Protein AF-0000000071000016 (afdb_homodimer)

Organism: Aspergillus flavus (strain ATCC 200026 / FGSC A1120 / IAM 13836 / NRRL 3357 / JCM 12722 / SRRC 167) (NCBI:txid332952)

Sequence (614 aa):
MRYLITGATGGLGGHILEYFIAQIPFSDFAASSSSPENRSRFESRGVNFRHLDYENPTTLNRALHDVENLLFISTNANVIDVEKVKRQHRNVVEAARKANVKHVWYTSLPFGGLTNDSEVSVQRAHLATEKMLKESGLTFTCIREGIYVEGFPLFLNWYPETTLLTLPRDGEIAFTSRVELAVCTARLMIQGGFENRIVLLTAGETITAKELVSVINETTGRRVELRYVSPDEFVDAGPRNDRGGKSRAFFETLVSLWESAASGELRTMDGLMAEILGRDPIPPRDAVRQLLVENRDHTWHQMYAKKMRYLITGATGGLGGHILEYFIAQIPFSDFAASSSSPENRSRFESRGVNFRHLDYENPTTLNRALHDVENLLFISTNANVIDVEKVKRQHRNVVEAARKANVKHVWYTSLPFGGLTNDSEVSVQRAHLATEKMLKESGLTFTCIREGIYVEGFPLFLNWYPETTLLTLPRDGEIAFTSRVELAVCTARLMIQGGFENRIVLLTAGETITAKELVSVINETTGRRVELRYVSPDEFVDAGPRNDRGGKSRAFFETLVSLWESAASGELRTMDGLMAEILGRDPIPPRDAVRQLLVENRDHTWHQMYAKK

InterPro domains:
  IPR008030 NmrA-like domain [PF05368] (4-236)
  IPR036291 NAD(P)-binding domain superfamily [SSF51735] (4-236)
  IPR052718 NmrA-type domain-containing oxidoreductase [PTHR47129] (1-294)

pLDDT: mean 93.38, std 7.96, range [48.56, 98.88]

Secondary structure (DSSP, 8-state):
--EEESSTTSHHHHHHHHHHHHHS-GGGEEEEES-GGGHHHHHTTT-EEEE--TT-HHHHHHHTTT-SEEEEEPP---TT-HHHHHHHHHHHHHHHHHTT-SEEEEEE--TTTT-S----HHHHHHHHHHHHHH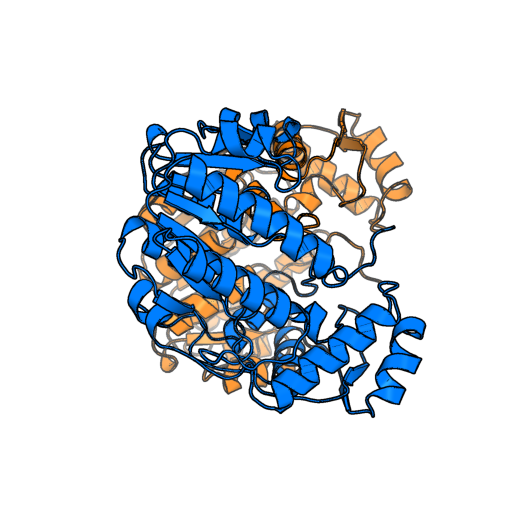HH---EEEEEEPPBGGGHHHHHT--TT--EEEES----B--B-HHHHHHHHHHHHHH---TTEEEEE--S--B-HHHHHHHHHHHH----EEEE--HHHHHHHHHHH-TT---HHHHHHHHHHHHHHHTTTT----THHHHHHTSPPPPHHHHHHHHHHH-TT---TTSS---/--EEESSTTSHHHHHHHHHHHHHS-GGGEEEEES-GGGHHHHHTTT-EEEE--TT-HHHHHHHTTT-SEEEEEPP---TT-HHHHHHHHHHHHHHHHHTT-SEEEEEE--TTTT-S----HHHHHHHHHHHHHHHH---EEEEEEPPBGGGHHHHHT--TT--EEEES----B--B-HHHHHHHHHHHHHH---TTEEEEE--S--B-HHHHHHHHHHHH----EEEE--HHHHHHHHHHH-TT---HHHHHHHHHHHHHHHTTTT----SHHHHHHTSPPPPHHHHHHHHHHH-TT---TTSS---

Radius of gyration: 25.46 Å; Cα contacts (8 Å, |Δi|>4): 1220; chains: 2; bounding box: 48×70×58 Å

Solvent-accessible surface area (backbone atoms only — not comparable to full-atom values): 31840 Å² total; per-residue (Å²): 75,51,32,36,35,36,50,33,72,37,46,53,29,29,47,26,48,53,50,42,67,74,72,47,64,53,81,43,37,32,38,23,33,68,51,66,83,53,41,61,56,35,45,76,73,60,35,39,68,36,51,36,30,58,86,36,67,68,36,34,48,61,50,37,55,60,27,36,30,37,40,45,54,64,76,82,53,65,86,76,46,56,67,59,48,50,52,29,48,49,45,49,54,52,34,39,55,75,40,58,38,59,32,39,39,33,54,43,57,31,56,36,45,90,51,90,74,50,79,50,68,64,46,41,43,42,51,50,49,53,49,49,46,69,71,63,74,52,44,30,28,40,38,20,37,33,51,48,42,72,43,48,38,60,80,55,68,55,52,80,80,54,50,72,39,68,36,53,56,54,34,40,29,16,26,12,51,50,68,58,48,17,51,43,52,46,49,47,63,72,70,51,76,62,72,72,33,78,47,55,37,27,12,83,39,62,46,34,58,71,54,48,48,49,48,51,22,56,64,65,69,50,77,58,40,82,43,78,42,52,58,66,57,43,36,66,48,38,40,78,68,38,89,35,59,45,50,51,70,53,41,51,51,50,46,52,52,28,51,40,19,50,72,45,25,33,46,60,63,39,64,56,40,26,62,70,66,73,43,76,52,66,38,38,71,58,50,51,42,50,48,36,35,70,31,73,66,66,71,44,88,78,54,43,50,84,129,73,52,32,37,34,37,50,33,72,38,46,53,31,29,47,26,49,53,51,42,67,75,72,45,65,53,80,42,35,31,38,24,34,68,51,64,83,53,43,61,56,35,46,77,73,60,35,38,69,36,51,36,30,58,86,35,66,70,35,36,49,61,51,36,52,62,25,36,29,36,42,45,55,62,74,80,50,63,83,76,44,54,67,58,47,50,51,27,48,48,45,48,54,53,34,39,55,76,42,58,37,58,33,38,39,33,50,42,56,31,57,35,45,90,50,90,75,50,80,50,69,66,46,40,45,40,52,50,49,52,49,50,44,69,71,64,74,51,42,30,29,40,38,20,34,33,52,47,42,72,42,49,37,59,80,55,68,56,52,80,80,52,48,71,39,70,38,53,58,54,33,39,29,16,26,12,52,50,64,58,49,17,52,42,52,46,48,47,62,73,69,51,75,62,71,71,35,78,46,54,37,27,13,83,38,64,48,34,58,70,53,49,48,48,48,50,21,54,65,63,72,49,77,57,41,82,43,79,41,51,58,66,57,42,37,65,47,38,41,78,68,40,89,34,60,44,52,51,67,53,40,50,48,50,46,53,52,28,51,39,20,49,74,45,25,32,46,59,64,40,65,55,39,25,64,69,67,72,43,78,52,65,38,38,71,59,48,51,42,50,49,36,34,69,30,73,67,65,72,43,88,77,55,44,50,85,130

Foldseek 3Di:
DAEEFEPCVDDLNVLLVVLCVVPDDLVNYAYEDCDPVCQCVQVVSPHHYAHDDLVDLVSLLVRLAPYAEYEAEQDVPPLPCLPVSLSSLLSNLVSNLVNVHAEYEYEAAQFQNQDLPDPQSRRVSRSSSLVSNLPSPHWYEYEHEFAALLAVCLLQLDFLVAQETEDAAKAWAQHAHSSLVSNLSSLDSVVDDQTSHYDYATAPGTDMPVRLVVLLCVLQVGNHHYYYDHLVVQLVCPCVPRPQNDHSVSSNSSNSVRVSRRVPRRGDHDCSSCVSVVHGGDGSSVVSSVQCNVPVRRDDPVSHDDD/DAEEFEPCVDDLNVLLVVLCVVPDDLVNYAYEDCDPVCQCVQVVSPHHYAHDDLVDLVSLLVRLAPYAEYEAEQDVPPLPCLPVSLSSLLSNLVSNLVNVHAEYEYEAAQFQNQDLPDPQSRRVSRSSSLVSNLVSPHWYEYEHEFAALLAVCLLQLDFLVAQETEDAAKAWAQHAHSSLVSVLSSLDSVVDDQTPHYDYATAPGTDMPVRLVVLLCVQQVGNHHYYYDHLVVQLVCPCVPRPQNDHSVSSNSSNSVRVSRRVPRRGDHDCSSCVSVVHGGDGSSVVSSVQCNVPVRRDDPVSHDDD

Nearest PDB structures (foldseek):
  2jl1-assembly1_A-2  TM=9.088E-01  e=3.450E-22  Citrobacter sp. MY-5
  2vrc-assembly1_C  TM=9.056E-01  e=6.442E-22  Citrobacter sp. MY-5
  3e48-assembly1_A  TM=8.860E-01  e=2.501E-19  Staphylococcus aureus subsp. aureus Mu50
  5f5l-assembly1_A  TM=8.046E-01  e=1.282E-14  Micromonospora okii
  7zmb-assembly1_E  TM=7.631E-01  e=2.583E-11  Thermochaetoides thermophila DSM 1495

Structure (mmCIF, N/CA/C/O backbone):
data_AF-0000000071000016-model_v1
#
loop_
_entity.id
_entity.type
_entity.pdbx_description
1 polymer 'NmrA-like family protein'
#
loop_
_atom_site.group_PDB
_atom_site.id
_atom_site.type_symbol
_atom_site.label_atom_id
_atom_site.label_alt_id
_atom_site.label_comp_id
_atom_site.label_asym_id
_atom_site.label_entity_id
_atom_site.label_seq_id
_atom_site.pdbx_PDB_ins_code
_atom_site.Cartn_x
_atom_site.Cartn_y
_atom_site.Cartn_z
_atom_site.occupancy
_atom_site.B_iso_or_equiv
_atom_site.auth_seq_id
_atom_site.auth_comp_id
_atom_site.auth_asym_id
_atom_site.auth_atom_id
_atom_site.pdbx_PDB_model_num
ATOM 1 N N . MET A 1 1 ? 22.547 -23.453 2.732 1 73.56 1 MET A N 1
ATOM 2 C CA . MET A 1 1 ? 21.562 -22.375 2.771 1 73.56 1 MET A CA 1
ATOM 3 C C . MET A 1 1 ? 20.172 -22.922 3.074 1 73.56 1 MET A C 1
ATOM 5 O O . MET A 1 1 ? 19.719 -23.875 2.443 1 73.56 1 MET A O 1
ATOM 9 N N . ARG A 1 2 ? 19.578 -22.328 3.973 1 88.12 2 ARG A N 1
ATOM 10 C CA . ARG A 1 2 ? 18.344 -22.906 4.477 1 88.12 2 ARG A CA 1
ATOM 11 C C . ARG A 1 2 ? 17.172 -22.594 3.561 1 88.12 2 ARG A C 1
ATOM 13 O O . ARG A 1 2 ? 16.359 -23.469 3.256 1 88.12 2 ARG A O 1
ATOM 20 N N . TYR A 1 3 ? 17.266 -21.359 2.959 1 98.56 3 TYR A N 1
ATOM 21 C CA . TYR A 1 3 ? 16.141 -20.953 2.115 1 98.56 3 TYR A CA 1
ATOM 22 C C . TYR A 1 3 ? 16.641 -20.203 0.881 1 98.56 3 TYR A C 1
ATOM 24 O O . TYR A 1 3 ? 17.516 -19.344 0.975 1 98.56 3 TYR A O 1
ATOM 32 N N . LEU A 1 4 ? 16.141 -20.547 -0.261 1 98.69 4 LEU A N 1
ATOM 33 C CA . LEU A 1 4 ? 16.312 -19.75 -1.469 1 98.69 4 LEU A CA 1
ATOM 34 C C . LEU A 1 4 ? 14.977 -19.25 -1.987 1 98.69 4 LEU A C 1
ATOM 36 O O . LEU A 1 4 ? 14.047 -20.031 -2.18 1 98.69 4 LEU A O 1
ATOM 40 N N . ILE A 1 5 ? 14.898 -17.938 -2.203 1 98.19 5 ILE A N 1
ATOM 41 C CA . ILE A 1 5 ? 13.672 -17.297 -2.652 1 98.19 5 ILE A CA 1
ATOM 42 C C . ILE A 1 5 ? 13.789 -16.922 -4.129 1 98.19 5 ILE A C 1
ATOM 44 O O . ILE A 1 5 ? 14.664 -16.141 -4.504 1 98.19 5 ILE A O 1
ATOM 48 N N . THR A 1 6 ? 12.922 -17.484 -4.961 1 97.25 6 THR A N 1
ATOM 49 C CA . THR A 1 6 ? 12.828 -17.031 -6.34 1 97.25 6 THR A CA 1
ATOM 50 C C . THR A 1 6 ? 11.82 -15.883 -6.457 1 97.25 6 THR A C 1
ATOM 52 O O . THR A 1 6 ? 11.008 -15.672 -5.555 1 97.25 6 THR A O 1
ATOM 55 N N . GLY A 1 7 ? 11.93 -15.133 -7.559 1 92.88 7 GLY A N 1
ATOM 56 C CA . GLY A 1 7 ? 10.992 -14.039 -7.758 1 92.88 7 GLY A CA 1
ATOM 57 C C . GLY A 1 7 ? 11.117 -12.945 -6.715 1 92.88 7 GLY A C 1
ATOM 58 O O . GLY A 1 7 ? 10.148 -12.258 -6.406 1 92.88 7 GLY A O 1
ATOM 59 N N . ALA A 1 8 ? 12.305 -12.75 -6.207 1 92.25 8 ALA A N 1
ATOM 60 C CA . ALA A 1 8 ? 12.539 -11.859 -5.07 1 92.25 8 ALA A CA 1
ATOM 61 C C . ALA A 1 8 ? 12.375 -10.398 -5.477 1 92.25 8 ALA A C 1
ATOM 63 O O . ALA A 1 8 ? 12.242 -9.516 -4.621 1 92.25 8 ALA A O 1
ATOM 64 N N . THR A 1 9 ? 12.375 -10.117 -6.75 1 88.38 9 THR A N 1
ATOM 65 C CA . THR A 1 9 ? 12.227 -8.75 -7.227 1 88.38 9 THR A CA 1
ATOM 66 C C . THR A 1 9 ? 10.75 -8.398 -7.434 1 88.38 9 THR A C 1
ATOM 68 O O . THR A 1 9 ? 10.398 -7.234 -7.609 1 88.38 9 THR A O 1
ATOM 71 N N . GLY A 1 10 ? 9.922 -9.398 -7.465 1 89.25 10 GLY A N 1
ATOM 72 C CA . GLY A 1 10 ? 8.5 -9.188 -7.688 1 89.25 10 GLY A CA 1
ATOM 73 C C . GLY A 1 10 ? 7.738 -8.859 -6.418 1 89.25 10 GLY A C 1
ATOM 74 O O . GLY A 1 10 ? 8.336 -8.742 -5.344 1 89.25 10 GLY A O 1
ATOM 75 N N . GLY A 1 11 ? 6.438 -8.68 -6.562 1 89.69 11 GLY A N 1
ATOM 76 C CA . GLY A 1 11 ? 5.598 -8.281 -5.445 1 89.69 11 GLY A CA 1
ATOM 77 C C . GLY A 1 11 ? 5.57 -9.312 -4.328 1 89.69 11 GLY A C 1
ATOM 78 O O . GLY A 1 11 ? 6.023 -9.039 -3.215 1 89.69 11 GLY A O 1
ATOM 79 N N . LEU A 1 12 ? 5.082 -10.508 -4.629 1 94.25 12 LEU A N 1
ATOM 80 C CA . LEU A 1 12 ? 4.977 -11.555 -3.619 1 94.25 12 LEU A CA 1
ATOM 81 C C . LEU A 1 12 ? 6.352 -11.914 -3.061 1 94.25 12 LEU A C 1
ATOM 83 O O . LEU A 1 12 ? 6.562 -11.867 -1.848 1 94.25 12 LEU A O 1
ATOM 87 N N . GLY A 1 13 ? 7.309 -12.219 -3.953 1 95.31 13 GLY A N 1
ATOM 88 C CA . GLY A 1 13 ? 8.648 -12.586 -3.531 1 95.31 13 GLY A CA 1
ATOM 89 C C . GLY A 1 13 ? 9.344 -11.492 -2.744 1 95.31 13 GLY A C 1
ATOM 90 O O . GLY A 1 13 ? 10.086 -11.773 -1.8 1 95.31 13 GLY A O 1
ATOM 91 N N . GLY A 1 14 ? 9.109 -10.297 -3.158 1 92.81 14 GLY A N 1
ATOM 92 C CA . GLY A 1 14 ? 9.68 -9.172 -2.432 1 92.81 14 GLY A CA 1
ATOM 93 C C . GLY A 1 14 ? 9.172 -9.062 -1.008 1 92.81 14 GLY A C 1
ATOM 94 O O . GLY A 1 14 ? 9.945 -8.82 -0.081 1 92.81 14 GLY A O 1
ATOM 95 N N . HIS A 1 15 ? 7.871 -9.188 -0.805 1 93.31 15 HIS A N 1
ATOM 96 C CA . HIS A 1 15 ? 7.293 -9.125 0.533 1 93.31 15 HIS A CA 1
ATOM 97 C C . HIS A 1 15 ? 7.754 -10.297 1.392 1 93.31 15 HIS A C 1
ATOM 99 O O . HIS A 1 15 ? 7.977 -10.141 2.594 1 93.31 15 HIS A O 1
ATOM 105 N N . ILE A 1 16 ? 7.891 -11.461 0.812 1 96.56 16 ILE A N 1
ATOM 106 C CA . ILE A 1 16 ? 8.398 -12.625 1.536 1 96.56 16 ILE A CA 1
ATOM 107 C C . ILE A 1 16 ? 9.836 -12.367 1.979 1 96.56 16 ILE A C 1
ATOM 109 O O . ILE A 1 16 ? 10.195 -12.641 3.127 1 96.56 16 ILE A O 1
ATOM 113 N N . LEU A 1 17 ? 10.633 -11.82 1.089 1 94.94 17 LEU A N 1
ATOM 114 C CA . LEU A 1 17 ? 12.016 -11.492 1.409 1 94.94 17 LEU A CA 1
ATOM 115 C C . LEU A 1 17 ? 12.086 -10.523 2.588 1 94.94 17 LEU A C 1
ATOM 117 O O . LEU A 1 17 ? 12.898 -10.703 3.494 1 94.94 17 LEU A O 1
ATOM 121 N N . GLU A 1 18 ? 11.25 -9.508 2.566 1 88.75 18 GLU A N 1
ATOM 122 C CA . GLU A 1 18 ? 11.25 -8.547 3.662 1 88.75 18 GLU A CA 1
ATOM 123 C C . GLU A 1 18 ? 10.922 -9.219 4.992 1 88.75 18 GLU A C 1
ATOM 125 O O . GLU A 1 18 ? 11.477 -8.859 6.031 1 88.75 18 GLU A O 1
ATOM 130 N N . TYR A 1 19 ? 9.961 -10.094 4.953 1 91.12 19 TYR A N 1
ATOM 131 C CA . TYR A 1 19 ? 9.648 -10.852 6.16 1 91.12 19 TYR A CA 1
ATOM 132 C C . TYR A 1 19 ? 10.859 -11.641 6.641 1 91.12 19 TYR A C 1
ATOM 134 O O . TYR A 1 19 ? 11.164 -11.664 7.836 1 91.12 19 TYR A O 1
ATOM 142 N N . PHE A 1 20 ? 11.594 -12.281 5.773 1 94.62 20 PHE A N 1
ATOM 143 C CA . PHE A 1 20 ? 12.789 -13.047 6.117 1 94.62 20 PHE A CA 1
ATOM 144 C C . PHE A 1 20 ? 13.852 -12.148 6.73 1 94.62 20 PHE A C 1
ATOM 146 O O . PHE A 1 20 ? 14.461 -12.492 7.742 1 94.62 20 PHE A O 1
ATOM 153 N N . ILE A 1 21 ? 14.07 -11.047 6.145 1 89.94 21 ILE A N 1
ATOM 154 C CA . ILE A 1 21 ? 15.062 -10.102 6.633 1 89.94 21 ILE A CA 1
ATOM 155 C C . ILE A 1 21 ? 14.781 -9.758 8.094 1 89.94 21 ILE A C 1
ATOM 157 O O . ILE A 1 21 ? 15.711 -9.617 8.898 1 89.94 21 ILE A O 1
ATOM 161 N N . ALA A 1 22 ? 13.523 -9.672 8.406 1 82.94 22 ALA A N 1
ATOM 162 C CA . ALA A 1 22 ? 13.109 -9.258 9.75 1 82.94 22 ALA A CA 1
ATOM 163 C C . ALA A 1 22 ? 13.172 -10.422 10.727 1 82.94 22 ALA A C 1
ATOM 165 O O . ALA A 1 22 ? 13.258 -10.219 11.945 1 82.94 22 ALA A O 1
ATOM 166 N N . GLN A 1 23 ? 13.156 -11.664 10.281 1 88.69 23 GLN A N 1
ATOM 167 C CA . GLN A 1 23 ? 12.836 -12.758 11.188 1 88.69 23 GLN A CA 1
ATOM 168 C C . GLN A 1 23 ? 14.008 -13.727 11.312 1 88.69 23 GLN A C 1
ATOM 170 O O . GLN A 1 23 ? 14.133 -14.43 12.32 1 88.69 23 GLN A O 1
ATOM 175 N N . ILE A 1 24 ? 14.836 -13.844 10.273 1 92.19 24 ILE A N 1
ATOM 176 C CA . ILE A 1 24 ? 15.836 -14.906 10.336 1 92.19 24 ILE A CA 1
ATOM 177 C C . ILE A 1 24 ? 17.203 -14.344 9.953 1 92.19 24 ILE A C 1
ATOM 179 O O . ILE A 1 24 ? 17.297 -13.359 9.211 1 92.19 24 ILE A O 1
ATOM 183 N N . PRO A 1 25 ? 18.328 -14.961 10.453 1 94.5 25 PRO A N 1
ATOM 184 C CA . PRO A 1 25 ? 19.672 -14.484 10.148 1 94.5 25 PRO A CA 1
ATOM 185 C C . PRO A 1 25 ? 19.969 -14.469 8.648 1 94.5 25 PRO A C 1
ATOM 187 O O . PRO A 1 25 ? 19.547 -15.367 7.922 1 94.5 25 PRO A O 1
ATOM 190 N N . PHE A 1 26 ? 20.672 -13.5 8.211 1 94.62 26 PHE A N 1
ATOM 191 C CA . PHE A 1 26 ? 21.016 -13.289 6.805 1 94.62 26 PHE A CA 1
ATOM 192 C C . PHE A 1 26 ? 21.734 -14.508 6.234 1 94.62 26 PHE A C 1
ATOM 194 O O . PHE A 1 26 ? 21.609 -14.805 5.043 1 94.62 26 PHE A O 1
ATOM 201 N N . SER A 1 27 ? 22.422 -15.273 7.062 1 96.25 27 SER A N 1
ATOM 202 C CA . SER A 1 27 ? 23.188 -16.438 6.617 1 96.25 27 SER A CA 1
ATOM 203 C C . SER A 1 27 ? 22.266 -17.578 6.188 1 96.25 27 SER A C 1
ATOM 205 O O . SER A 1 27 ? 22.703 -18.516 5.523 1 96.25 27 SER A O 1
ATOM 207 N N . ASP A 1 28 ? 21.031 -17.469 6.551 1 97.5 28 ASP A N 1
ATOM 208 C CA . ASP A 1 28 ? 20.172 -18.641 6.426 1 97.5 28 ASP A CA 1
ATOM 209 C C . ASP A 1 28 ? 19.328 -18.562 5.156 1 97.5 28 ASP A C 1
ATOM 211 O O . ASP A 1 28 ? 18.578 -19.484 4.848 1 97.5 28 ASP A O 1
ATOM 215 N N . PHE A 1 29 ? 19.438 -17.453 4.422 1 97.94 29 PHE A N 1
ATOM 216 C CA . PHE A 1 29 ? 18.625 -17.359 3.215 1 97.94 29 PHE A CA 1
ATOM 217 C C . PHE A 1 29 ? 19.328 -16.547 2.143 1 97.94 29 PHE A C 1
ATOM 219 O O . PHE A 1 29 ? 20.297 -15.836 2.432 1 97.94 29 PHE A O 1
ATOM 226 N N . ALA A 1 30 ? 18.828 -16.703 0.899 1 98.12 30 ALA A N 1
ATOM 227 C CA . ALA A 1 30 ? 19.281 -15.922 -0.249 1 98.12 30 ALA A CA 1
ATOM 228 C C . ALA A 1 30 ? 18.125 -15.555 -1.166 1 98.12 30 ALA A C 1
ATOM 230 O O . ALA A 1 30 ? 17.125 -16.281 -1.228 1 98.12 30 ALA A O 1
ATOM 231 N N . ALA A 1 31 ? 18.297 -14.445 -1.82 1 97.25 31 ALA A N 1
ATOM 232 C CA . ALA A 1 31 ? 17.406 -14.039 -2.908 1 97.25 31 ALA A CA 1
ATOM 233 C C . ALA A 1 31 ? 17.969 -14.461 -4.262 1 97.25 31 ALA A C 1
ATOM 235 O O . ALA A 1 31 ? 19.172 -14.633 -4.406 1 97.25 31 ALA A O 1
ATOM 236 N N . SER A 1 32 ? 17.078 -14.641 -5.215 1 97.31 32 SER A N 1
ATOM 237 C CA . SER A 1 32 ? 17.547 -14.945 -6.562 1 97.31 32 SER A CA 1
ATOM 238 C C . SER A 1 32 ? 16.781 -14.133 -7.609 1 97.31 32 SER A C 1
ATOM 240 O O . SER A 1 32 ? 15.711 -13.602 -7.332 1 97.31 32 SER A O 1
ATOM 242 N N . SER A 1 33 ? 17.438 -14.031 -8.75 1 94.69 33 SER A N 1
ATOM 243 C CA . SER A 1 33 ? 16.875 -13.336 -9.906 1 94.69 33 SER A CA 1
ATOM 244 C C . SER A 1 33 ? 17.469 -13.867 -11.211 1 94.69 33 SER A C 1
ATOM 246 O O . SER A 1 33 ? 18.594 -14.367 -11.227 1 94.69 33 SER A O 1
ATOM 248 N N . SER A 1 34 ? 16.609 -13.766 -12.211 1 94.81 34 SER A N 1
ATOM 249 C CA . SER A 1 34 ? 17.094 -14.18 -13.523 1 94.81 34 SER A CA 1
ATOM 250 C C . SER A 1 34 ? 18.078 -13.164 -14.094 1 94.81 34 SER A C 1
ATOM 252 O O . SER A 1 34 ? 18.797 -13.453 -15.055 1 94.81 34 SER A O 1
ATOM 254 N N . SER A 1 35 ? 18.109 -11.945 -13.555 1 92.31 35 SER A N 1
ATOM 255 C CA . SER A 1 35 ? 19.031 -10.898 -13.977 1 92.31 35 SER A CA 1
ATOM 256 C C . SER A 1 35 ? 20.172 -10.727 -12.969 1 92.31 35 SER A C 1
ATOM 258 O O . SER A 1 35 ? 19.953 -10.211 -11.867 1 92.31 35 SER A O 1
ATOM 260 N N . PRO A 1 36 ? 21.344 -11.047 -13.391 1 92.94 36 PRO A N 1
ATOM 261 C CA . PRO A 1 36 ? 22.453 -10.906 -12.453 1 92.94 36 PRO A CA 1
ATOM 262 C C . PRO A 1 36 ? 22.688 -9.453 -12.031 1 92.94 36 PRO A C 1
ATOM 264 O O . PRO A 1 36 ? 23.281 -9.203 -10.969 1 92.94 36 PRO A O 1
ATOM 267 N N . GLU A 1 37 ? 22.219 -8.539 -12.805 1 89.06 37 GLU A N 1
ATOM 268 C CA . GLU A 1 37 ? 22.375 -7.113 -12.508 1 89.06 37 GLU A CA 1
ATOM 269 C C . GLU A 1 37 ? 21.672 -6.734 -11.219 1 89.06 37 GLU A C 1
ATOM 271 O O . GLU A 1 37 ? 21.938 -5.688 -10.633 1 89.06 37 GLU A O 1
ATOM 276 N N . ASN A 1 38 ? 20.766 -7.598 -10.742 1 90 38 ASN A N 1
ATOM 277 C CA . ASN A 1 38 ? 20.031 -7.328 -9.523 1 90 38 ASN A CA 1
ATOM 278 C C . ASN A 1 38 ? 20.844 -7.645 -8.281 1 90 38 ASN A C 1
ATOM 280 O O . ASN A 1 38 ? 20.422 -7.367 -7.156 1 90 38 ASN A O 1
ATOM 284 N N . ARG A 1 39 ? 22.031 -8.086 -8.375 1 92.88 39 ARG A N 1
ATOM 285 C CA . ARG A 1 39 ? 22.875 -8.523 -7.266 1 92.88 39 ARG A CA 1
ATOM 286 C C . ARG A 1 39 ? 23.062 -7.402 -6.246 1 92.88 39 ARG A C 1
ATOM 288 O O . ARG A 1 39 ? 22.859 -7.605 -5.047 1 92.88 39 ARG A O 1
ATOM 295 N N . SER A 1 40 ? 23.422 -6.277 -6.719 1 85.69 40 SER A N 1
ATOM 296 C CA . SER A 1 40 ? 23.75 -5.168 -5.832 1 85.69 40 SER A CA 1
ATOM 297 C C . SER A 1 40 ? 22.547 -4.762 -4.98 1 85.69 40 SER A C 1
ATOM 299 O O . SER A 1 40 ? 22.703 -4.359 -3.828 1 85.69 40 SER A O 1
ATOM 301 N N . ARG A 1 41 ? 21.422 -4.938 -5.582 1 83.25 41 ARG A N 1
ATOM 302 C CA . ARG A 1 41 ? 20.172 -4.617 -4.898 1 83.25 41 ARG A CA 1
ATOM 303 C C . ARG A 1 41 ? 20.031 -5.418 -3.607 1 83.25 41 ARG A C 1
ATOM 305 O O . ARG A 1 41 ? 19.5 -4.914 -2.611 1 83.25 41 ARG A O 1
ATOM 312 N N . PHE A 1 42 ? 20.422 -6.562 -3.574 1 91.5 42 PHE A N 1
ATOM 313 C CA . PHE A 1 42 ? 20.266 -7.473 -2.443 1 91.5 42 PHE A CA 1
ATOM 314 C C . PHE A 1 42 ? 21.5 -7.434 -1.546 1 91.5 42 PHE A C 1
ATOM 316 O O . PHE A 1 42 ? 21.391 -7.262 -0.331 1 91.5 42 PHE A O 1
ATOM 323 N N . GLU A 1 43 ? 22.625 -7.406 -2.09 1 92.44 43 GLU A N 1
ATOM 324 C CA . GLU A 1 43 ? 23.859 -7.504 -1.311 1 92.44 43 GLU A CA 1
ATOM 325 C C . GLU A 1 43 ? 24.141 -6.203 -0.561 1 92.44 43 GLU A C 1
ATOM 327 O O . GLU A 1 43 ? 24.75 -6.215 0.505 1 92.44 43 GLU A O 1
ATOM 332 N N . SER A 1 44 ? 23.672 -5.121 -1.066 1 82.25 44 SER A N 1
ATOM 333 C CA . SER A 1 44 ? 23.844 -3.844 -0.378 1 82.25 44 SER A CA 1
ATOM 334 C C . SER A 1 44 ? 23.078 -3.824 0.943 1 82.25 44 SER A C 1
ATOM 336 O O . SER A 1 44 ? 23.359 -3 1.814 1 82.25 44 SER A O 1
ATOM 338 N N . ARG A 1 45 ? 22.188 -4.742 1.095 1 83.62 45 ARG A N 1
ATOM 339 C CA . ARG A 1 45 ? 21.391 -4.832 2.318 1 83.62 45 ARG A CA 1
ATOM 340 C C . ARG A 1 45 ? 21.844 -6 3.186 1 83.62 45 ARG A C 1
ATOM 342 O O . ARG A 1 45 ? 21.188 -6.348 4.164 1 83.62 45 ARG A O 1
ATOM 349 N N . GLY A 1 46 ? 22.812 -6.688 2.695 1 90.38 46 GLY A N 1
ATOM 350 C CA . GLY A 1 46 ? 23.344 -7.816 3.443 1 90.38 46 GLY A CA 1
ATOM 351 C C . GLY A 1 46 ? 22.703 -9.133 3.057 1 90.38 46 GLY A C 1
ATOM 352 O O . GLY A 1 46 ? 22.984 -10.172 3.666 1 90.38 46 GLY A O 1
ATOM 353 N N . VAL A 1 47 ? 21.844 -9.102 2.07 1 94.56 47 VAL A N 1
ATOM 354 C CA . VAL A 1 47 ? 21.141 -10.305 1.638 1 94.56 47 VAL A CA 1
ATOM 355 C C . VAL A 1 47 ? 22 -11.062 0.621 1 94.56 47 VAL A C 1
ATOM 357 O O . VAL A 1 47 ? 22.5 -10.477 -0.343 1 94.56 47 VAL A O 1
ATOM 360 N N . ASN A 1 48 ? 22.219 -12.359 0.873 1 96.94 48 ASN A N 1
ATOM 361 C CA . ASN A 1 48 ? 22.891 -13.188 -0.123 1 96.94 48 ASN A CA 1
ATOM 362 C C . ASN A 1 48 ? 22.094 -13.25 -1.426 1 96.94 48 ASN A C 1
ATOM 364 O O . ASN A 1 48 ? 20.859 -13.172 -1.413 1 96.94 48 ASN A O 1
ATOM 368 N N . PHE A 1 49 ? 22.891 -13.406 -2.561 1 97.5 49 PHE A N 1
ATOM 369 C CA . PHE A 1 49 ? 22.25 -13.391 -3.867 1 97.5 49 PHE A CA 1
ATOM 370 C C . PHE A 1 49 ? 22.719 -14.562 -4.719 1 97.5 49 PHE A C 1
ATOM 372 O O . PHE A 1 49 ? 23.906 -14.914 -4.699 1 97.5 49 PHE A O 1
ATOM 379 N N . ARG A 1 50 ? 21.797 -15.164 -5.441 1 97.94 50 ARG A N 1
ATOM 380 C CA . ARG A 1 50 ? 22.125 -16.188 -6.426 1 97.94 50 ARG A CA 1
ATOM 381 C C . ARG A 1 50 ? 21.453 -15.898 -7.766 1 97.94 50 ARG A C 1
ATOM 383 O O . ARG A 1 50 ? 20.266 -15.594 -7.812 1 97.94 50 ARG A O 1
ATOM 390 N N . HIS A 1 51 ? 22.234 -15.984 -8.867 1 97.88 51 HIS A N 1
ATOM 391 C CA . HIS A 1 51 ? 21.672 -15.883 -10.211 1 97.88 51 HIS A CA 1
ATOM 392 C C . HIS A 1 51 ? 20.922 -17.156 -10.594 1 97.88 51 HIS A C 1
ATOM 394 O O . HIS A 1 51 ? 21.5 -18.25 -10.602 1 97.88 51 HIS A O 1
ATOM 400 N N . LEU A 1 52 ? 19.641 -17.031 -10.867 1 97.69 52 LEU A N 1
ATOM 401 C CA . LEU A 1 52 ? 18.766 -18.156 -11.172 1 97.69 52 LEU A CA 1
ATOM 402 C C . LEU A 1 52 ? 17.766 -17.812 -12.266 1 97.69 52 LEU A C 1
ATOM 404 O O . LEU A 1 52 ? 16.859 -17 -12.039 1 97.69 52 LEU A O 1
ATOM 408 N N . ASP A 1 53 ? 17.969 -18.406 -13.438 1 96.94 53 ASP A N 1
ATOM 409 C CA . ASP A 1 53 ? 17.109 -18.234 -14.602 1 96.94 53 ASP A CA 1
ATOM 410 C C . ASP A 1 53 ? 16.406 -19.547 -14.953 1 96.94 53 ASP A C 1
ATOM 412 O O . ASP A 1 53 ? 17.047 -20.531 -15.289 1 96.94 53 ASP A O 1
ATOM 416 N N . TYR A 1 54 ? 15.109 -19.547 -14.938 1 96.5 54 TYR A N 1
ATOM 417 C CA . TYR A 1 54 ? 14.32 -20.766 -15.164 1 96.5 54 TYR A CA 1
ATOM 418 C C . TYR A 1 54 ? 14.609 -21.344 -16.547 1 96.5 54 TYR A C 1
ATOM 420 O O . TYR A 1 54 ? 14.336 -22.516 -16.797 1 96.5 54 TYR A O 1
ATOM 428 N N . GLU A 1 55 ? 15.117 -20.516 -17.438 1 95.25 55 GLU A N 1
ATOM 429 C CA . GLU A 1 55 ? 15.352 -20.969 -18.812 1 95.25 55 GLU A CA 1
ATOM 430 C C . GLU A 1 55 ? 16.766 -21.484 -18.984 1 95.25 55 GLU A C 1
ATOM 432 O O . GLU A 1 55 ? 17.125 -22 -20.047 1 95.25 55 GLU A O 1
ATOM 437 N N . ASN A 1 56 ? 17.609 -21.359 -17.969 1 96.88 56 ASN A N 1
ATOM 438 C CA . ASN A 1 56 ? 19.016 -21.734 -18.078 1 96.88 56 ASN A CA 1
ATOM 439 C C . ASN A 1 56 ? 19.391 -22.781 -17.016 1 96.88 56 ASN A C 1
ATOM 441 O O . ASN A 1 56 ? 19.734 -22.422 -15.891 1 96.88 56 ASN A O 1
ATOM 445 N N . PRO A 1 57 ? 19.453 -24.016 -17.438 1 96.38 57 PRO A N 1
ATOM 446 C CA . PRO A 1 57 ? 19.719 -25.094 -16.484 1 96.38 57 PRO A CA 1
ATOM 447 C C . PRO A 1 57 ? 21.047 -24.922 -15.758 1 96.38 57 PRO A C 1
ATOM 449 O O . PRO A 1 57 ? 21.188 -25.328 -14.602 1 96.38 57 PRO A O 1
ATOM 452 N N . THR A 1 58 ? 22.016 -24.297 -16.391 1 97.31 58 THR A N 1
ATOM 453 C CA . THR A 1 58 ? 23.312 -24.094 -15.758 1 97.31 58 THR A CA 1
ATOM 454 C C . THR A 1 58 ? 23.172 -23.203 -14.531 1 97.31 58 THR A C 1
ATOM 456 O O . THR A 1 58 ? 23.734 -23.5 -13.477 1 97.31 58 THR A O 1
ATOM 459 N N . THR A 1 59 ? 22.422 -22.094 -14.656 1 98.19 59 THR A N 1
ATOM 460 C CA . THR A 1 59 ? 22.219 -21.203 -13.523 1 98.19 59 THR A CA 1
ATOM 461 C C . THR A 1 59 ? 21.391 -21.891 -12.43 1 98.19 59 THR A C 1
ATOM 463 O O . THR A 1 59 ? 21.625 -21.672 -11.242 1 98.19 59 THR A O 1
ATOM 466 N N . LEU A 1 60 ? 20.469 -22.703 -12.797 1 98.38 60 LEU A N 1
ATOM 467 C CA . LEU A 1 60 ? 19.641 -23.438 -11.844 1 98.38 60 LEU A CA 1
ATOM 468 C C . LEU A 1 60 ? 20.484 -24.406 -11.016 1 98.38 60 LEU A C 1
ATOM 470 O O . LEU A 1 60 ? 20.391 -24.406 -9.789 1 98.38 60 LEU A O 1
ATOM 474 N N . ASN A 1 61 ? 21.328 -25.172 -11.711 1 97.38 61 ASN A N 1
ATOM 475 C CA . ASN A 1 61 ? 22.172 -26.141 -11.023 1 97.38 61 ASN A CA 1
ATOM 476 C C . ASN A 1 61 ? 23.109 -25.469 -10.023 1 97.38 61 ASN A C 1
ATOM 478 O O . ASN A 1 61 ? 23.281 -25.953 -8.906 1 97.38 61 ASN A O 1
ATOM 482 N N . ARG A 1 62 ? 23.656 -24.375 -10.414 1 97.62 62 ARG A N 1
ATOM 483 C CA . ARG A 1 62 ? 24.562 -23.656 -9.539 1 97.62 62 ARG A CA 1
ATOM 484 C C . ARG A 1 62 ? 23.828 -23.031 -8.359 1 97.62 62 ARG A C 1
ATOM 486 O O . ARG A 1 62 ? 24.281 -23.109 -7.219 1 97.62 62 ARG A O 1
ATOM 493 N N . ALA A 1 63 ? 22.703 -22.422 -8.609 1 98.19 63 ALA A N 1
ATOM 494 C CA . ALA A 1 63 ? 21.969 -21.672 -7.605 1 98.19 63 ALA A CA 1
ATOM 495 C C . ALA A 1 63 ? 21.359 -22.5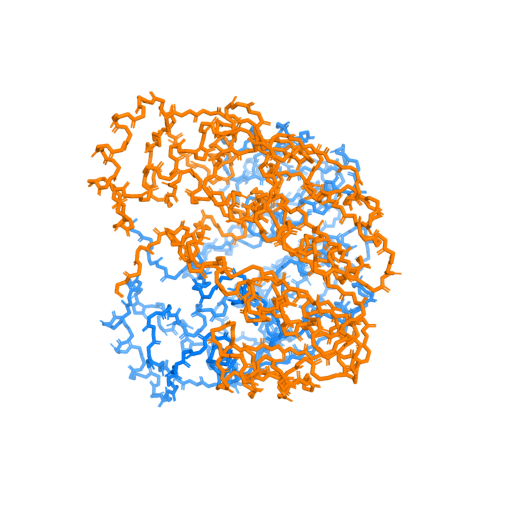94 -6.555 1 98.19 63 ALA A C 1
ATOM 497 O O . ALA A 1 63 ? 21.203 -22.203 -5.395 1 98.19 63 ALA A O 1
ATOM 498 N N . LEU A 1 64 ? 21.016 -23.797 -6.906 1 98.44 64 LEU A N 1
ATOM 499 C CA . LEU A 1 64 ? 20.281 -24.688 -6.016 1 98.44 64 LEU A CA 1
ATOM 500 C C . LEU A 1 64 ? 21.219 -25.562 -5.211 1 98.44 64 LEU A C 1
ATOM 502 O O . LEU A 1 64 ? 20.781 -26.359 -4.371 1 98.44 64 LEU A O 1
ATOM 506 N N . HIS A 1 65 ? 22.531 -25.359 -5.465 1 96.19 65 HIS A N 1
ATOM 507 C CA . HIS A 1 65 ? 23.5 -26.125 -4.691 1 96.19 65 HIS A CA 1
ATOM 508 C C . HIS A 1 65 ? 23.359 -25.859 -3.197 1 96.19 65 HIS A C 1
ATOM 510 O O . HIS A 1 65 ? 23.312 -24.703 -2.768 1 96.19 65 HIS A O 1
ATOM 516 N N . ASP A 1 66 ? 23.141 -26.875 -2.375 1 96.12 66 ASP A N 1
ATOM 517 C CA . ASP A 1 66 ? 23.094 -26.859 -0.916 1 96.12 66 ASP A CA 1
ATOM 518 C C . ASP A 1 66 ? 21.875 -26.125 -0.408 1 96.12 66 ASP A C 1
ATOM 520 O O . ASP A 1 66 ? 21.891 -25.562 0.689 1 96.12 66 ASP A O 1
ATOM 524 N N . VAL A 1 67 ? 20.844 -25.984 -1.2 1 98 67 VAL A N 1
ATOM 525 C CA . VAL A 1 67 ? 19.594 -25.359 -0.774 1 98 67 VAL A CA 1
ATOM 526 C C . VAL A 1 67 ? 18.703 -26.391 -0.099 1 98 67 VAL A C 1
ATOM 528 O O . VAL A 1 67 ? 18.5 -27.484 -0.634 1 98 67 VAL A O 1
ATOM 531 N N . GLU A 1 68 ? 18.234 -26.094 1.054 1 98.38 68 GLU A N 1
ATOM 532 C CA . GLU A 1 68 ? 17.344 -27 1.761 1 98.38 68 GLU A CA 1
ATOM 533 C C . GLU A 1 68 ? 15.883 -26.719 1.41 1 98.38 68 GLU A C 1
ATOM 535 O O . GLU A 1 68 ? 15.133 -27.641 1.084 1 98.38 68 GLU A O 1
ATOM 540 N N . ASN A 1 69 ? 15.422 -25.484 1.507 1 98.75 69 ASN A N 1
ATOM 541 C CA . ASN A 1 69 ? 14.07 -25.047 1.188 1 98.75 69 ASN A CA 1
ATOM 542 C C . ASN A 1 69 ? 14.062 -24.078 0.002 1 98.75 69 ASN A C 1
ATOM 544 O O . ASN A 1 69 ? 14.695 -23.031 0.051 1 98.75 69 ASN A O 1
ATOM 548 N N . LEU A 1 70 ? 13.344 -24.438 -1.043 1 98.81 70 LEU A N 1
ATOM 549 C CA . LEU A 1 70 ? 13.211 -23.594 -2.229 1 98.81 70 LEU A CA 1
ATOM 550 C C . LEU A 1 70 ? 11.812 -23 -2.328 1 98.81 70 LEU A C 1
ATOM 552 O O . LEU A 1 70 ? 10.828 -23.75 -2.436 1 98.81 70 LEU A O 1
ATOM 556 N N . LEU A 1 71 ? 11.711 -21.688 -2.201 1 98.81 71 LEU A N 1
ATOM 557 C CA . LEU A 1 71 ? 10.477 -21.031 -2.631 1 98.81 71 LEU A CA 1
ATOM 558 C C . LEU A 1 71 ? 10.438 -20.891 -4.148 1 98.81 71 LEU A C 1
ATOM 560 O O . LEU A 1 71 ? 11.219 -20.141 -4.727 1 98.81 71 LEU A O 1
ATOM 564 N N . PHE A 1 72 ? 9.547 -21.641 -4.734 1 98.44 72 PHE A N 1
ATOM 565 C CA . PHE A 1 72 ? 9.344 -21.719 -6.176 1 98.44 72 PHE A CA 1
ATOM 566 C C . PHE A 1 72 ? 8.117 -20.922 -6.598 1 98.44 72 PHE A C 1
ATOM 568 O O . PHE A 1 72 ? 6.996 -21.422 -6.551 1 98.44 72 PHE A O 1
ATOM 575 N N . ILE A 1 73 ? 8.398 -19.625 -6.984 1 96.75 73 ILE A N 1
ATOM 576 C CA . ILE A 1 73 ? 7.32 -18.766 -7.438 1 96.75 73 ILE A CA 1
ATOM 577 C C . ILE A 1 73 ? 7.125 -18.938 -8.945 1 96.75 73 ILE A C 1
ATOM 579 O O . ILE A 1 73 ? 8.086 -18.859 -9.711 1 96.75 73 ILE A O 1
ATOM 583 N N . SER A 1 74 ? 5.926 -19.125 -9.281 1 91.88 74 SER A N 1
ATOM 584 C CA . SER A 1 74 ? 5.602 -19.359 -10.68 1 91.88 74 SER A CA 1
ATOM 585 C C . SER A 1 74 ? 6.02 -18.172 -11.555 1 91.88 74 SER A C 1
ATOM 587 O O . SER A 1 74 ? 6 -17.031 -11.102 1 91.88 74 SER A O 1
ATOM 589 N N . THR A 1 75 ? 6.488 -18.422 -12.617 1 81 75 THR A N 1
ATOM 590 C CA . THR A 1 75 ? 6.852 -17.375 -13.562 1 81 75 THR A CA 1
ATOM 591 C C . THR A 1 75 ? 5.605 -16.703 -14.125 1 81 75 THR A C 1
ATOM 593 O O . THR A 1 75 ? 4.559 -17.344 -14.266 1 81 75 THR A O 1
ATOM 596 N N . ASN A 1 76 ? 5.727 -15.352 -14.047 1 63.22 76 ASN A N 1
ATOM 597 C CA . ASN A 1 76 ? 4.617 -14.57 -14.57 1 63.22 76 ASN A CA 1
ATOM 598 C C . ASN A 1 76 ? 4.566 -14.625 -16.094 1 63.22 76 ASN A C 1
ATOM 600 O O . ASN A 1 76 ? 4.848 -13.625 -16.766 1 63.22 76 ASN A O 1
ATOM 604 N N . ALA A 1 77 ? 4.938 -15.773 -16.688 1 51.25 77 ALA A N 1
ATOM 605 C CA . ALA A 1 77 ? 4.91 -15.688 -18.141 1 51.25 77 ALA A CA 1
ATOM 606 C C . ALA A 1 77 ? 3.566 -15.156 -18.641 1 51.25 77 ALA A C 1
ATOM 608 O O . ALA A 1 77 ? 2.537 -15.367 -17.984 1 51.25 77 ALA A O 1
ATOM 609 N N . ASN A 1 78 ? 3.607 -14 -19.344 1 50.66 78 ASN A N 1
ATOM 610 C CA . ASN A 1 78 ? 2.377 -13.531 -19.969 1 50.66 78 ASN A CA 1
ATOM 611 C C . ASN A 1 78 ? 1.391 -14.672 -20.188 1 50.66 78 ASN A C 1
ATOM 613 O O . ASN A 1 78 ? 1.785 -15.766 -20.609 1 50.66 78 ASN A O 1
ATOM 617 N N . VAL A 1 79 ? 0.302 -14.727 -19.219 1 54.25 79 VAL A N 1
ATOM 618 C CA . VAL A 1 79 ? -0.79 -15.688 -19.172 1 54.25 79 VAL A CA 1
ATOM 619 C C . VAL A 1 79 ? -0.934 -16.391 -20.516 1 54.25 79 VAL A C 1
ATOM 621 O O . VAL A 1 79 ? -1.571 -17.438 -20.625 1 54.25 79 VAL A O 1
ATOM 624 N N . ILE A 1 80 ? -0.023 -15.938 -21.516 1 60.12 80 ILE A N 1
ATOM 625 C CA . ILE A 1 80 ? -0.471 -16.375 -22.844 1 60.12 80 ILE A CA 1
ATOM 626 C C . ILE A 1 80 ? 0.352 -17.578 -23.297 1 60.12 80 ILE A C 1
ATOM 628 O O . ILE A 1 80 ? -0.158 -18.453 -24 1 60.12 80 ILE A O 1
ATOM 632 N N . ASP A 1 81 ? 1.455 -17.797 -22.625 1 75.12 81 ASP A N 1
ATOM 633 C CA . ASP A 1 81 ? 2.252 -18.875 -23.172 1 75.12 81 ASP A CA 1
ATOM 634 C C . ASP A 1 81 ? 2.393 -20.016 -22.172 1 75.12 81 ASP A C 1
ATOM 636 O O . ASP A 1 81 ? 3.422 -20.141 -21.5 1 75.12 81 ASP A O 1
ATOM 640 N N . VAL A 1 82 ? 1.511 -20.922 -22.141 1 80.56 82 VAL A N 1
ATOM 641 C CA . VAL A 1 82 ? 1.394 -22.016 -21.188 1 80.56 82 VAL A CA 1
ATOM 642 C C . VAL A 1 82 ? 2.557 -23 -21.375 1 80.56 82 VAL A C 1
ATOM 644 O O . VAL A 1 82 ? 3.105 -23.516 -20.406 1 80.56 82 VAL A O 1
ATOM 647 N N . GLU A 1 83 ? 2.953 -23.188 -22.594 1 84.81 83 GLU A N 1
ATOM 648 C CA . GLU A 1 83 ? 4.027 -24.125 -22.875 1 84.81 83 GLU A CA 1
ATOM 649 C C . GLU A 1 83 ? 5.363 -23.625 -22.344 1 84.81 83 GLU A C 1
ATOM 651 O O . GLU A 1 83 ? 6.18 -24.422 -21.859 1 84.81 83 GLU A O 1
ATOM 656 N N . LYS A 1 84 ? 5.523 -22.406 -22.438 1 87.31 84 LYS A N 1
ATOM 657 C CA . LYS A 1 84 ? 6.742 -21.828 -21.891 1 87.31 84 LYS A CA 1
ATOM 658 C C . LYS A 1 84 ? 6.801 -21.984 -20.375 1 87.31 84 LYS A C 1
ATOM 660 O O . LYS A 1 84 ? 7.848 -22.328 -19.828 1 87.31 84 LYS A O 1
ATOM 665 N N . VAL A 1 85 ? 5.703 -21.812 -19.75 1 89 85 VAL A N 1
ATOM 666 C CA . VAL A 1 85 ? 5.625 -21.953 -18.297 1 89 85 VAL A CA 1
ATOM 667 C C . VAL A 1 85 ? 5.941 -23.391 -17.906 1 89 85 VAL A C 1
ATOM 669 O O . VAL A 1 85 ? 6.742 -23.641 -17 1 89 85 VAL A O 1
ATOM 672 N N . LYS A 1 86 ? 5.406 -24.297 -18.625 1 90.56 86 LYS A N 1
ATOM 673 C CA . LYS A 1 86 ? 5.617 -25.703 -18.328 1 90.56 86 LYS A CA 1
ATOM 674 C C . LYS A 1 86 ? 7.09 -26.078 -18.469 1 90.56 86 LYS A C 1
ATOM 676 O O . LYS A 1 86 ? 7.633 -26.797 -17.625 1 90.56 86 LYS A O 1
ATOM 681 N N . ARG A 1 87 ? 7.691 -25.578 -19.531 1 93.25 87 ARG A N 1
ATOM 682 C CA . ARG A 1 87 ? 9.102 -25.875 -19.75 1 93.25 87 ARG A CA 1
ATOM 683 C C . ARG A 1 87 ? 9.969 -25.281 -18.641 1 93.25 87 ARG A C 1
ATOM 685 O O . ARG A 1 87 ? 10.859 -25.953 -18.125 1 93.25 87 ARG A O 1
ATOM 692 N N . GLN A 1 88 ? 9.742 -24.094 -18.344 1 94.81 88 GLN A N 1
ATOM 693 C CA . GLN A 1 88 ? 10.492 -23.406 -17.297 1 94.81 88 GLN A CA 1
ATOM 694 C C . GLN A 1 88 ? 10.344 -24.141 -15.961 1 94.81 88 GLN A C 1
ATOM 696 O O . GLN A 1 88 ? 11.336 -24.391 -15.266 1 94.81 88 GLN A O 1
ATOM 701 N N . HIS A 1 89 ? 9.141 -24.5 -15.648 1 96.44 89 HIS A N 1
ATOM 702 C CA . HIS A 1 89 ? 8.867 -25.156 -14.367 1 96.44 89 HIS A CA 1
ATOM 703 C C . HIS A 1 89 ? 9.477 -26.547 -14.32 1 96.44 89 HIS A C 1
ATOM 705 O O . HIS A 1 89 ? 9.969 -26.984 -13.281 1 96.44 89 HIS A O 1
ATOM 711 N N . ARG A 1 90 ? 9.438 -27.203 -15.453 1 96.81 90 ARG A N 1
ATOM 712 C CA . ARG A 1 90 ? 10.102 -28.5 -15.523 1 96.81 90 ARG A CA 1
ATOM 713 C C . ARG A 1 90 ? 11.594 -28.359 -15.242 1 96.81 90 ARG A C 1
ATOM 715 O O . ARG A 1 90 ? 12.172 -29.188 -14.523 1 96.81 90 ARG A O 1
ATOM 722 N N . ASN A 1 91 ? 12.211 -27.344 -15.797 1 97.81 91 ASN A N 1
ATOM 723 C CA . ASN A 1 91 ? 13.625 -27.094 -15.555 1 97.81 91 ASN A CA 1
ATOM 724 C C . ASN A 1 91 ? 13.914 -26.922 -14.062 1 97.81 91 ASN A C 1
ATOM 726 O O . ASN A 1 91 ? 14.891 -27.469 -13.547 1 97.81 91 ASN A O 1
ATOM 730 N N . VAL A 1 92 ? 13.086 -26.203 -13.391 1 98.25 92 VAL A N 1
ATOM 731 C CA . VAL A 1 92 ? 13.281 -25.938 -11.969 1 98.25 92 VAL A CA 1
ATOM 732 C C . VAL A 1 92 ? 13.125 -27.234 -11.172 1 98.25 92 VAL A C 1
ATOM 734 O O . VAL A 1 92 ? 13.945 -27.531 -10.305 1 98.25 92 VAL A O 1
ATOM 737 N N . VAL A 1 93 ? 12.078 -28.016 -11.469 1 98.5 93 VAL A N 1
ATOM 738 C CA . VAL A 1 93 ? 11.805 -29.25 -10.75 1 98.5 93 VAL A CA 1
ATOM 739 C C . VAL A 1 93 ? 12.961 -30.234 -10.945 1 98.5 93 VAL A C 1
ATOM 741 O O . VAL A 1 93 ? 13.438 -30.828 -9.977 1 98.5 93 VAL A O 1
ATOM 744 N N . GLU A 1 94 ? 13.43 -30.344 -12.133 1 98.19 94 GLU A N 1
ATOM 745 C CA . GLU A 1 94 ? 14.539 -31.25 -12.422 1 98.19 94 GLU A CA 1
ATOM 746 C C . GLU A 1 94 ? 15.812 -30.812 -11.695 1 98.19 94 GLU A C 1
ATOM 748 O O . GLU A 1 94 ? 16.516 -31.641 -11.117 1 98.19 94 GLU A O 1
ATOM 753 N N . ALA A 1 95 ? 16.078 -29.547 -11.758 1 98.56 95 ALA A N 1
ATOM 754 C CA . ALA A 1 95 ? 17.266 -29.031 -11.086 1 98.56 95 ALA A CA 1
ATOM 755 C C . ALA A 1 95 ? 17.188 -29.234 -9.578 1 98.56 95 ALA A C 1
ATOM 757 O O . ALA A 1 95 ? 18.188 -29.547 -8.93 1 98.56 95 ALA A O 1
ATOM 758 N N . ALA A 1 96 ? 16.016 -28.984 -9 1 98.69 96 ALA A N 1
ATOM 759 C CA . ALA A 1 96 ? 15.812 -29.188 -7.566 1 98.69 96 ALA A CA 1
ATOM 760 C C . ALA A 1 96 ? 16.062 -30.641 -7.168 1 98.69 96 ALA A C 1
ATOM 762 O O . ALA A 1 96 ? 16.672 -30.906 -6.133 1 98.69 96 ALA A O 1
ATOM 763 N N . ARG A 1 97 ? 15.594 -31.547 -7.988 1 98.06 97 ARG A N 1
ATOM 764 C CA . ARG A 1 97 ? 15.82 -32.969 -7.754 1 98.06 97 ARG A CA 1
ATOM 765 C C . ARG A 1 97 ? 17.312 -33.281 -7.77 1 98.06 97 ARG A C 1
ATOM 767 O O . ARG A 1 97 ? 17.812 -33.938 -6.859 1 98.06 97 ARG A O 1
ATOM 774 N N . LYS A 1 98 ? 17.969 -32.844 -8.766 1 97.56 98 LYS A N 1
ATOM 775 C CA . LYS A 1 98 ? 19.391 -33.094 -8.922 1 97.56 98 LYS A CA 1
ATOM 776 C C . LYS A 1 98 ? 20.188 -32.531 -7.754 1 97.56 98 LYS A C 1
ATOM 778 O O . LYS A 1 98 ? 21.188 -33.125 -7.324 1 97.56 98 LYS A O 1
ATOM 783 N N . ALA A 1 99 ? 19.781 -31.422 -7.27 1 97.88 99 ALA A N 1
ATOM 784 C CA . ALA A 1 99 ? 20.5 -30.734 -6.191 1 97.88 99 ALA A CA 1
ATOM 785 C C . ALA A 1 99 ? 20.094 -31.297 -4.828 1 97.88 99 ALA A C 1
ATOM 787 O O . ALA A 1 99 ? 20.641 -30.875 -3.801 1 97.88 99 ALA A O 1
ATOM 788 N N . ASN A 1 100 ? 19.109 -32.188 -4.801 1 97.25 100 ASN A N 1
ATOM 789 C CA . ASN A 1 100 ? 18.609 -32.812 -3.572 1 97.25 100 ASN A CA 1
ATOM 790 C C . ASN A 1 100 ? 18.016 -31.766 -2.635 1 97.25 100 ASN A C 1
ATOM 792 O O . ASN A 1 100 ? 18.312 -31.75 -1.438 1 97.25 100 ASN A O 1
ATOM 796 N N . VAL A 1 101 ? 17.297 -30.797 -3.186 1 98.56 101 VAL A N 1
ATOM 797 C CA . VAL A 1 101 ? 16.531 -29.859 -2.357 1 98.56 101 VAL A CA 1
ATOM 798 C C . VAL A 1 101 ? 15.625 -30.641 -1.411 1 98.56 101 VAL A C 1
ATOM 800 O O . VAL A 1 101 ? 14.953 -31.578 -1.823 1 98.56 101 VAL A O 1
ATOM 803 N N . LYS A 1 102 ? 15.547 -30.234 -0.179 1 98.38 102 LYS A N 1
ATOM 804 C CA . LYS A 1 102 ? 14.844 -31.031 0.824 1 98.38 102 LYS A CA 1
ATOM 805 C C . LYS A 1 102 ? 13.344 -30.75 0.781 1 98.38 102 LYS A C 1
ATOM 807 O O . LYS A 1 102 ? 12.539 -31.625 1.098 1 98.38 102 LYS A O 1
ATOM 812 N N . HIS A 1 103 ? 12.93 -29.547 0.489 1 98.81 103 HIS A N 1
ATOM 813 C CA . HIS A 1 103 ? 11.523 -29.156 0.459 1 98.81 103 HIS A CA 1
ATOM 814 C C . HIS A 1 103 ? 11.289 -28.031 -0.539 1 98.81 103 HIS A C 1
ATOM 816 O O . HIS A 1 103 ? 11.914 -26.969 -0.445 1 98.81 103 HIS A O 1
ATOM 822 N N . VAL A 1 104 ? 10.406 -28.25 -1.55 1 98.88 104 VAL A N 1
ATOM 823 C CA . VAL A 1 104 ? 10.008 -27.234 -2.512 1 98.88 104 VAL A CA 1
ATOM 824 C C . VAL A 1 104 ? 8.656 -26.641 -2.105 1 98.88 104 VAL A C 1
ATOM 826 O O . VAL A 1 104 ? 7.684 -27.375 -1.917 1 98.88 104 VAL A O 1
ATOM 829 N N . TRP A 1 105 ? 8.617 -25.328 -1.912 1 98.81 105 TRP A N 1
ATOM 830 C CA . TRP A 1 105 ? 7.406 -24.562 -1.653 1 98.81 105 TRP A CA 1
ATOM 831 C C . TRP A 1 105 ? 6.953 -23.828 -2.906 1 98.81 105 TRP A C 1
ATOM 833 O O . TRP A 1 105 ? 7.562 -22.828 -3.297 1 98.81 105 TRP A O 1
ATOM 843 N N . TYR A 1 106 ? 5.883 -24.312 -3.539 1 98.44 106 TYR A N 1
ATOM 844 C CA . TYR A 1 106 ? 5.434 -23.797 -4.828 1 98.44 106 TYR A CA 1
ATOM 845 C C . TYR A 1 106 ? 4.184 -22.938 -4.672 1 98.44 106 TYR A C 1
ATOM 847 O O . TYR A 1 106 ? 3.209 -23.359 -4.047 1 98.44 106 TYR A O 1
ATOM 855 N N . THR A 1 107 ? 4.234 -21.688 -5.211 1 97.5 107 THR A N 1
ATOM 856 C CA . THR A 1 107 ? 3.043 -20.844 -5.188 1 97.5 107 THR A CA 1
ATOM 857 C C . THR A 1 107 ? 2.168 -21.109 -6.41 1 97.5 107 THR A C 1
ATOM 859 O O . THR A 1 107 ? 2.623 -20.969 -7.547 1 97.5 107 THR A O 1
ATOM 862 N N . SER A 1 108 ? 0.958 -21.484 -6.195 1 96.38 108 SER A N 1
ATOM 863 C CA . SER A 1 108 ? -0.003 -21.844 -7.23 1 96.38 108 SER A CA 1
ATOM 864 C C . SER A 1 108 ? -1.241 -20.953 -7.176 1 96.38 108 SER A C 1
ATOM 866 O O . SER A 1 108 ? -1.206 -19.875 -6.594 1 96.38 108 SER A O 1
ATOM 868 N N . LEU A 1 109 ? -2.299 -21.312 -7.98 1 95.81 109 LEU A N 1
ATOM 869 C CA . LEU A 1 109 ? -3.498 -20.484 -8.109 1 95.81 109 LEU A CA 1
ATOM 870 C C . LEU A 1 109 ? -4.707 -21.188 -7.5 1 95.81 109 LEU A C 1
ATOM 872 O O . LEU A 1 109 ? -4.719 -22.406 -7.375 1 95.81 109 LEU A O 1
ATOM 876 N N . PRO A 1 110 ? -5.676 -20.422 -7.191 1 97.19 110 PRO A N 1
ATOM 877 C CA . PRO A 1 110 ? -6.75 -20.953 -6.348 1 97.19 110 PRO A CA 1
ATOM 878 C C . PRO A 1 110 ? -7.941 -21.469 -7.16 1 97.19 110 PRO A C 1
ATOM 880 O O . PRO A 1 110 ? -8.953 -21.875 -6.586 1 97.19 110 PRO A O 1
ATOM 883 N N . PHE A 1 111 ? -7.898 -21.406 -8.5 1 96.44 111 PHE A N 1
ATOM 884 C CA . PHE A 1 111 ? -9.07 -21.781 -9.289 1 96.44 111 PHE A CA 1
ATOM 885 C C . PHE A 1 111 ? -9.461 -23.234 -9.016 1 96.44 111 PHE A C 1
ATOM 887 O O . PHE A 1 111 ? -8.648 -24.141 -9.164 1 96.44 111 PHE A O 1
ATOM 894 N N . GLY A 1 112 ? -10.719 -23.438 -8.555 1 96.75 112 GLY A N 1
ATOM 895 C CA . GLY A 1 112 ? -11.203 -24.766 -8.234 1 96.75 112 GLY A CA 1
ATOM 896 C C . GLY A 1 112 ? -10.938 -25.172 -6.793 1 96.75 112 GLY A C 1
ATOM 897 O O . GLY A 1 112 ? -11.289 -26.281 -6.375 1 96.75 112 GLY A O 1
ATOM 898 N N . GLY A 1 113 ? -10.406 -24.203 -6.02 1 96.75 113 GLY A N 1
ATOM 899 C CA . GLY A 1 113 ? -10.086 -24.531 -4.637 1 96.75 113 GLY A CA 1
ATOM 900 C C . GLY A 1 113 ? -9.031 -25.625 -4.508 1 96.75 113 GLY A C 1
ATOM 901 O O . GLY A 1 113 ? -7.91 -25.453 -4.98 1 96.75 113 GLY A O 1
ATOM 902 N N . LEU A 1 114 ? -9.523 -26.797 -3.967 1 96.62 114 LEU A N 1
ATOM 903 C CA . LEU A 1 114 ? -8.57 -27.891 -3.771 1 96.62 114 LEU A CA 1
ATOM 904 C C . LEU A 1 114 ? -8.82 -29.016 -4.77 1 96.62 114 LEU A C 1
ATOM 906 O O . LEU A 1 114 ? -8.18 -30.062 -4.695 1 96.62 114 LEU A O 1
ATOM 910 N N . THR A 1 115 ? -9.664 -28.703 -5.738 1 95.75 115 THR A N 1
ATOM 911 C CA . THR A 1 115 ? -9.891 -29.688 -6.793 1 95.75 115 THR A CA 1
ATOM 912 C C . THR A 1 115 ? -8.875 -29.516 -7.918 1 95.75 115 THR A C 1
ATOM 914 O O . THR A 1 115 ? -8.164 -28.516 -7.973 1 95.75 115 THR A O 1
ATOM 917 N N . ASN A 1 116 ? -8.836 -30.5 -8.805 1 95.69 116 ASN A N 1
ATOM 918 C CA . ASN A 1 116 ? -7.84 -30.484 -9.875 1 95.69 116 ASN A CA 1
ATOM 919 C C . ASN A 1 116 ? -8.492 -30.453 -11.25 1 95.69 116 ASN A C 1
ATOM 921 O O . ASN A 1 116 ? -7.902 -30.891 -12.234 1 95.69 116 ASN A O 1
ATOM 925 N N . ASP A 1 117 ? -9.664 -29.891 -11.359 1 93.31 117 ASP A N 1
ATOM 926 C CA . ASP A 1 117 ? -10.43 -30.047 -12.594 1 93.31 117 ASP A CA 1
ATOM 927 C C . ASP A 1 117 ? -10.695 -28.703 -13.25 1 93.31 117 ASP A C 1
ATOM 929 O O . ASP A 1 117 ? -11.5 -28.609 -14.18 1 93.31 117 ASP A O 1
ATOM 933 N N . SER A 1 118 ? -10.055 -27.672 -12.734 1 93.81 118 SER A N 1
ATOM 934 C CA . SER A 1 118 ? -10.25 -26.375 -13.375 1 93.81 118 SER A CA 1
ATOM 935 C C . SER A 1 118 ? -9.781 -26.406 -14.828 1 93.81 118 SER A C 1
ATOM 937 O O . SER A 1 118 ? -8.742 -26.984 -15.141 1 93.81 118 SER A O 1
ATOM 939 N N . GLU A 1 119 ? -10.539 -25.734 -15.695 1 90.19 119 GLU A N 1
ATOM 940 C CA . GLU A 1 119 ? -10.195 -25.688 -17.125 1 90.19 119 GLU A CA 1
ATOM 941 C C . GLU A 1 119 ? -9.633 -24.328 -17.516 1 90.19 119 GLU A C 1
ATOM 943 O O . GLU A 1 119 ? -9.344 -24.094 -18.688 1 90.19 119 GLU A O 1
ATOM 948 N N . VAL A 1 120 ? -9.539 -23.484 -16.531 1 89.38 120 VAL A N 1
ATOM 949 C CA . VAL A 1 120 ? -8.93 -22.188 -16.797 1 89.38 120 VAL A CA 1
ATOM 950 C C . VAL A 1 120 ? -7.469 -22.375 -17.203 1 89.38 120 VAL A C 1
ATOM 952 O O . VAL A 1 120 ? -6.715 -23.062 -16.516 1 89.38 120 VAL A O 1
ATOM 955 N N . SER A 1 121 ? -7.047 -21.688 -18.266 1 85.5 121 SER A N 1
ATOM 956 C CA . SER A 1 121 ? -5.742 -21.938 -18.875 1 85.5 121 SER A CA 1
ATOM 957 C C . SER A 1 121 ? -4.613 -21.703 -17.875 1 85.5 121 SER A C 1
ATOM 959 O O . SER A 1 121 ? -3.713 -22.531 -17.75 1 85.5 121 SER A O 1
ATOM 961 N N . VAL A 1 122 ? -4.668 -20.625 -17.156 1 86.56 122 VAL A N 1
ATOM 962 C CA . VAL A 1 122 ? -3.596 -20.328 -16.203 1 86.56 122 VAL A CA 1
ATOM 963 C C . VAL A 1 122 ? -3.557 -21.375 -15.109 1 86.56 122 VAL A C 1
ATOM 965 O O . VAL A 1 122 ? -2.479 -21.766 -14.648 1 86.56 122 VAL A O 1
ATOM 968 N N . GLN A 1 123 ? -4.668 -21.812 -14.664 1 91.62 123 GLN A N 1
ATOM 969 C CA . GLN A 1 123 ? -4.711 -22.844 -13.633 1 91.62 123 GLN A CA 1
ATOM 970 C C . GLN A 1 123 ? -4.191 -24.172 -14.156 1 91.62 123 GLN A C 1
ATOM 972 O O . GLN A 1 123 ? -3.547 -24.922 -13.43 1 91.62 123 GLN A O 1
ATOM 977 N N . ARG A 1 124 ? -4.48 -24.469 -15.375 1 90.44 124 ARG A N 1
ATOM 978 C CA . ARG A 1 124 ? -4 -25.719 -15.961 1 90.44 124 ARG A CA 1
ATOM 979 C C . ARG A 1 124 ? -2.477 -25.781 -15.953 1 90.44 124 ARG A C 1
ATOM 981 O O . ARG A 1 124 ? -1.893 -26.844 -15.727 1 90.44 124 ARG A O 1
ATOM 988 N N . ALA A 1 125 ? -1.912 -24.672 -16.219 1 89.88 125 ALA A N 1
ATOM 989 C CA . ALA A 1 125 ? -0.454 -24.609 -16.172 1 89.88 125 ALA A CA 1
ATOM 990 C C . ALA A 1 125 ? 0.054 -24.906 -14.758 1 89.88 125 ALA A C 1
ATOM 992 O O . ALA A 1 125 ? 1.038 -25.625 -14.578 1 89.88 125 ALA A O 1
ATOM 993 N N . HIS A 1 126 ? -0.595 -24.359 -13.781 1 94.56 126 HIS A N 1
ATOM 994 C CA . HIS A 1 126 ? -0.192 -24.578 -12.398 1 94.56 126 HIS A CA 1
ATOM 995 C C . HIS A 1 126 ? -0.449 -26.031 -11.977 1 94.56 126 HIS A C 1
ATOM 997 O O . HIS A 1 126 ? 0.354 -26.625 -11.25 1 94.56 126 HIS A O 1
ATOM 1003 N N . LEU A 1 127 ? -1.561 -26.562 -12.445 1 95.25 127 LEU A N 1
ATOM 1004 C CA . LEU A 1 127 ? -1.843 -27.969 -12.164 1 95.25 127 LEU A CA 1
ATOM 1005 C C . LEU A 1 127 ? -0.764 -28.875 -12.75 1 95.25 127 LEU A C 1
ATOM 1007 O O . LEU A 1 127 ? -0.384 -29.875 -12.141 1 95.25 127 LEU A O 1
ATOM 1011 N N . ALA A 1 128 ? -0.333 -28.531 -13.906 1 94.75 128 ALA A N 1
ATOM 1012 C CA . ALA A 1 128 ? 0.747 -29.297 -14.516 1 94.75 128 ALA A CA 1
ATOM 1013 C C . ALA A 1 128 ? 2.006 -29.266 -13.656 1 94.75 128 ALA A C 1
ATOM 1015 O O . ALA A 1 128 ? 2.678 -30.281 -13.484 1 94.75 128 ALA A O 1
ATOM 1016 N N . THR A 1 129 ? 2.328 -28.094 -13.125 1 96.44 129 THR A N 1
ATOM 1017 C CA . THR A 1 129 ? 3.496 -27.953 -12.258 1 96.44 129 THR A CA 1
ATOM 1018 C C . THR A 1 129 ? 3.316 -28.766 -10.977 1 96.44 129 THR A C 1
ATOM 1020 O O . THR A 1 129 ? 4.246 -29.438 -10.523 1 96.44 129 THR A O 1
ATOM 1023 N N . GLU A 1 130 ? 2.148 -28.703 -10.383 1 97.81 130 GLU A N 1
ATOM 1024 C CA . GLU A 1 130 ? 1.861 -29.484 -9.188 1 97.81 130 GLU A CA 1
ATOM 1025 C C . GLU A 1 130 ? 2.053 -30.984 -9.461 1 97.81 130 GLU A C 1
ATOM 1027 O O . GLU A 1 130 ? 2.611 -31.703 -8.625 1 97.81 130 GLU A O 1
ATOM 1032 N N . LYS A 1 131 ? 1.595 -31.406 -10.594 1 97.56 131 LYS A N 1
ATOM 1033 C CA . LYS A 1 131 ? 1.764 -32.812 -10.984 1 97.56 131 LYS A CA 1
ATOM 1034 C C . LYS A 1 131 ? 3.24 -33.156 -11.141 1 97.56 131 LYS A C 1
ATOM 1036 O O . LYS A 1 131 ? 3.68 -34.219 -10.703 1 97.56 131 LYS A O 1
ATOM 1041 N N . MET A 1 132 ? 4.031 -32.281 -11.781 1 97.75 132 MET A N 1
ATOM 1042 C CA . MET A 1 132 ? 5.469 -32.5 -11.914 1 97.75 132 MET A CA 1
ATOM 1043 C C . MET A 1 132 ? 6.117 -32.719 -10.555 1 97.75 132 MET A C 1
ATOM 1045 O O . MET A 1 132 ? 6.961 -33.594 -10.391 1 97.75 132 MET A O 1
ATOM 1049 N N . LEU A 1 133 ? 5.73 -31.906 -9.609 1 98.56 133 LEU A N 1
ATOM 1050 C CA . LEU A 1 133 ? 6.301 -31.984 -8.273 1 98.56 133 LEU A CA 1
ATOM 1051 C C . LEU A 1 133 ? 5.934 -33.312 -7.609 1 98.56 133 LEU A C 1
ATOM 1053 O O . LEU A 1 133 ? 6.793 -34 -7.031 1 98.56 133 LEU A O 1
ATOM 1057 N N . LYS A 1 134 ? 4.711 -33.719 -7.738 1 97.94 134 LYS A N 1
ATOM 1058 C CA . LYS A 1 134 ? 4.227 -34.969 -7.168 1 97.94 134 LYS A CA 1
ATOM 1059 C C . LYS A 1 134 ? 4.984 -36.156 -7.742 1 97.94 134 LYS A C 1
ATOM 1061 O O . LYS A 1 134 ? 5.316 -37.094 -7.02 1 97.94 134 LYS A O 1
ATOM 1066 N N . GLU A 1 135 ? 5.297 -36.062 -8.984 1 97.81 135 GLU A N 1
ATOM 1067 C CA . GLU A 1 135 ? 5.906 -37.188 -9.68 1 97.81 135 GLU A CA 1
ATOM 1068 C C . GLU A 1 135 ? 7.426 -37.156 -9.547 1 97.81 135 GLU A C 1
ATOM 1070 O O . GLU A 1 135 ? 8.094 -38.156 -9.836 1 97.81 135 GLU A O 1
ATOM 1075 N N . SER A 1 136 ? 8 -36.125 -9.109 1 97.81 136 SER A N 1
ATOM 1076 C CA . SER A 1 136 ? 9.445 -35.938 -9.109 1 97.81 136 SER A CA 1
ATOM 1077 C C . SER A 1 136 ? 10.125 -36.688 -7.977 1 97.81 136 SER A C 1
ATOM 1079 O O . SER A 1 136 ? 11.336 -36.906 -8.008 1 97.81 136 SER A O 1
ATOM 1081 N N . GLY A 1 137 ? 9.391 -37.031 -6.887 1 97.31 137 GLY A N 1
ATOM 1082 C CA . GLY A 1 137 ? 9.977 -37.625 -5.691 1 97.31 137 GLY A CA 1
ATOM 1083 C C . GLY A 1 137 ? 10.453 -36.594 -4.688 1 97.31 137 GLY A C 1
ATOM 1084 O O . GLY A 1 137 ? 10.828 -36.938 -3.566 1 97.31 137 GLY A O 1
ATOM 1085 N N . LEU A 1 138 ? 10.438 -35.375 -5.047 1 98.44 138 LEU A N 1
ATOM 1086 C CA . LEU A 1 138 ? 10.766 -34.281 -4.117 1 98.44 138 LEU A CA 1
ATOM 1087 C C . LEU A 1 138 ? 9.68 -34.125 -3.053 1 98.44 138 LEU A C 1
ATOM 1089 O O . LEU A 1 138 ? 8.5 -34.375 -3.326 1 98.44 138 LEU A O 1
ATOM 1093 N N . THR A 1 139 ? 10.102 -33.812 -1.814 1 98.62 139 THR A N 1
ATOM 1094 C CA . THR A 1 139 ? 9.125 -33.281 -0.869 1 98.62 139 THR A CA 1
ATOM 1095 C C . THR A 1 139 ? 8.648 -31.906 -1.302 1 98.62 139 THR A C 1
ATOM 1097 O O . THR A 1 139 ? 9.453 -31.047 -1.673 1 98.62 139 THR A O 1
ATOM 1100 N N . PHE A 1 140 ? 7.293 -31.672 -1.272 1 98.81 140 PHE A N 1
ATOM 1101 C CA . PHE A 1 140 ? 6.77 -30.391 -1.756 1 98.81 140 PHE A CA 1
ATOM 1102 C C . PHE A 1 140 ? 5.598 -29.938 -0.901 1 98.81 140 PHE A C 1
ATOM 1104 O O . PHE A 1 140 ? 5.012 -30.719 -0.158 1 98.81 140 PHE A O 1
ATOM 1111 N N . THR A 1 141 ? 5.32 -28.688 -0.876 1 98.81 141 THR A N 1
ATOM 1112 C CA . THR A 1 141 ? 4.066 -28.031 -0.502 1 98.81 141 THR A CA 1
ATOM 1113 C C . THR A 1 141 ? 3.6 -27.078 -1.599 1 98.81 141 THR A C 1
ATOM 1115 O O . THR A 1 141 ? 4.301 -26.125 -1.936 1 98.81 141 THR A O 1
ATOM 1118 N N . CYS A 1 142 ? 2.453 -27.422 -2.215 1 98.62 142 CYS A N 1
ATOM 1119 C CA . CYS A 1 142 ? 1.831 -26.484 -3.148 1 98.62 142 CYS A CA 1
ATOM 1120 C C . CYS A 1 142 ? 0.882 -25.547 -2.422 1 98.62 142 CYS A C 1
ATOM 1122 O O . CYS A 1 142 ? -0.079 -25.984 -1.791 1 98.62 142 CYS A O 1
ATOM 1124 N N . ILE A 1 143 ? 1.216 -24.297 -2.527 1 98.69 143 ILE A N 1
ATOM 1125 C CA . ILE A 1 143 ? 0.427 -23.266 -1.851 1 98.69 143 ILE A CA 1
ATOM 1126 C C . ILE A 1 143 ? -0.458 -22.547 -2.863 1 98.69 143 ILE A C 1
ATOM 1128 O O . ILE A 1 143 ? 0.011 -21.672 -3.598 1 98.69 143 ILE A O 1
ATOM 1132 N N . ARG A 1 144 ? -1.706 -22.938 -2.91 1 98.44 144 ARG A N 1
ATOM 1133 C CA . ARG A 1 144 ? -2.662 -22.219 -3.742 1 98.44 144 ARG A CA 1
ATOM 1134 C C . ARG A 1 144 ? -3.127 -20.938 -3.059 1 98.44 144 ARG A C 1
ATOM 1136 O O . ARG A 1 144 ? -3.73 -20.984 -1.985 1 98.44 144 ARG A O 1
ATOM 1143 N N . GLU A 1 145 ? -2.805 -19.828 -3.701 1 98.31 145 GLU A N 1
ATOM 1144 C CA . GLU A 1 145 ? -3.039 -18.516 -3.111 1 98.31 145 GLU A CA 1
ATOM 1145 C C . GLU A 1 145 ? -4.246 -17.828 -3.746 1 98.31 145 GLU A C 1
ATOM 1147 O O . GLU A 1 145 ? -4.418 -17.875 -4.965 1 98.31 145 GLU A O 1
ATOM 1152 N N . GLY A 1 146 ? -5.066 -17.203 -2.871 1 98.12 146 GLY A N 1
ATOM 1153 C CA . GLY A 1 146 ? -6.184 -16.422 -3.379 1 98.12 146 GLY A CA 1
ATOM 1154 C C . GLY A 1 146 ? -5.758 -15.336 -4.348 1 98.12 146 GLY A C 1
ATOM 1155 O O . GLY A 1 146 ? -4.602 -14.898 -4.332 1 98.12 146 GLY A O 1
ATOM 1156 N N . ILE A 1 147 ? -6.691 -14.93 -5.191 1 97.31 147 ILE A N 1
ATOM 1157 C CA . ILE A 1 147 ? -6.426 -13.859 -6.145 1 97.31 147 ILE A CA 1
ATOM 1158 C C . ILE A 1 147 ? -6.055 -12.578 -5.395 1 97.31 147 ILE A C 1
ATOM 1160 O O . ILE A 1 147 ? -6.75 -12.18 -4.457 1 97.31 147 ILE A O 1
ATOM 1164 N N . TYR A 1 148 ? -4.988 -11.914 -5.828 1 96.81 148 TYR A N 1
ATOM 1165 C CA . TYR A 1 148 ? -4.539 -10.695 -5.164 1 96.81 148 TYR A CA 1
ATOM 1166 C C . TYR A 1 148 ? -5.609 -9.609 -5.23 1 96.81 148 TYR A C 1
ATOM 1168 O O . TYR A 1 148 ? -6.027 -9.211 -6.32 1 96.81 148 TYR A O 1
ATOM 1176 N N . VAL A 1 149 ? -5.926 -9.078 -4.059 1 97.75 149 VAL A N 1
ATOM 1177 C CA . VAL A 1 149 ? -6.941 -8.023 -4.004 1 97.75 149 VAL A CA 1
ATOM 1178 C C . VAL A 1 149 ? -6.398 -6.754 -4.656 1 97.75 149 VAL A C 1
ATOM 1180 O O . VAL A 1 149 ? -7.156 -5.988 -5.254 1 97.75 149 VAL A O 1
ATOM 1183 N N . GLU A 1 150 ? -5.133 -6.539 -4.629 1 94.56 150 GLU A N 1
ATOM 1184 C CA . GLU A 1 150 ? -4.5 -5.371 -5.23 1 94.56 150 GLU A CA 1
ATOM 1185 C C . GLU A 1 150 ? -4.723 -5.336 -6.742 1 94.56 150 GLU A C 1
ATOM 1187 O O . GLU A 1 150 ? -4.641 -4.273 -7.363 1 94.56 150 GLU A O 1
ATOM 1192 N N . GLY A 1 151 ? -5.004 -6.465 -7.305 1 94.5 151 GLY A N 1
ATOM 1193 C CA . GLY A 1 151 ? -5.203 -6.57 -8.742 1 94.5 151 GLY A CA 1
ATOM 1194 C C . GLY A 1 151 ? -6.652 -6.383 -9.156 1 94.5 151 GLY A C 1
ATOM 1195 O O . GLY A 1 151 ? -7 -6.59 -10.32 1 94.5 151 GLY A O 1
ATOM 1196 N N . PHE A 1 152 ? -7.52 -5.883 -8.281 1 96.44 152 PHE A N 1
ATOM 1197 C CA . PHE A 1 152 ? -8.945 -5.801 -8.586 1 96.44 152 PHE A CA 1
ATOM 1198 C C . PHE A 1 152 ? -9.18 -4.918 -9.812 1 96.44 152 PHE A C 1
ATOM 1200 O O . PHE A 1 152 ? -10.117 -5.152 -10.578 1 96.44 152 PHE A O 1
ATOM 1207 N N . PRO A 1 153 ? -8.367 -3.865 -10.062 1 95 153 PRO A N 1
ATOM 1208 C CA . PRO A 1 153 ? -8.625 -3.072 -11.266 1 95 153 PRO A CA 1
ATOM 1209 C C . PRO A 1 153 ? -8.516 -3.895 -12.547 1 95 153 PRO A C 1
ATOM 1211 O O . PRO A 1 153 ? -9.242 -3.639 -13.508 1 95 153 PRO A O 1
ATOM 1214 N N . LEU A 1 154 ? -7.586 -4.785 -12.578 1 93.25 154 LEU A N 1
ATOM 1215 C CA . LEU A 1 154 ? -7.395 -5.625 -13.758 1 93.25 154 LEU A CA 1
ATOM 1216 C C . LEU A 1 154 ? -8.617 -6.496 -14.008 1 93.25 154 LEU A C 1
ATOM 1218 O O . LEU A 1 154 ? -9.07 -6.621 -15.148 1 93.25 154 LEU A O 1
ATOM 1222 N N . PHE A 1 155 ? -9.18 -7.125 -12.969 1 94.69 155 PHE A N 1
ATOM 1223 C CA . PHE A 1 155 ? -10.352 -7.984 -13.094 1 94.69 155 PHE A CA 1
ATOM 1224 C C . PHE A 1 155 ? -11.555 -7.191 -13.594 1 94.69 155 PHE A C 1
ATOM 1226 O O . PHE A 1 155 ? -12.336 -7.688 -14.406 1 94.69 155 PHE A O 1
ATOM 1233 N N . LEU A 1 156 ? -11.625 -5.961 -13.156 1 96.88 156 LEU A N 1
ATOM 1234 C CA . LEU A 1 156 ? -12.75 -5.117 -13.547 1 96.88 156 LEU A CA 1
ATOM 1235 C C . LEU A 1 156 ? -12.453 -4.379 -14.844 1 96.88 156 LEU A C 1
ATOM 1237 O O . LEU A 1 156 ? -13.359 -3.811 -15.461 1 96.88 156 LEU A O 1
ATOM 1241 N N . ASN A 1 157 ? -11.195 -4.391 -15.266 1 95.5 157 ASN A N 1
ATOM 1242 C CA . ASN A 1 157 ? -10.711 -3.465 -16.281 1 95.5 157 ASN A CA 1
ATOM 1243 C C . ASN A 1 157 ? -11.07 -2.021 -15.945 1 95.5 157 ASN A C 1
ATOM 1245 O O . ASN A 1 157 ? -11.586 -1.29 -16.797 1 95.5 157 ASN A O 1
ATOM 1249 N N . TRP A 1 158 ? -10.859 -1.632 -14.734 1 95.12 158 TRP A N 1
ATOM 1250 C CA . TRP A 1 158 ? -11.25 -0.335 -14.195 1 95.12 158 TRP A CA 1
ATOM 1251 C C . TRP A 1 158 ? -10.078 0.64 -14.211 1 95.12 158 TRP A C 1
ATOM 1253 O O . TRP A 1 158 ? -8.961 0.291 -13.812 1 95.12 158 TRP A O 1
ATOM 1263 N N . TYR A 1 159 ? -10.344 1.809 -14.719 1 91 159 TYR A N 1
ATOM 1264 C CA . TYR A 1 159 ? -9.453 2.963 -14.656 1 91 159 TYR A CA 1
ATOM 1265 C C . TYR A 1 159 ? -10.078 4.09 -13.844 1 91 159 TYR A C 1
ATOM 1267 O O . TYR A 1 159 ? -11.297 4.164 -13.711 1 91 159 TYR A O 1
ATOM 1275 N N . PRO A 1 160 ? -9.242 4.938 -13.32 1 86 160 PRO A N 1
ATOM 1276 C CA . PRO A 1 160 ? -9.766 6.039 -12.508 1 86 160 PRO A CA 1
ATOM 1277 C C . PRO A 1 160 ? -10.812 6.871 -13.242 1 86 160 PRO A C 1
ATOM 1279 O O . PRO A 1 160 ? -11.727 7.406 -12.609 1 86 160 PRO A O 1
ATOM 1282 N N . GLU A 1 161 ? -10.734 6.91 -14.484 1 87.94 161 GLU A N 1
ATOM 1283 C CA . GLU A 1 161 ? -11.633 7.738 -15.281 1 87.94 161 GLU A CA 1
ATOM 1284 C C . GLU A 1 161 ? -12.875 6.953 -15.703 1 87.94 161 GLU A C 1
ATOM 1286 O O . GLU A 1 161 ? -13.789 7.512 -16.312 1 87.94 161 GLU A O 1
ATOM 1291 N N . THR A 1 162 ? -12.906 5.691 -15.391 1 93.56 162 THR A N 1
ATOM 1292 C CA . THR A 1 162 ? -14 4.836 -15.852 1 93.56 162 THR A CA 1
ATOM 1293 C C . THR A 1 162 ? -15.328 5.305 -15.281 1 93.56 162 THR A C 1
ATOM 1295 O O . THR A 1 162 ? -15.461 5.504 -14.07 1 93.56 162 THR A O 1
ATOM 1298 N N . THR A 1 163 ? -16.297 5.465 -16.172 1 95.25 163 THR A N 1
ATOM 1299 C CA . THR A 1 163 ? -17.625 5.816 -15.711 1 95.25 163 THR A CA 1
ATOM 1300 C C . THR A 1 163 ? -18.609 4.672 -15.977 1 95.25 163 THR A C 1
ATOM 1302 O O . THR A 1 163 ? -19.641 4.562 -15.305 1 95.25 163 THR A O 1
ATOM 1305 N N . LEU A 1 164 ? -18.312 3.891 -17 1 96.25 164 LEU A N 1
ATOM 1306 C CA . LEU A 1 164 ? -19.125 2.717 -17.328 1 96.25 164 LEU A CA 1
ATOM 1307 C C . LEU A 1 164 ? -18.234 1.476 -17.453 1 96.25 164 LEU A C 1
ATOM 1309 O O . LEU A 1 164 ? -17.297 1.448 -18.25 1 96.25 164 LEU A O 1
ATOM 1313 N N . LEU A 1 165 ? -18.609 0.537 -16.625 1 96.5 165 LEU A N 1
ATOM 1314 C CA . LEU A 1 165 ? -17.953 -0.765 -16.672 1 96.5 165 LEU A CA 1
ATOM 1315 C C . LEU A 1 165 ? -18.859 -1.811 -17.312 1 96.5 165 LEU A C 1
ATOM 1317 O O . LEU A 1 165 ? -20.047 -1.866 -17.016 1 96.5 165 LEU A O 1
ATOM 1321 N N . THR A 1 166 ? -18.281 -2.584 -18.219 1 97.12 166 THR A N 1
ATOM 1322 C CA . THR A 1 166 ? -19 -3.729 -18.781 1 97.12 166 THR A CA 1
ATOM 1323 C C . THR A 1 166 ? -18.312 -5.035 -18.391 1 97.12 166 THR A C 1
ATOM 1325 O O . THR A 1 166 ? -17.078 -5.109 -18.375 1 97.12 166 THR A O 1
ATOM 1328 N N . LEU A 1 167 ? -19.094 -6.023 -18.031 1 98.12 167 LEU A N 1
ATOM 1329 C CA . LEU A 1 167 ? -18.562 -7.352 -17.734 1 98.12 167 LEU A CA 1
ATOM 1330 C C . LEU A 1 167 ? -19.422 -8.438 -18.359 1 98.12 167 LEU A C 1
ATOM 1332 O O . LEU A 1 167 ? -20.641 -8.266 -18.516 1 98.12 167 LEU A O 1
ATOM 1336 N N . PRO A 1 168 ? -18.781 -9.523 -18.703 1 98.12 168 PRO A N 1
ATOM 1337 C CA . PRO A 1 168 ? -19.562 -10.617 -19.297 1 98.12 168 PRO A CA 1
ATOM 1338 C C . PRO A 1 168 ? -20.297 -11.445 -18.25 1 98.12 168 PRO A C 1
ATOM 1340 O O . PRO A 1 168 ? -21.297 -12.109 -18.578 1 98.12 168 PRO A O 1
ATOM 1343 N N . ARG A 1 169 ? -19.781 -11.609 -17.094 1 97.62 169 ARG A N 1
ATOM 1344 C CA . ARG A 1 169 ? -20.344 -12.367 -15.969 1 97.62 169 ARG A CA 1
ATOM 1345 C C . ARG A 1 169 ? -19.922 -11.766 -14.633 1 97.62 169 ARG A C 1
ATOM 1347 O O . ARG A 1 169 ? -19.094 -10.859 -14.586 1 97.62 169 ARG A O 1
ATOM 1354 N N . ASP A 1 170 ? -20.562 -12.211 -13.648 1 97.88 170 ASP A N 1
ATOM 1355 C CA . ASP A 1 170 ? -20.203 -11.891 -12.273 1 97.88 170 ASP A CA 1
ATOM 1356 C C . ASP A 1 170 ? -20.109 -13.156 -11.422 1 97.88 170 ASP A C 1
ATOM 1358 O O . ASP A 1 170 ? -20.5 -14.234 -11.859 1 97.88 170 ASP A O 1
ATOM 1362 N N . GLY A 1 171 ? -19.484 -13.055 -10.336 1 98.25 171 GLY A N 1
ATOM 1363 C CA . GLY A 1 171 ? -19.312 -14.156 -9.406 1 98.25 171 GLY A CA 1
ATOM 1364 C C . GLY A 1 171 ? -18.547 -13.766 -8.156 1 98.25 171 GLY A C 1
ATOM 1365 O O . GLY A 1 171 ? -17.953 -12.688 -8.094 1 98.25 171 GLY A O 1
ATOM 1366 N N . GLU A 1 172 ? -18.625 -14.648 -7.227 1 98.62 172 GLU A N 1
ATOM 1367 C CA . GLU A 1 172 ? -17.922 -14.43 -5.961 1 98.62 172 GLU A CA 1
ATOM 1368 C C . GLU A 1 172 ? -16.453 -14.805 -6.066 1 98.62 172 GLU A C 1
ATOM 1370 O O . GLU A 1 172 ? -16.109 -15.867 -6.582 1 98.62 172 GLU A O 1
ATOM 1375 N N . ILE A 1 173 ? -15.602 -13.93 -5.641 1 98.62 173 ILE A N 1
ATOM 1376 C CA . ILE A 1 173 ? -14.164 -14.172 -5.625 1 98.62 173 ILE A CA 1
ATOM 1377 C C . ILE A 1 173 ? -13.609 -13.922 -4.223 1 98.62 173 ILE A C 1
ATOM 1379 O O . ILE A 1 173 ? -13.898 -12.891 -3.615 1 98.62 173 ILE A O 1
ATOM 1383 N N . ALA A 1 174 ? -12.836 -14.852 -3.66 1 98.69 174 ALA A N 1
ATOM 1384 C CA . ALA A 1 174 ? -12.102 -14.641 -2.416 1 98.69 174 ALA A CA 1
ATOM 1385 C C . ALA A 1 174 ? -10.82 -13.852 -2.66 1 98.69 174 ALA A C 1
ATOM 1387 O O . ALA A 1 174 ? -9.719 -14.375 -2.469 1 98.69 174 ALA A O 1
ATOM 1388 N N . PHE A 1 175 ? -10.977 -12.547 -3.029 1 98.5 175 PHE A N 1
ATOM 1389 C CA . PHE A 1 175 ? -9.812 -11.68 -3.17 1 98.5 175 PHE A CA 1
ATOM 1390 C C . PHE A 1 175 ? -9.023 -11.617 -1.866 1 98.5 175 PHE A C 1
ATOM 1392 O O . PHE A 1 175 ? -9.602 -11.438 -0.793 1 98.5 175 PHE A O 1
ATOM 1399 N N . THR A 1 176 ? -7.664 -11.758 -1.987 1 98.56 176 THR A N 1
ATOM 1400 C CA . THR A 1 176 ? -6.828 -11.906 -0.802 1 98.56 176 THR A CA 1
ATOM 1401 C C . THR A 1 176 ? -5.629 -10.961 -0.866 1 98.56 176 THR A C 1
ATOM 1403 O O . THR A 1 176 ? -5.039 -10.773 -1.931 1 98.56 176 THR A O 1
ATOM 1406 N N . SER A 1 177 ? -5.27 -10.359 0.278 1 97.06 177 SER A N 1
ATOM 1407 C CA . SER A 1 177 ? -4.148 -9.43 0.365 1 97.06 177 SER A CA 1
ATOM 1408 C C . SER A 1 177 ? -2.832 -10.117 0.011 1 97.06 177 SER A C 1
ATOM 1410 O O . SER A 1 177 ? -2.445 -11.102 0.648 1 97.06 177 SER A O 1
ATOM 1412 N N . ARG A 1 178 ? -2.137 -9.562 -0.97 1 95.88 178 ARG A N 1
ATOM 1413 C CA . ARG A 1 178 ? -0.842 -10.102 -1.368 1 95.88 178 ARG A CA 1
ATOM 1414 C C . ARG A 1 178 ? 0.162 -10.016 -0.223 1 95.88 178 ARG A C 1
ATOM 1416 O O . ARG A 1 178 ? 0.975 -10.93 -0.037 1 95.88 178 ARG A O 1
ATOM 1423 N N . VAL A 1 179 ? 0.101 -8.969 0.529 1 91.88 179 VAL A N 1
ATOM 1424 C CA . VAL A 1 179 ? 1.011 -8.773 1.653 1 91.88 179 VAL A CA 1
ATOM 1425 C C . VAL A 1 179 ? 0.774 -9.852 2.705 1 91.88 179 VAL A C 1
ATOM 1427 O O . VAL A 1 179 ? 1.724 -10.453 3.207 1 91.88 179 VAL A O 1
ATOM 1430 N N . GLU A 1 180 ? -0.488 -10.062 2.986 1 94.75 180 GLU A N 1
ATOM 1431 C CA . GLU A 1 180 ? -0.783 -11.086 3.986 1 94.75 180 GLU A CA 1
ATOM 1432 C C . GLU A 1 180 ? -0.445 -12.477 3.469 1 94.75 180 GLU A C 1
ATOM 1434 O O . GLU A 1 180 ? -0.017 -13.344 4.234 1 94.75 180 GLU A O 1
ATOM 1439 N N . LEU A 1 181 ? -0.671 -12.695 2.176 1 98.25 181 LEU A N 1
ATOM 1440 C CA . LEU A 1 181 ? -0.264 -13.969 1.58 1 98.25 181 LEU A CA 1
ATOM 1441 C C . LEU A 1 181 ? 1.239 -14.18 1.724 1 98.25 181 LEU A C 1
ATOM 1443 O O . LEU A 1 181 ? 1.689 -15.289 2.018 1 98.25 181 LEU A O 1
ATOM 1447 N N . ALA A 1 182 ? 2.012 -13.156 1.482 1 97.44 182 ALA A N 1
ATOM 1448 C CA . ALA A 1 182 ? 3.465 -13.242 1.599 1 97.44 182 ALA A CA 1
ATOM 1449 C C . ALA A 1 182 ? 3.881 -13.609 3.02 1 97.44 182 ALA A C 1
ATOM 1451 O O . ALA A 1 182 ? 4.715 -14.5 3.217 1 97.44 182 ALA A O 1
ATOM 1452 N N . VAL A 1 183 ? 3.295 -12.953 4.004 1 94.62 183 VAL A N 1
ATOM 1453 C CA . VAL A 1 183 ? 3.59 -13.227 5.406 1 94.62 183 VAL A CA 1
ATOM 1454 C C . VAL A 1 183 ? 3.244 -14.68 5.73 1 94.62 183 VAL A C 1
ATOM 1456 O O . VAL A 1 183 ? 4.035 -15.383 6.359 1 94.62 183 VAL A O 1
ATOM 1459 N N . CYS A 1 184 ? 2.094 -15.07 5.305 1 97.88 184 CYS A N 1
ATOM 1460 C CA . CYS A 1 184 ? 1.642 -16.438 5.582 1 97.88 184 CYS A CA 1
ATOM 1461 C C . CYS A 1 184 ? 2.561 -17.453 4.93 1 97.88 184 CYS A C 1
ATOM 1463 O O . CYS A 1 184 ? 2.922 -18.453 5.551 1 97.88 184 CYS A O 1
ATOM 1465 N N . THR A 1 185 ? 2.918 -17.25 3.678 1 98.44 185 THR A N 1
ATOM 1466 C CA . THR A 1 185 ? 3.805 -18.172 2.965 1 98.44 185 THR A CA 1
ATOM 1467 C C . THR A 1 185 ? 5.156 -18.266 3.668 1 98.44 185 THR A C 1
ATOM 1469 O O . THR A 1 185 ? 5.672 -19.359 3.877 1 98.44 185 THR A O 1
ATOM 1472 N N . ALA A 1 186 ? 5.723 -17.125 4.09 1 98.12 186 ALA A N 1
ATOM 1473 C CA . ALA A 1 186 ? 6.988 -17.109 4.812 1 98.12 186 ALA A CA 1
ATOM 1474 C C . ALA A 1 186 ? 6.883 -17.906 6.117 1 98.12 186 ALA A C 1
ATOM 1476 O O . ALA A 1 186 ? 7.754 -18.719 6.43 1 98.12 186 ALA A O 1
ATOM 1477 N N . ARG A 1 187 ? 5.805 -17.656 6.828 1 97.44 187 ARG A N 1
ATOM 1478 C CA . ARG A 1 187 ? 5.609 -18.344 8.109 1 97.44 187 ARG A CA 1
ATOM 1479 C C . ARG A 1 187 ? 5.449 -19.844 7.918 1 97.44 187 ARG A C 1
ATOM 1481 O O . ARG A 1 187 ? 5.961 -20.625 8.719 1 97.44 187 ARG A O 1
ATOM 1488 N N . LEU A 1 188 ? 4.715 -20.219 6.914 1 97.88 188 LEU A N 1
ATOM 1489 C CA . LEU A 1 188 ? 4.578 -21.641 6.598 1 97.88 188 LEU A CA 1
ATOM 1490 C C . LEU A 1 188 ? 5.945 -22.281 6.371 1 97.88 188 LEU A C 1
ATOM 1492 O O . LEU A 1 188 ? 6.223 -23.359 6.898 1 97.88 188 LEU A O 1
ATOM 1496 N N . MET A 1 189 ? 6.766 -21.656 5.613 1 98.06 189 MET A N 1
ATOM 1497 C CA . MET A 1 189 ? 8.086 -22.172 5.285 1 98.06 189 MET A CA 1
ATOM 1498 C C . MET A 1 189 ? 8.945 -22.312 6.535 1 98.06 189 MET A C 1
ATOM 1500 O O . MET A 1 189 ? 9.625 -23.328 6.723 1 98.06 189 MET A O 1
ATOM 1504 N N . ILE A 1 190 ? 8.93 -21.328 7.387 1 97.12 190 ILE A N 1
ATOM 1505 C CA . ILE A 1 190 ? 9.758 -21.297 8.586 1 97.12 190 ILE A CA 1
ATOM 1506 C C . ILE A 1 190 ? 9.281 -22.344 9.578 1 97.12 190 ILE A C 1
ATOM 1508 O O . ILE A 1 190 ? 10.086 -23.031 10.211 1 97.12 190 ILE A O 1
ATOM 1512 N N . GLN A 1 191 ? 7.949 -22.422 9.672 1 95.69 191 GLN A N 1
ATOM 1513 C CA . GLN A 1 191 ? 7.359 -23.406 10.578 1 95.69 191 GLN A CA 1
ATOM 1514 C C . GLN A 1 191 ? 7.66 -24.828 10.109 1 95.69 191 GLN A C 1
ATOM 1516 O O . GLN A 1 191 ? 7.906 -25.703 10.93 1 95.69 191 GLN A O 1
ATOM 1521 N N . GLY A 1 192 ? 7.621 -25.047 8.867 1 96.06 192 GLY A N 1
ATOM 1522 C CA . GLY A 1 192 ? 7.746 -26.391 8.312 1 96.06 192 GLY A CA 1
ATOM 1523 C C . GLY A 1 192 ? 6.477 -27.203 8.43 1 96.06 192 GLY A C 1
ATOM 1524 O O . GLY A 1 192 ? 5.438 -26.688 8.852 1 96.06 192 GLY A O 1
ATOM 1525 N N . GLY A 1 193 ? 6.668 -28.375 7.922 1 96.06 193 GLY A N 1
ATOM 1526 C CA . GLY A 1 193 ? 5.492 -29.219 7.836 1 96.06 193 GLY A CA 1
ATOM 1527 C C . GLY A 1 193 ? 4.805 -29.156 6.488 1 96.06 193 GLY A C 1
ATOM 1528 O O . GLY A 1 193 ? 5.406 -28.734 5.5 1 96.06 193 GLY A O 1
ATOM 1529 N N . PHE A 1 194 ? 3.621 -29.797 6.379 1 97.81 194 PHE A N 1
ATOM 1530 C CA . PHE A 1 194 ? 2.77 -29.781 5.195 1 97.81 194 PHE A CA 1
ATOM 1531 C C . PHE A 1 194 ? 3.42 -30.547 4.047 1 97.81 194 PHE A C 1
ATOM 1533 O O . PHE A 1 194 ? 3.199 -30.219 2.877 1 97.81 194 PHE A O 1
ATOM 1540 N N . GLU A 1 195 ? 4.242 -31.516 4.359 1 98.5 195 GLU A N 1
ATOM 1541 C CA . GLU A 1 195 ? 4.941 -32.312 3.348 1 98.5 195 GLU A CA 1
ATOM 1542 C C . GLU A 1 195 ? 3.953 -33 2.406 1 98.5 195 GLU A C 1
ATOM 1544 O O . GLU A 1 195 ? 3.025 -33.656 2.855 1 98.5 195 GLU A O 1
ATOM 1549 N N . ASN A 1 196 ? 4.215 -32.75 1.198 1 98.62 196 ASN A N 1
ATOM 1550 C CA . ASN A 1 196 ? 3.477 -33.406 0.118 1 98.62 196 ASN A CA 1
ATOM 1551 C C . ASN A 1 196 ? 1.984 -33.094 0.195 1 98.62 196 ASN A C 1
ATOM 1553 O O . ASN A 1 196 ? 1.152 -34 -0.005 1 98.62 196 ASN A O 1
ATOM 1557 N N . ARG A 1 197 ? 1.732 -31.844 0.518 1 98.19 197 ARG A N 1
ATOM 1558 C CA . ARG A 1 197 ? 0.351 -31.375 0.619 1 98.19 197 ARG A CA 1
ATOM 1559 C C . ARG A 1 197 ? 0.097 -30.203 -0.314 1 98.19 197 ARG A C 1
ATOM 1561 O O . ARG A 1 197 ? 1.033 -29.5 -0.712 1 98.19 197 ARG A O 1
ATOM 1568 N N . ILE A 1 198 ? -1.149 -30.125 -0.73 1 98.44 198 ILE A N 1
ATOM 1569 C CA . ILE A 1 198 ? -1.682 -28.906 -1.332 1 98.44 198 ILE A CA 1
ATOM 1570 C C . ILE A 1 198 ? -2.502 -28.125 -0.299 1 98.44 198 ILE A C 1
ATOM 1572 O O . ILE A 1 198 ? -3.387 -28.703 0.347 1 98.44 198 ILE A O 1
ATOM 1576 N N . VAL A 1 199 ? -2.152 -26.859 -0.084 1 98.62 199 VAL A N 1
ATOM 1577 C CA . VAL A 1 199 ? -2.887 -26.047 0.876 1 98.62 199 VAL A CA 1
ATOM 1578 C C . VAL A 1 199 ? -3.467 -24.828 0.174 1 98.62 199 VAL A C 1
ATOM 1580 O O . VAL A 1 199 ? -3.006 -24.438 -0.903 1 98.62 199 VAL A O 1
ATOM 1583 N N . LEU A 1 200 ? -4.523 -24.297 0.736 1 98.75 200 LEU A N 1
ATOM 1584 C CA . LEU A 1 200 ? -5.219 -23.141 0.189 1 98.75 200 LEU A CA 1
ATOM 1585 C C . LEU A 1 200 ? -5.184 -21.969 1.172 1 98.75 200 LEU A C 1
ATOM 1587 O O . LEU A 1 200 ? -5.578 -22.109 2.33 1 98.75 200 LEU A O 1
ATOM 1591 N N . LEU A 1 201 ? -4.605 -20.875 0.736 1 98.81 201 LEU A N 1
ATOM 1592 C CA . LEU A 1 201 ? -4.602 -19.625 1.512 1 98.81 201 LEU A CA 1
ATOM 1593 C C . LEU A 1 201 ? -5.547 -18.609 0.896 1 98.81 201 LEU A C 1
ATOM 1595 O O . LEU A 1 201 ? -5.312 -18.141 -0.22 1 98.81 201 LEU A O 1
ATOM 1599 N N . THR A 1 202 ? -6.539 -18.203 1.599 1 98.69 202 THR A N 1
ATOM 1600 C CA . THR A 1 202 ? -7.52 -17.234 1.109 1 98.69 202 THR A CA 1
ATOM 1601 C C . THR A 1 202 ? -8.023 -16.359 2.248 1 98.69 202 THR A C 1
ATOM 1603 O O . THR A 1 202 ? -7.855 -16.688 3.422 1 98.69 202 THR A O 1
ATOM 1606 N N . ALA A 1 203 ? -8.641 -15.234 1.849 1 98.06 203 ALA A N 1
ATOM 1607 C CA . ALA A 1 203 ? -9.469 -14.477 2.781 1 98.06 203 ALA A CA 1
ATOM 1608 C C . ALA A 1 203 ? -10.672 -15.289 3.234 1 98.06 203 ALA A C 1
ATOM 1610 O O . ALA A 1 203 ? -10.922 -16.391 2.719 1 98.06 203 ALA A O 1
ATOM 1611 N N . GLY A 1 204 ? -11.383 -14.812 4.242 1 97.81 204 GLY A N 1
ATOM 1612 C CA . GLY A 1 204 ? -12.516 -15.523 4.805 1 97.81 204 GLY A CA 1
ATOM 1613 C C . GLY A 1 204 ? -13.852 -15.016 4.297 1 97.81 204 GLY A C 1
ATOM 1614 O O . GLY A 1 204 ? -14.906 -15.383 4.824 1 97.81 204 GLY A O 1
ATOM 1615 N N . GLU A 1 205 ? -13.844 -14.086 3.342 1 97.81 205 GLU A N 1
ATOM 1616 C CA . GLU A 1 205 ? -15.016 -13.539 2.664 1 97.81 205 GLU A CA 1
ATOM 1617 C C . GLU A 1 205 ? -14.773 -13.406 1.164 1 97.81 205 GLU A C 1
ATOM 1619 O O . GLU A 1 205 ? -13.625 -13.391 0.715 1 97.81 205 GLU A O 1
ATOM 1624 N N . THR A 1 206 ? -15.859 -13.43 0.434 1 98.56 206 THR A N 1
ATOM 1625 C CA . THR A 1 206 ? -15.789 -13.188 -1.002 1 98.56 206 THR A CA 1
ATOM 1626 C C . THR A 1 206 ? -16.406 -11.828 -1.345 1 98.56 206 THR A C 1
ATOM 1628 O O . THR A 1 206 ? -16.953 -11.156 -0.475 1 98.56 206 THR A O 1
ATOM 1631 N N . ILE A 1 207 ? -16.234 -11.391 -2.559 1 98.44 207 ILE A N 1
ATOM 1632 C CA . ILE A 1 207 ? -16.812 -10.156 -3.072 1 98.44 207 ILE A CA 1
ATOM 1633 C C . ILE A 1 207 ? -17.156 -10.32 -4.547 1 98.44 207 ILE A C 1
ATOM 1635 O O . ILE A 1 207 ? -16.438 -11 -5.289 1 98.44 207 ILE A O 1
ATOM 1639 N N . THR A 1 208 ? -18.219 -9.75 -4.945 1 98.62 208 THR A N 1
ATOM 1640 C CA . THR A 1 208 ? -18.625 -9.773 -6.348 1 98.62 208 THR A CA 1
ATOM 1641 C C . THR A 1 208 ? -18.156 -8.516 -7.066 1 98.62 208 THR A C 1
ATOM 1643 O O . THR A 1 208 ? -17.672 -7.574 -6.434 1 98.62 208 THR A O 1
ATOM 1646 N N . ALA A 1 209 ? -18.281 -8.547 -8.438 1 98.5 209 ALA A N 1
ATOM 1647 C CA . ALA A 1 209 ? -17.984 -7.348 -9.211 1 98.5 209 ALA A CA 1
ATOM 1648 C C . ALA A 1 209 ? -18.906 -6.199 -8.836 1 98.5 209 ALA A C 1
ATOM 1650 O O . ALA A 1 209 ? -18.469 -5.055 -8.703 1 98.5 209 ALA A O 1
ATOM 1651 N N . LYS A 1 210 ? -20.141 -6.496 -8.688 1 98.19 210 LYS A N 1
ATOM 1652 C CA . LYS A 1 210 ? -21.125 -5.492 -8.289 1 98.19 210 LYS A CA 1
ATOM 1653 C C . LYS A 1 210 ? -20.734 -4.844 -6.961 1 98.19 210 LYS A C 1
ATOM 1655 O O . LYS A 1 210 ? -20.781 -3.621 -6.828 1 98.19 210 LYS A O 1
ATOM 1660 N N . GLU A 1 211 ? -20.359 -5.645 -6.031 1 97.56 211 GLU A N 1
ATOM 1661 C CA . GLU A 1 211 ? -19.953 -5.133 -4.727 1 97.56 211 GLU A CA 1
ATOM 1662 C C . GLU A 1 211 ? -18.656 -4.328 -4.828 1 97.56 211 GLU A C 1
ATOM 1664 O O . GLU A 1 211 ? -18.5 -3.316 -4.145 1 97.56 211 GLU A O 1
ATOM 1669 N N . LEU A 1 212 ? -17.719 -4.805 -5.633 1 98.19 212 LEU A N 1
ATOM 1670 C CA . LEU A 1 212 ? -16.484 -4.055 -5.867 1 98.19 212 LEU A CA 1
ATOM 1671 C C . LEU A 1 212 ? -16.797 -2.65 -6.371 1 98.19 212 LEU A C 1
ATOM 1673 O O . LEU A 1 212 ? -16.234 -1.671 -5.871 1 98.19 212 LEU A O 1
ATOM 1677 N N . VAL A 1 213 ? -17.656 -2.555 -7.312 1 97.81 213 VAL A N 1
ATOM 1678 C CA . VAL A 1 213 ? -18.031 -1.261 -7.871 1 97.81 213 VAL A CA 1
ATOM 1679 C C . VAL A 1 213 ? -18.672 -0.395 -6.781 1 97.81 213 VAL A C 1
ATOM 1681 O O . VAL A 1 213 ? -18.391 0.804 -6.695 1 97.81 213 VAL A O 1
ATOM 1684 N N . SER A 1 214 ? -19.469 -0.978 -5.957 1 95.56 214 SER A N 1
ATOM 1685 C CA . SER A 1 214 ? -20.062 -0.254 -4.844 1 95.56 214 SER A CA 1
ATOM 1686 C C . SER A 1 214 ? -19 0.3 -3.904 1 95.56 214 SER A C 1
ATOM 1688 O O . SER A 1 214 ? -19.078 1.455 -3.48 1 95.56 214 SER A O 1
ATOM 1690 N N . VAL A 1 215 ? -18.016 -0.508 -3.576 1 94.94 215 VAL A N 1
ATOM 1691 C CA . VAL A 1 215 ? -16.922 -0.072 -2.699 1 94.94 215 VAL A CA 1
ATOM 1692 C C . VAL A 1 215 ? -16.172 1.087 -3.346 1 94.94 215 VAL A C 1
ATOM 1694 O O . VAL A 1 215 ? -15.844 2.07 -2.678 1 94.94 215 VAL A O 1
ATOM 1697 N N . ILE A 1 216 ? -15.875 0.97 -4.645 1 95.56 216 ILE A N 1
ATOM 1698 C CA . ILE A 1 216 ? -15.203 2.035 -5.375 1 95.56 216 ILE A CA 1
ATOM 1699 C C . ILE A 1 216 ? -15.992 3.334 -5.25 1 95.56 216 ILE A C 1
ATOM 1701 O O . ILE A 1 216 ? -15.445 4.367 -4.863 1 95.56 216 ILE A O 1
ATOM 1705 N N . ASN A 1 217 ? -17.266 3.23 -5.574 1 93.25 217 ASN A N 1
ATOM 1706 C CA . ASN A 1 217 ? -18.109 4.414 -5.562 1 93.25 217 ASN A CA 1
ATOM 1707 C C . ASN A 1 217 ? -18.219 5.02 -4.164 1 93.25 217 ASN A C 1
ATOM 1709 O O . ASN A 1 217 ? -18.047 6.227 -3.988 1 93.25 217 ASN A O 1
ATOM 1713 N N . GLU A 1 218 ? -18.406 4.191 -3.213 1 88.81 218 GLU A N 1
ATOM 1714 C CA . GLU A 1 218 ? -18.578 4.641 -1.835 1 88.81 218 GLU A CA 1
ATOM 1715 C C . GLU A 1 218 ? -17.312 5.301 -1.312 1 88.81 218 GLU A C 1
ATOM 1717 O O . GLU A 1 218 ? -17.375 6.27 -0.554 1 88.81 218 GLU A O 1
ATOM 1722 N N . THR A 1 219 ? -16.234 4.762 -1.678 1 88.75 219 THR A N 1
ATOM 1723 C CA . THR A 1 219 ? -14.961 5.188 -1.104 1 88.75 219 THR A CA 1
ATOM 1724 C C . THR A 1 219 ? -14.438 6.438 -1.807 1 88.75 219 THR A C 1
ATOM 1726 O O . THR A 1 219 ? -13.82 7.297 -1.177 1 88.75 219 THR A O 1
ATOM 1729 N N . THR A 1 220 ? -14.742 6.594 -3.055 1 88 220 THR A N 1
ATOM 1730 C CA . THR A 1 220 ? -14.078 7.637 -3.826 1 88 220 THR A CA 1
ATOM 1731 C C . THR A 1 220 ? -15.07 8.719 -4.234 1 88 220 THR A C 1
ATOM 1733 O O . THR A 1 220 ? -14.672 9.766 -4.762 1 88 220 THR A O 1
ATOM 1736 N N . GLY A 1 221 ? -16.328 8.477 -4.051 1 84.69 221 GLY A N 1
ATOM 1737 C CA . GLY A 1 221 ? -17.344 9.422 -4.465 1 84.69 221 GLY A CA 1
ATOM 1738 C C . GLY A 1 221 ? -17.656 9.359 -5.945 1 84.69 221 GLY A C 1
ATOM 1739 O O . GLY A 1 221 ? -18.453 10.156 -6.457 1 84.69 221 GLY A O 1
ATOM 1740 N N . ARG A 1 222 ? -17.047 8.453 -6.609 1 90.5 222 ARG A N 1
ATOM 1741 C CA . ARG A 1 222 ? -17.312 8.266 -8.031 1 90.5 222 ARG A CA 1
ATOM 1742 C C . ARG A 1 222 ? -18.688 7.625 -8.242 1 90.5 222 ARG A C 1
ATOM 1744 O O . ARG A 1 222 ? -19.375 7.27 -7.281 1 90.5 222 ARG A O 1
ATOM 1751 N N . ARG A 1 223 ? -19.125 7.598 -9.5 1 93.12 223 ARG A N 1
ATOM 1752 C CA . ARG A 1 223 ? -20.406 7.016 -9.867 1 93.12 223 ARG A CA 1
ATOM 1753 C C . ARG A 1 223 ? -20.266 6.047 -11.031 1 93.12 223 ARG A C 1
ATOM 1755 O O . ARG A 1 223 ? -20.922 6.203 -12.062 1 93.12 223 ARG A O 1
ATOM 1762 N N . VAL A 1 224 ? -19.438 5.098 -10.844 1 97.25 224 VAL A N 1
ATOM 1763 C CA . VAL A 1 224 ? -19.203 4.09 -11.875 1 97.25 224 VAL A CA 1
ATOM 1764 C C . VAL A 1 224 ? -20.438 3.217 -12.039 1 97.25 224 VAL A C 1
ATOM 1766 O O . VAL A 1 224 ? -21 2.729 -11.062 1 97.25 224 VAL A O 1
ATOM 1769 N N . GLU A 1 225 ? -20.891 3.055 -13.234 1 97.94 225 GLU A N 1
ATOM 1770 C CA . GLU A 1 225 ? -21.984 2.145 -13.562 1 97.94 225 GLU A CA 1
ATOM 1771 C C . GLU A 1 225 ? -21.453 0.795 -14.039 1 97.94 225 GLU A C 1
ATOM 1773 O O . GLU A 1 225 ? -20.422 0.727 -14.703 1 97.94 225 GLU A O 1
ATOM 1778 N N . LEU A 1 226 ? -22.203 -0.3 -13.68 1 98.31 226 LEU A N 1
ATOM 1779 C CA . LEU A 1 226 ? -21.859 -1.648 -14.109 1 98.31 226 LEU A CA 1
ATOM 1780 C C . LEU A 1 226 ? -22.953 -2.234 -14.992 1 98.31 226 LEU A C 1
ATOM 1782 O O . LEU A 1 226 ? -24.125 -2.248 -14.602 1 98.31 226 LEU A O 1
ATOM 1786 N N . ARG A 1 227 ? -22.562 -2.656 -16.172 1 98 227 ARG A N 1
ATOM 1787 C CA . ARG A 1 227 ? -23.484 -3.299 -17.109 1 98 227 ARG A CA 1
ATOM 1788 C C . ARG A 1 227 ? -22.953 -4.66 -17.547 1 98 227 ARG A C 1
ATOM 1790 O O . ARG A 1 227 ? -21.766 -4.797 -17.875 1 98 227 ARG A O 1
ATOM 1797 N N . TYR A 1 228 ? -23.844 -5.633 -17.547 1 98.06 228 TYR A N 1
ATOM 1798 C CA . TYR A 1 228 ? -23.469 -6.949 -18.047 1 98.06 228 TYR A CA 1
ATOM 1799 C C . TYR A 1 228 ? -23.797 -7.094 -19.516 1 98.06 228 TYR A C 1
ATOM 1801 O O . TYR A 1 228 ? -24.891 -6.707 -19.953 1 98.06 228 TYR A O 1
ATOM 1809 N N . VAL A 1 229 ? -22.891 -7.605 -20.219 1 98.19 229 VAL A N 1
ATOM 1810 C CA . VAL A 1 229 ? -23.047 -7.816 -21.656 1 98.19 229 VAL A CA 1
ATOM 1811 C C . VAL A 1 229 ? -22.672 -9.25 -22.016 1 98.19 229 VAL A C 1
ATOM 1813 O O . VAL A 1 229 ? -22.125 -9.984 -21.188 1 98.19 229 VAL A O 1
ATOM 1816 N N . SER A 1 230 ? -22.953 -9.648 -23.25 1 97.81 230 SER A N 1
ATOM 1817 C CA . SER A 1 230 ? -22.562 -10.992 -23.688 1 97.81 230 SER A CA 1
ATOM 1818 C C . SER A 1 230 ? -21.047 -11.102 -23.828 1 97.81 230 SER A C 1
ATOM 1820 O O . SER A 1 230 ? -20.359 -10.109 -24.062 1 97.81 230 SER A O 1
ATOM 1822 N N . PRO A 1 231 ? -20.547 -12.312 -23.656 1 97.62 231 PRO A N 1
ATOM 1823 C CA . PRO A 1 231 ? -19.109 -12.508 -23.859 1 97.62 231 PRO A CA 1
ATOM 1824 C C . PRO A 1 231 ? -18.625 -11.992 -25.203 1 97.62 231 PRO A C 1
ATOM 1826 O O . PRO A 1 231 ? -17.562 -11.375 -25.297 1 97.62 231 PRO A O 1
ATOM 1829 N N . ASP A 1 232 ? -19.375 -12.227 -26.234 1 97.44 232 ASP A N 1
ATOM 1830 C CA . ASP A 1 232 ? -19 -11.773 -27.578 1 97.44 232 ASP A CA 1
ATOM 1831 C C . ASP A 1 232 ? -18.938 -10.25 -27.641 1 97.44 232 ASP A C 1
ATOM 1833 O O . ASP A 1 232 ? -17.969 -9.695 -28.172 1 97.44 232 ASP A O 1
ATOM 1837 N N . GLU A 1 233 ? -19.938 -9.625 -27.109 1 97.56 233 GLU A N 1
ATOM 1838 C CA . GLU A 1 233 ? -19.938 -8.164 -27.078 1 97.56 233 GLU A CA 1
ATOM 1839 C C . GLU A 1 233 ? -18.75 -7.637 -26.266 1 97.56 233 GLU A C 1
ATOM 1841 O O . GLU A 1 233 ? -18.125 -6.656 -26.656 1 97.56 233 GLU A O 1
ATOM 1846 N N . PHE A 1 234 ? -18.5 -8.258 -25.219 1 97.88 234 PHE A N 1
ATOM 1847 C CA . PHE A 1 234 ? -17.406 -7.859 -24.344 1 97.88 234 PHE A CA 1
ATOM 1848 C C . PHE A 1 234 ? -16.078 -7.918 -25.094 1 97.88 234 PHE A C 1
ATOM 1850 O O . PHE A 1 234 ? -15.289 -6.973 -25.031 1 97.88 234 PHE A O 1
ATOM 1857 N N . VAL A 1 235 ? -15.797 -9.008 -25.75 1 97.38 235 VAL A N 1
ATOM 1858 C CA . VAL A 1 235 ? -14.523 -9.234 -26.438 1 97.38 235 VAL A CA 1
ATOM 1859 C C . VAL A 1 235 ? -14.422 -8.32 -27.656 1 97.38 235 VAL A C 1
ATOM 1861 O O . VAL A 1 235 ? -13.328 -7.844 -28 1 97.38 235 VAL A O 1
ATOM 1864 N N . ASP A 1 236 ? -15.5 -8 -28.312 1 96.5 236 ASP A N 1
ATOM 1865 C CA . ASP A 1 236 ? -15.492 -7.168 -29.5 1 96.5 236 ASP A CA 1
ATOM 1866 C C . ASP A 1 236 ? -15.289 -5.699 -29.156 1 96.5 236 ASP A C 1
ATOM 1868 O O . ASP A 1 236 ? -14.508 -5 -29.812 1 96.5 236 ASP A O 1
ATOM 1872 N N . ALA A 1 237 ? -15.914 -5.215 -28.094 1 95.56 237 ALA A N 1
ATOM 1873 C CA . ALA A 1 237 ? -15.867 -3.803 -27.719 1 95.56 237 ALA A CA 1
ATOM 1874 C C . ALA A 1 237 ? -14.633 -3.496 -26.875 1 95.56 237 ALA A C 1
ATOM 1876 O O . ALA A 1 237 ? -14.141 -2.361 -26.875 1 95.56 237 ALA A O 1
ATOM 1877 N N . GLY A 1 238 ? -14.125 -4.461 -26.203 1 93.94 238 GLY A N 1
ATOM 1878 C CA . GLY A 1 238 ? -13.078 -4.285 -25.219 1 93.94 238 GLY A CA 1
ATOM 1879 C C . GLY A 1 238 ? -11.844 -3.592 -25.75 1 93.94 238 GLY A C 1
ATOM 1880 O O . GLY A 1 238 ? -11.523 -2.473 -25.344 1 93.94 238 GLY A O 1
ATOM 1881 N N . PRO A 1 239 ? -11.25 -4.211 -26.75 1 91.94 239 PRO A N 1
ATOM 1882 C CA . PRO A 1 239 ? -10.023 -3.621 -27.281 1 91.94 239 PRO A CA 1
ATOM 1883 C C . PRO A 1 239 ? -10.227 -2.219 -27.844 1 91.94 239 PRO A C 1
ATOM 1885 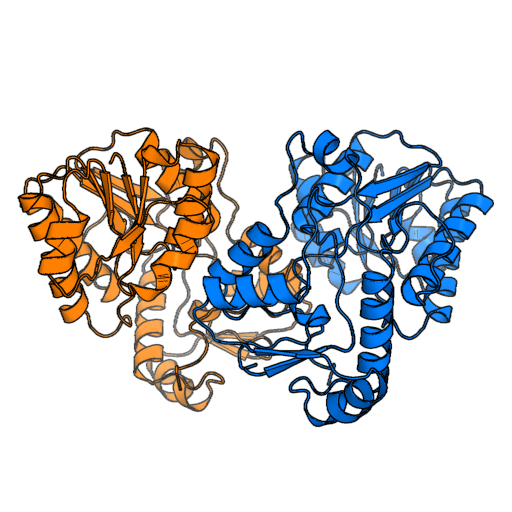O O . PRO A 1 239 ? -9.344 -1.365 -27.75 1 91.94 239 PRO A O 1
ATOM 1888 N N . ARG A 1 240 ? -11.367 -1.922 -28.359 1 91.44 240 ARG A N 1
ATOM 1889 C CA . ARG A 1 240 ? -11.664 -0.636 -28.984 1 91.44 240 ARG A CA 1
ATOM 1890 C C . ARG A 1 240 ? -11.82 0.458 -27.922 1 91.44 240 ARG A C 1
ATOM 1892 O O . ARG A 1 240 ? -11.453 1.611 -28.172 1 91.44 240 ARG A O 1
ATOM 1899 N N . ASN A 1 241 ? -12.227 0.097 -26.828 1 89.62 241 ASN A N 1
ATOM 1900 C CA . ASN A 1 241 ? -12.586 1.083 -25.828 1 89.62 241 ASN A CA 1
ATOM 1901 C C . ASN A 1 241 ? -11.57 1.115 -24.688 1 89.62 241 ASN A C 1
ATOM 1903 O O . ASN A 1 241 ? -11.68 1.938 -23.766 1 89.62 241 ASN A O 1
ATOM 1907 N N . ASP A 1 242 ? -10.609 0.271 -24.766 1 91.81 242 ASP A N 1
ATOM 1908 C CA . ASP A 1 242 ? -9.711 0.124 -23.625 1 91.81 242 ASP A CA 1
ATOM 1909 C C . ASP A 1 242 ? -8.68 1.244 -23.594 1 91.81 242 ASP A C 1
ATOM 1911 O O . ASP A 1 242 ? -7.922 1.428 -24.547 1 91.81 242 ASP A O 1
ATOM 1915 N N . ARG A 1 243 ? -8.547 1.88 -22.484 1 85.69 243 ARG A N 1
ATOM 1916 C CA . ARG A 1 243 ? -7.594 2.971 -22.297 1 85.69 243 ARG A CA 1
ATOM 1917 C C . ARG A 1 243 ? -6.16 2.447 -22.266 1 85.69 243 ARG A C 1
ATOM 1919 O O . ARG A 1 243 ? -5.227 3.156 -22.641 1 85.69 243 ARG A O 1
ATOM 1926 N N . GLY A 1 244 ? -6.012 1.282 -21.859 1 87.88 244 GLY A N 1
ATOM 1927 C CA . GLY A 1 244 ? -4.688 0.718 -21.672 1 87.88 244 GLY A CA 1
ATOM 1928 C C . GLY A 1 244 ? -4.125 0.062 -22.906 1 87.88 244 GLY A C 1
ATOM 1929 O O . GLY A 1 244 ? -2.982 -0.398 -22.922 1 87.88 244 GLY A O 1
ATOM 1930 N N . GLY A 1 245 ? -4.879 -0.016 -23.984 1 90.44 245 GLY A N 1
ATOM 1931 C CA . GLY A 1 245 ? -4.418 -0.591 -25.234 1 90.44 245 GLY A CA 1
ATOM 1932 C C . GLY A 1 245 ? -4.266 -2.1 -25.188 1 90.44 245 GLY A C 1
ATOM 1933 O O . GLY A 1 245 ? -3.395 -2.664 -25.844 1 90.44 245 GLY A O 1
ATOM 1934 N N . LYS A 1 246 ? -5.047 -2.781 -24.469 1 90.38 246 LYS A N 1
ATOM 1935 C CA . LYS A 1 246 ? -4.922 -4.227 -24.297 1 90.38 246 LYS A CA 1
ATOM 1936 C C . LYS A 1 246 ? -5.484 -4.973 -25.5 1 90.38 246 LYS A C 1
ATOM 1938 O O . LYS A 1 246 ? -6.367 -4.469 -26.188 1 90.38 246 LYS A O 1
ATOM 1943 N N . SER A 1 247 ? -5.043 -6.125 -25.734 1 90.69 247 SER A N 1
ATOM 1944 C CA . SER A 1 247 ? -5.359 -6.914 -26.922 1 90.69 247 SER A CA 1
ATOM 1945 C C . SER A 1 247 ? -6.684 -7.648 -26.766 1 90.69 247 SER A C 1
ATOM 1947 O O . SER A 1 247 ? -7.227 -7.727 -25.656 1 90.69 247 SER A O 1
ATOM 1949 N N . ARG A 1 248 ? -7.176 -8.156 -27.922 1 92.75 248 ARG A N 1
ATOM 1950 C CA . ARG A 1 248 ? -8.352 -9.016 -27.906 1 92.75 248 ARG A CA 1
ATOM 1951 C C . ARG A 1 248 ? -8.133 -10.242 -27.031 1 92.75 248 ARG A C 1
ATOM 1953 O O . ARG A 1 248 ? -9.031 -10.672 -26.312 1 92.75 248 ARG A O 1
ATOM 1960 N N . ALA A 1 249 ? -6.93 -10.789 -27.125 1 88.62 249 ALA A N 1
ATOM 1961 C CA . ALA A 1 249 ? -6.574 -11.969 -26.344 1 88.62 249 ALA A CA 1
ATOM 1962 C C . ALA A 1 249 ? -6.73 -11.703 -24.844 1 88.62 249 ALA A C 1
ATOM 1964 O O . ALA A 1 249 ? -7.145 -12.586 -24.094 1 88.62 249 ALA A O 1
ATOM 1965 N N . PHE A 1 250 ? -6.418 -10.523 -24.453 1 90.56 250 PHE A N 1
ATOM 1966 C CA . PHE A 1 250 ? -6.594 -10.148 -23.062 1 90.56 250 PHE A CA 1
ATOM 1967 C C . PHE A 1 250 ? -8.062 -10.234 -22.656 1 90.56 250 PHE A C 1
ATOM 1969 O O . PHE A 1 250 ? -8.398 -10.805 -21.609 1 90.56 250 PHE A O 1
ATOM 1976 N N . PHE A 1 251 ? -8.914 -9.688 -23.438 1 94.62 251 PHE A N 1
ATOM 1977 C CA . PHE A 1 251 ? -10.336 -9.656 -23.109 1 94.62 251 PHE A CA 1
ATOM 1978 C C . PHE A 1 251 ? -10.938 -11.055 -23.156 1 94.62 251 PHE A C 1
ATOM 1980 O O . PHE A 1 251 ? -11.844 -11.367 -22.375 1 94.62 251 PHE A O 1
ATOM 1987 N N . GLU A 1 252 ? -10.445 -11.883 -24.047 1 93 252 GLU A N 1
ATOM 1988 C CA . GLU A 1 252 ? -10.859 -13.281 -24.062 1 93 252 GLU A CA 1
ATOM 1989 C C . GLU A 1 252 ? -10.469 -13.977 -22.766 1 93 252 GLU A C 1
ATOM 1991 O O . GLU A 1 252 ? -11.25 -14.766 -22.219 1 93 252 GLU A O 1
ATOM 1996 N N . THR A 1 253 ? -9.281 -13.672 -22.281 1 90.62 253 THR A N 1
ATOM 1997 C CA . THR A 1 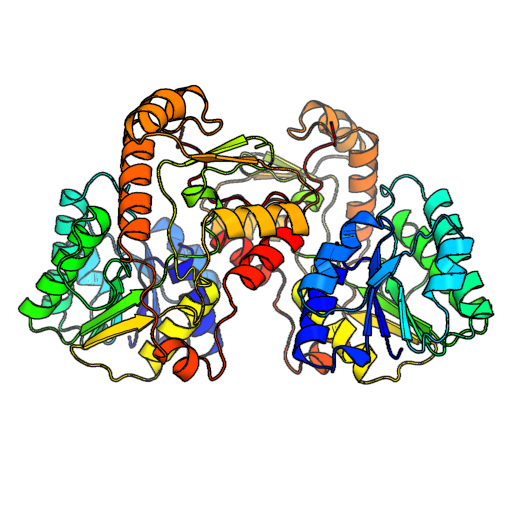253 ? -8.836 -14.211 -21 1 90.62 253 THR A CA 1
ATOM 1998 C C . THR A 1 253 ? -9.734 -13.727 -19.859 1 90.62 253 THR A C 1
ATOM 2000 O O . THR A 1 253 ? -10.109 -14.516 -18.984 1 90.62 253 THR A O 1
ATOM 2003 N N . LEU A 1 254 ? -10.102 -12.484 -19.922 1 94.38 254 LEU A N 1
ATOM 2004 C CA . LEU A 1 254 ? -10.953 -11.922 -18.875 1 94.38 254 LEU A CA 1
ATOM 2005 C C . LEU A 1 254 ? -12.328 -12.594 -18.875 1 94.38 254 LEU A C 1
ATOM 2007 O O . LEU A 1 254 ? -12.914 -12.812 -17.812 1 94.38 254 LEU A O 1
ATOM 2011 N N . VAL A 1 255 ? -12.852 -12.914 -20.031 1 96.12 255 VAL A N 1
ATOM 2012 C CA . VAL A 1 255 ? -14.102 -13.672 -20.109 1 96.12 255 VAL A CA 1
ATOM 2013 C C . VAL A 1 255 ? -13.945 -15 -19.375 1 96.12 255 VAL A C 1
ATOM 2015 O O . VAL A 1 255 ? -14.797 -15.375 -18.578 1 96.12 255 VAL A O 1
ATOM 2018 N N . SER A 1 256 ? -12.844 -15.656 -19.656 1 93.31 256 SER A N 1
ATOM 2019 C CA . SER A 1 256 ? -12.602 -16.953 -19.031 1 93.31 256 SER A CA 1
ATOM 2020 C C . SER A 1 256 ? -12.523 -16.828 -17.516 1 93.31 256 SER A C 1
ATOM 2022 O O . SER A 1 256 ? -13.062 -17.672 -16.797 1 93.31 256 SER A O 1
ATOM 2024 N N . LEU A 1 257 ? -11.906 -15.82 -17.031 1 94.38 257 LEU A N 1
ATOM 2025 C CA . LEU A 1 257 ? -11.773 -15.602 -15.602 1 94.38 257 LEU A CA 1
ATOM 2026 C C . LEU A 1 257 ? -13.133 -15.359 -14.953 1 94.38 257 LEU A C 1
ATOM 2028 O O . LEU A 1 257 ? -13.445 -15.953 -13.922 1 94.38 257 LEU A O 1
ATOM 2032 N N . TRP A 1 258 ? -13.922 -14.594 -15.562 1 96.94 258 TRP A N 1
ATOM 2033 C CA . TRP A 1 258 ? -15.219 -14.273 -14.977 1 96.94 258 TRP A CA 1
ATOM 2034 C C . TRP A 1 258 ? -16.188 -15.445 -15.117 1 96.94 258 TRP A C 1
ATOM 2036 O O . TRP A 1 258 ? -17.031 -15.664 -14.25 1 96.94 258 TRP A O 1
ATOM 2046 N N . GLU A 1 259 ? -16.078 -16.219 -16.172 1 96.69 259 GLU A N 1
ATOM 2047 C CA . GLU A 1 259 ? -16.859 -17.453 -16.266 1 96.69 259 GLU A CA 1
ATOM 2048 C C . GLU A 1 259 ? -16.5 -18.438 -15.156 1 96.69 259 GLU A C 1
ATOM 2050 O O . GLU A 1 259 ? -17.375 -19.094 -14.586 1 96.69 259 GLU A O 1
ATOM 2055 N N . SER A 1 260 ? -15.219 -18.469 -14.898 1 96.25 260 SER A N 1
ATOM 2056 C CA . SER A 1 260 ? -14.758 -19.312 -13.805 1 96.25 260 SER A CA 1
ATOM 2057 C C . SER A 1 260 ? -15.297 -18.844 -12.461 1 96.25 260 SER A C 1
ATOM 2059 O O . SER A 1 260 ? -15.75 -19.641 -11.648 1 96.25 260 SER A O 1
ATOM 2061 N N . ALA A 1 261 ? -15.273 -17.578 -12.273 1 97.56 261 ALA A N 1
ATOM 2062 C CA . ALA A 1 261 ? -15.836 -17.016 -11.047 1 97.56 261 ALA A CA 1
ATOM 2063 C C . ALA A 1 261 ? -17.328 -17.312 -10.945 1 97.56 261 ALA A C 1
ATOM 2065 O O . ALA A 1 261 ? -17.812 -17.719 -9.883 1 97.56 261 ALA A O 1
ATOM 2066 N N . ALA A 1 262 ? -18.016 -17.156 -12.016 1 97.75 262 ALA A N 1
ATOM 2067 C CA . ALA A 1 262 ? -19.469 -17.391 -12.062 1 97.75 262 ALA A CA 1
ATOM 2068 C C . ALA A 1 262 ? -19.781 -18.859 -11.75 1 97.75 262 ALA A C 1
ATOM 2070 O O . ALA A 1 262 ? -20.828 -19.156 -11.172 1 97.75 262 ALA A O 1
ATOM 2071 N N . SER A 1 263 ? -18.891 -19.703 -12.094 1 96.88 263 SER A N 1
ATOM 2072 C CA . SER A 1 263 ? -19.109 -21.125 -11.867 1 96.88 263 SER A CA 1
ATOM 2073 C C . SER A 1 263 ? -18.703 -21.516 -10.445 1 96.88 263 SER A C 1
ATOM 2075 O O . SER A 1 263 ? -18.844 -22.672 -10.055 1 96.88 263 SER A O 1
ATOM 2077 N N . GLY A 1 264 ? -18.109 -20.578 -9.742 1 97.5 264 GLY A N 1
ATOM 2078 C CA . GLY A 1 264 ? -17.828 -20.812 -8.328 1 97.5 264 GLY A CA 1
ATOM 2079 C C . GLY A 1 264 ? -16.391 -21.25 -8.078 1 97.5 264 GLY A C 1
ATOM 2080 O O . GLY A 1 264 ? -16.031 -21.594 -6.949 1 97.5 264 GLY A O 1
ATOM 2081 N N . GLU A 1 265 ? -15.523 -21.172 -9.016 1 97.62 265 GLU A N 1
ATOM 2082 C CA . GLU A 1 265 ? -14.172 -21.703 -8.891 1 97.62 265 GLU A CA 1
ATOM 2083 C C . GLU A 1 265 ? -13.32 -20.828 -7.977 1 97.62 265 GLU A C 1
ATOM 2085 O O . GLU A 1 265 ? -12.281 -21.266 -7.473 1 97.62 265 GLU A O 1
ATOM 2090 N N . LEU A 1 266 ? -13.766 -19.594 -7.766 1 97.94 266 LEU A N 1
ATOM 2091 C CA . LEU A 1 266 ? -12.922 -18.656 -7.031 1 97.94 266 LEU A CA 1
ATOM 2092 C C . LEU A 1 266 ? -13.539 -18.328 -5.68 1 97.94 266 LEU A C 1
ATOM 2094 O O . LEU A 1 266 ? -13.039 -17.438 -4.969 1 97.94 266 LEU A O 1
ATOM 2098 N N . ARG A 1 267 ? -14.586 -19 -5.285 1 97.94 267 ARG A N 1
ATOM 2099 C CA . ARG A 1 267 ? -15.281 -18.641 -4.055 1 97.94 267 ARG A CA 1
ATOM 2100 C C . ARG A 1 267 ? -14.836 -19.516 -2.896 1 97.94 267 ARG A C 1
ATOM 2102 O O . ARG A 1 267 ? -15.172 -19.266 -1.74 1 97.94 267 ARG A O 1
ATOM 2109 N N . THR A 1 268 ? -14.133 -20.641 -3.203 1 97.81 268 THR A N 1
ATOM 2110 C CA . THR A 1 268 ? -13.711 -21.562 -2.148 1 97.81 268 THR A CA 1
ATOM 2111 C C . THR A 1 268 ? -12.773 -20.859 -1.171 1 97.81 268 THR A C 1
ATOM 2113 O O . THR A 1 268 ? -11.852 -20.141 -1.586 1 97.81 268 THR A O 1
ATOM 2116 N N . MET A 1 269 ? -13.07 -21 0.088 1 98.19 269 MET A N 1
ATOM 2117 C CA . MET A 1 269 ? -12.258 -20.422 1.152 1 98.19 269 MET A CA 1
ATOM 2118 C C . MET A 1 269 ? -11.727 -21.516 2.084 1 98.19 269 MET A C 1
ATOM 2120 O O . MET A 1 269 ? -12.258 -22.625 2.115 1 98.19 269 MET A O 1
ATOM 2124 N N . ASP A 1 270 ? -10.695 -21.234 2.775 1 97.88 270 ASP A N 1
ATOM 2125 C CA . ASP A 1 270 ? -10.109 -22.141 3.748 1 97.88 270 ASP A CA 1
ATOM 2126 C C . ASP A 1 270 ? -9.617 -21.391 4.984 1 97.88 270 ASP A C 1
ATOM 2128 O O . ASP A 1 270 ? -9.172 -20.25 4.883 1 97.88 270 ASP A O 1
ATOM 2132 N N . GLY A 1 271 ? -9.539 -22.016 6.152 1 97.75 271 GLY A N 1
ATOM 2133 C CA . GLY A 1 271 ? -9.227 -21.391 7.43 1 97.75 271 GLY A CA 1
ATOM 2134 C C . GLY A 1 271 ? -7.738 -21.359 7.727 1 97.75 271 GLY A C 1
ATOM 2135 O O . GLY A 1 271 ? -7.305 -20.719 8.68 1 97.75 271 GLY A O 1
ATOM 2136 N N . LEU A 1 272 ? -6.941 -21.938 6.926 1 98.25 272 LEU A N 1
ATOM 2137 C CA . LEU A 1 272 ? -5.523 -22.094 7.219 1 98.25 272 LEU A CA 1
ATOM 2138 C C . LEU A 1 272 ? -4.852 -20.719 7.344 1 98.25 272 LEU A C 1
ATOM 2140 O O . LEU A 1 272 ? -4.004 -20.516 8.219 1 98.25 272 LEU A O 1
ATOM 2144 N N . MET A 1 273 ? -5.211 -19.781 6.438 1 98.19 273 MET A N 1
ATOM 2145 C CA . MET A 1 273 ? -4.598 -18.453 6.484 1 98.19 273 MET A CA 1
ATOM 2146 C C . MET A 1 273 ? -4.879 -17.766 7.82 1 98.19 273 MET A C 1
ATOM 2148 O O . MET A 1 273 ? -3.982 -17.156 8.406 1 98.19 273 MET A O 1
ATOM 2152 N N . ALA A 1 274 ? -6.086 -17.828 8.289 1 97.44 274 ALA A N 1
ATOM 2153 C CA . ALA A 1 274 ? -6.434 -17.266 9.594 1 97.44 274 ALA A CA 1
ATOM 2154 C C . ALA A 1 274 ? -5.613 -17.922 10.703 1 97.44 274 ALA A C 1
ATOM 2156 O O . ALA A 1 274 ? -5.121 -17.234 11.602 1 97.44 274 ALA A O 1
ATOM 2157 N N . GLU A 1 275 ? -5.457 -19.219 10.648 1 97.44 275 GLU A N 1
ATOM 2158 C CA . GLU A 1 275 ? -4.68 -19.953 11.641 1 97.44 275 GLU A CA 1
ATOM 2159 C C . GLU A 1 275 ? -3.23 -19.484 11.672 1 97.44 275 GLU A C 1
ATOM 2161 O O . GLU A 1 275 ? -2.682 -19.219 12.742 1 97.44 275 GLU A O 1
ATOM 2166 N N . ILE A 1 276 ? -2.66 -19.344 10.516 1 97.06 276 ILE A N 1
ATOM 2167 C CA . ILE A 1 276 ? -1.248 -18.984 10.414 1 97.06 276 ILE A CA 1
ATOM 2168 C C . ILE A 1 276 ? -1.046 -17.531 10.852 1 97.06 276 ILE A C 1
ATOM 2170 O O . ILE A 1 276 ? -0.066 -17.219 11.523 1 97.06 276 ILE A O 1
ATOM 2174 N N . LEU A 1 277 ? -1.958 -16.672 10.477 1 93.38 277 LEU A N 1
ATOM 2175 C CA . LEU A 1 277 ? -1.857 -15.258 10.828 1 93.38 277 LEU A CA 1
ATOM 2176 C C . LEU A 1 277 ? -2.15 -15.039 12.312 1 93.38 277 LEU A C 1
ATOM 2178 O O . LEU A 1 277 ? -1.708 -14.055 12.898 1 93.38 277 LEU A O 1
ATOM 2182 N N . GLY A 1 278 ? -2.943 -15.969 12.906 1 92.5 278 GLY A N 1
ATOM 2183 C CA . GLY A 1 278 ? -3.396 -15.781 14.281 1 92.5 278 GLY A CA 1
ATOM 2184 C C . GLY A 1 278 ? -4.551 -14.805 14.398 1 92.5 278 GLY A C 1
ATOM 2185 O O . GLY A 1 278 ? -4.84 -14.312 15.492 1 92.5 278 GLY A O 1
ATOM 2186 N N . ARG A 1 279 ? -5.148 -14.375 13.344 1 88.19 279 ARG A N 1
ATOM 2187 C CA . ARG A 1 279 ? -6.312 -13.508 13.188 1 88.19 279 ARG A CA 1
ATOM 2188 C C . ARG A 1 279 ? -6.973 -13.727 11.828 1 88.19 279 ARG A C 1
ATOM 2190 O O . ARG A 1 279 ? -6.375 -14.32 10.93 1 88.19 279 ARG A O 1
ATOM 2197 N N . ASP A 1 280 ? -8.164 -13.219 11.672 1 93.19 280 ASP A N 1
ATOM 2198 C CA . ASP A 1 280 ? -8.812 -13.289 10.367 1 93.19 280 ASP A CA 1
ATOM 2199 C C . ASP A 1 280 ? -8.07 -12.445 9.336 1 93.19 280 ASP A C 1
ATOM 2201 O O . ASP A 1 280 ? -7.598 -11.344 9.648 1 93.19 280 ASP A O 1
ATOM 2205 N N . PRO A 1 281 ? -7.941 -12.938 8.133 1 95.81 281 PRO A N 1
ATOM 2206 C CA . PRO A 1 281 ? -7.441 -12.078 7.062 1 95.81 281 PRO A CA 1
ATOM 2207 C C . PRO A 1 281 ? -8.344 -10.875 6.801 1 95.81 281 PRO A C 1
ATOM 2209 O O . PRO A 1 281 ? -9.547 -10.93 7.074 1 95.81 281 PRO A O 1
ATOM 2212 N N . ILE A 1 282 ? -7.75 -9.773 6.332 1 90.88 282 ILE A N 1
ATOM 2213 C CA . ILE A 1 282 ? -8.547 -8.594 5.996 1 90.88 282 ILE A CA 1
ATOM 2214 C C . ILE A 1 282 ? -9.586 -8.961 4.938 1 90.88 282 ILE A C 1
ATOM 2216 O O . ILE A 1 282 ? -9.258 -9.594 3.93 1 90.88 282 ILE A O 1
ATOM 2220 N N . PRO A 1 283 ? -10.82 -8.633 5.199 1 94.88 283 PRO A N 1
ATOM 2221 C CA . PRO A 1 283 ? -11.844 -8.898 4.184 1 94.88 283 PRO A CA 1
ATOM 2222 C C . PRO A 1 283 ? -11.609 -8.125 2.889 1 94.88 283 PRO A C 1
ATOM 2224 O O . PRO A 1 283 ? -11.125 -6.996 2.92 1 94.88 283 PRO A O 1
ATOM 2227 N N . PRO A 1 284 ? -12.023 -8.734 1.771 1 97.44 284 PRO A N 1
ATOM 2228 C CA . PRO A 1 284 ? -11.773 -8.07 0.489 1 97.44 284 PRO A CA 1
ATOM 2229 C C . PRO A 1 284 ? -12.367 -6.668 0.422 1 97.44 284 PRO A C 1
ATOM 2231 O O . PRO A 1 284 ? -11.734 -5.758 -0.126 1 97.44 284 PRO A O 1
ATOM 2234 N N . ARG A 1 285 ? -13.578 -6.441 0.93 1 94.44 285 ARG A N 1
ATOM 2235 C CA . ARG A 1 285 ? -14.195 -5.117 0.914 1 94.44 285 ARG A CA 1
ATOM 2236 C C . ARG A 1 285 ? -13.32 -4.094 1.624 1 94.44 285 ARG A C 1
ATOM 2238 O O . ARG A 1 285 ? -13.086 -3.002 1.102 1 94.44 285 ARG A O 1
ATOM 2245 N N . ASP A 1 286 ? -12.852 -4.445 2.777 1 90.38 286 ASP A N 1
ATOM 2246 C CA . ASP A 1 286 ? -12.016 -3.549 3.572 1 90.38 286 ASP A CA 1
ATOM 2247 C C . ASP A 1 286 ? -10.656 -3.324 2.906 1 90.38 286 ASP A C 1
ATOM 2249 O O . ASP A 1 286 ? -10.109 -2.221 2.955 1 90.38 286 ASP A O 1
ATOM 2253 N N . ALA A 1 287 ? -10.109 -4.395 2.348 1 94.31 287 ALA A N 1
ATOM 2254 C CA . ALA A 1 287 ? -8.828 -4.273 1.668 1 94.31 287 ALA A CA 1
ATOM 2255 C C . ALA A 1 287 ? -8.914 -3.307 0.491 1 94.31 287 ALA A C 1
ATOM 2257 O O . ALA A 1 287 ? -8.047 -2.451 0.312 1 94.31 287 ALA A O 1
ATOM 2258 N N . VAL A 1 288 ? -9.953 -3.393 -0.306 1 96.12 288 VAL A N 1
ATOM 2259 C CA . VAL A 1 288 ? -10.148 -2.5 -1.443 1 96.12 288 VAL A CA 1
ATOM 2260 C C . VAL A 1 288 ? -10.328 -1.066 -0.95 1 96.12 288 VAL A C 1
ATOM 2262 O O . VAL A 1 288 ? -9.742 -0.134 -1.508 1 96.12 288 VAL A O 1
ATOM 2265 N N . ARG A 1 289 ? -11.125 -0.876 0.065 1 91.94 289 ARG A N 1
ATOM 2266 C CA . ARG A 1 289 ? -11.32 0.446 0.651 1 91.94 289 ARG A CA 1
ATOM 2267 C C . ARG A 1 289 ? -9.984 1.057 1.074 1 91.94 289 ARG A C 1
ATOM 2269 O O . ARG A 1 289 ? -9.703 2.219 0.77 1 91.94 289 ARG A O 1
ATOM 2276 N N . GLN A 1 290 ? -9.203 0.252 1.734 1 87.94 290 GLN A N 1
ATOM 2277 C CA . GLN A 1 290 ? -7.91 0.741 2.207 1 87.94 290 GLN A CA 1
ATOM 2278 C C . GLN A 1 290 ? -7.02 1.151 1.04 1 87.94 290 GLN A C 1
ATOM 2280 O O . GLN A 1 290 ? -6.336 2.176 1.105 1 87.94 290 GLN A O 1
ATOM 2285 N N . LEU A 1 291 ? -6.977 0.351 0.033 1 91.44 291 LEU A N 1
ATOM 2286 C CA . LEU A 1 291 ? -6.184 0.676 -1.146 1 91.44 291 LEU A CA 1
ATOM 2287 C C . LEU A 1 291 ? -6.617 2.01 -1.745 1 91.44 291 LEU A C 1
ATOM 2289 O O . LEU A 1 291 ? -5.777 2.844 -2.088 1 91.44 291 LEU A O 1
ATOM 2293 N N . LEU A 1 292 ? -7.926 2.229 -1.785 1 91.12 292 LEU A N 1
ATOM 2294 C CA . LEU A 1 292 ? -8.469 3.414 -2.438 1 91.12 292 LEU A CA 1
ATOM 2295 C C . LEU A 1 292 ? -8.336 4.641 -1.539 1 91.12 292 LEU A C 1
ATOM 2297 O O . LEU A 1 292 ? -8.242 5.766 -2.029 1 91.12 292 LEU A O 1
ATOM 2301 N N . VAL A 1 293 ? -8.359 4.418 -0.225 1 84.31 293 VAL A N 1
ATOM 2302 C CA . VAL A 1 293 ? -8.102 5.508 0.712 1 84.31 293 VAL A CA 1
ATOM 2303 C C . VAL A 1 293 ? -6.652 5.961 0.593 1 84.31 293 VAL A C 1
ATOM 2305 O O . VAL A 1 293 ? -6.363 7.16 0.629 1 84.31 293 VAL A O 1
ATOM 2308 N N . GLU A 1 294 ? -5.785 5.008 0.398 1 83.31 294 GLU A N 1
ATOM 2309 C CA . GLU A 1 294 ? -4.371 5.324 0.217 1 83.31 294 GLU A CA 1
ATOM 2310 C C . GLU A 1 294 ? -4.133 6.035 -1.111 1 83.31 294 GLU A C 1
ATOM 2312 O O . GLU A 1 294 ? -3.348 6.984 -1.181 1 83.31 294 GLU A O 1
ATOM 2317 N N . ASN A 1 295 ? -4.719 5.574 -2.096 1 83.62 295 ASN A N 1
ATOM 2318 C CA . ASN A 1 295 ? -4.648 6.133 -3.441 1 83.62 295 ASN A CA 1
ATOM 2319 C C . ASN A 1 295 ? -5.965 5.957 -4.191 1 83.62 295 ASN A C 1
ATOM 2321 O O . ASN A 1 295 ? -6.246 4.875 -4.715 1 83.62 295 ASN A O 1
ATOM 2325 N N . ARG A 1 296 ? -6.703 7.012 -4.316 1 85.75 296 ARG A N 1
ATOM 2326 C CA . ARG A 1 296 ? -8.023 6.953 -4.941 1 85.75 296 ARG A CA 1
ATOM 2327 C C . ARG A 1 296 ? -7.926 6.473 -6.387 1 85.75 296 ARG A C 1
ATOM 2329 O O . ARG A 1 296 ? -8.914 6.035 -6.969 1 85.75 296 ARG A O 1
ATOM 2336 N N . ASP A 1 297 ? -6.688 6.656 -6.969 1 85.44 297 ASP A N 1
ATOM 2337 C CA . ASP A 1 297 ? -6.453 6.238 -8.344 1 85.44 297 ASP A CA 1
ATOM 2338 C C . ASP A 1 297 ? -5.609 4.969 -8.398 1 85.44 297 ASP A C 1
ATOM 2340 O O . ASP A 1 297 ? -4.762 4.812 -9.281 1 85.44 297 ASP A O 1
ATOM 2344 N N . HIS A 1 298 ? -5.77 4.148 -7.383 1 88.31 298 HIS A N 1
ATOM 2345 C CA . HIS A 1 298 ? -5.043 2.889 -7.316 1 88.31 298 HIS A CA 1
ATOM 2346 C C . HIS A 1 298 ? -5.043 2.18 -8.664 1 88.31 298 HIS A C 1
ATOM 2348 O O . HIS A 1 298 ? -6.07 2.131 -9.344 1 88.31 298 HIS A O 1
ATOM 2354 N N . THR A 1 299 ? -3.912 1.669 -9.062 1 84.75 299 THR A N 1
ATOM 2355 C CA . THR A 1 299 ? -3.758 0.945 -10.32 1 84.75 299 THR A CA 1
ATOM 2356 C C . THR A 1 299 ? -2.939 -0.326 -10.109 1 84.75 299 THR A C 1
ATOM 2358 O O . THR A 1 299 ? -2.553 -0.648 -8.984 1 84.75 299 THR A O 1
ATOM 2361 N N . TRP A 1 300 ? -2.891 -1.123 -11.164 1 84.06 300 TRP A N 1
ATOM 2362 C CA . TRP A 1 300 ? -2.158 -2.383 -11.219 1 84.06 300 TRP A CA 1
ATOM 2363 C C . TRP A 1 300 ? -1.189 -2.396 -12.398 1 84.06 300 TRP A C 1
ATOM 2365 O O . TRP A 1 300 ? -1.45 -1.774 -13.43 1 84.06 300 TRP A O 1
ATOM 2375 N N . HIS A 1 301 ? -0.118 -3.027 -12.234 1 72.88 301 HIS A N 1
ATOM 2376 C CA . HIS A 1 301 ? 1.008 -2.908 -13.156 1 72.88 301 HIS A CA 1
ATOM 2377 C C . HIS A 1 301 ? 0.643 -3.428 -14.547 1 72.88 301 HIS A C 1
ATOM 2379 O O . HIS A 1 301 ? 1.288 -3.074 -15.531 1 72.88 301 HIS A O 1
ATOM 2385 N N . GLN A 1 302 ? -0.325 -4.273 -14.633 1 70.31 302 GLN A N 1
ATOM 2386 C CA . GLN A 1 302 ? -0.675 -4.855 -15.93 1 70.31 302 GLN A CA 1
ATOM 2387 C C . GLN A 1 302 ? -1.817 -4.086 -16.578 1 70.31 302 GLN A C 1
ATOM 2389 O O . GLN A 1 302 ? -2.463 -4.59 -17.5 1 70.31 302 GLN A O 1
ATOM 2394 N N . MET A 1 303 ? -2.131 -2.928 -16.125 1 71.69 303 MET A N 1
ATOM 2395 C CA . MET A 1 303 ? -3.281 -2.195 -16.641 1 71.69 303 MET A CA 1
ATOM 2396 C C . MET A 1 303 ? -2.99 -1.647 -18.047 1 71.69 303 MET A C 1
ATOM 2398 O O . MET A 1 303 ? -3.912 -1.334 -18.797 1 71.69 303 MET A O 1
ATOM 2402 N N . TYR A 1 304 ? -1.759 -1.562 -18.344 1 66.12 304 TYR A N 1
ATOM 2403 C CA . TYR A 1 304 ? -1.386 -0.985 -19.625 1 66.12 304 TYR A CA 1
ATOM 2404 C C . TYR A 1 304 ? -0.5 -1.94 -20.422 1 66.12 304 TYR A C 1
ATOM 2406 O O . TYR A 1 304 ? 0.374 -2.6 -19.844 1 66.12 304 TYR A O 1
ATOM 2414 N N . ALA A 1 305 ? -0.801 -2.09 -21.625 1 69.88 305 ALA A N 1
ATOM 2415 C CA . ALA A 1 305 ? 0.022 -2.928 -22.484 1 69.88 305 ALA A CA 1
ATOM 2416 C C . ALA A 1 305 ? 1.454 -2.404 -22.562 1 69.88 305 ALA A C 1
ATOM 2418 O O . ALA A 1 305 ? 1.682 -1.193 -22.547 1 69.88 305 ALA A O 1
ATOM 2419 N N . LYS A 1 306 ? 2.271 -3.287 -22.406 1 59.75 306 LYS A N 1
ATOM 2420 C CA . LYS A 1 306 ? 3.682 -2.945 -22.578 1 59.75 306 LYS A CA 1
ATOM 2421 C C . LYS A 1 306 ? 3.965 -2.467 -24 1 59.75 306 LYS A C 1
ATOM 2423 O O . LYS A 1 306 ? 3.463 -3.045 -24.969 1 59.75 306 LYS A O 1
ATOM 2428 N N . LYS A 1 307 ? 4.52 -1.027 -24.016 1 49.12 307 LYS A N 1
ATOM 2429 C CA . LYS A 1 307 ? 4.926 -0.51 -25.312 1 49.12 307 LYS A CA 1
ATOM 2430 C C . LYS A 1 307 ? 6.184 -1.215 -25.828 1 49.12 307 LYS A C 1
ATOM 2432 O O . LYS A 1 307 ? 7.039 -1.616 -25.031 1 49.12 307 LYS A O 1
ATOM 2437 N N . MET B 1 1 ? -20.016 11.312 22.891 1 72.94 1 MET B N 1
ATOM 2438 C CA . MET B 1 1 ? -19.109 10.664 21.938 1 72.94 1 MET B CA 1
ATOM 2439 C C . MET B 1 1 ? -17.656 10.891 22.328 1 72.94 1 MET B C 1
ATOM 2441 O O . MET B 1 1 ? -17.25 12.023 22.609 1 72.94 1 MET B O 1
ATOM 2445 N N . ARG B 1 2 ? -16.984 9.859 22.344 1 87.94 2 ARG B N 1
ATOM 2446 C CA . ARG B 1 2 ? -15.641 9.945 22.938 1 87.94 2 ARG B CA 1
ATOM 2447 C C . ARG B 1 2 ? -14.641 10.516 21.938 1 87.94 2 ARG B C 1
ATOM 2449 O O . ARG B 1 2 ? -13.828 11.367 22.297 1 87.94 2 ARG B O 1
ATOM 2456 N N . TYR B 1 3 ? -14.922 10.188 20.625 1 98.56 3 TYR B N 1
ATOM 2457 C CA . TYR B 1 3 ? -13.961 10.656 19.641 1 98.56 3 TYR B CA 1
ATOM 2458 C C . TYR B 1 3 ? -14.672 11.086 18.359 1 98.56 3 TYR B C 1
ATOM 2460 O O . TYR B 1 3 ? -15.578 10.398 17.875 1 98.56 3 TYR B O 1
ATOM 2468 N N . LEU B 1 4 ? -14.336 12.211 17.828 1 98.69 4 LEU B N 1
ATOM 2469 C CA . LEU B 1 4 ? -14.734 12.609 16.484 1 98.69 4 LEU B CA 1
ATOM 2470 C C . LEU B 1 4 ? -13.523 12.773 15.578 1 98.69 4 LEU B C 1
ATOM 2472 O O . LEU B 1 4 ? -12.578 13.484 15.914 1 98.69 4 LEU B O 1
ATOM 2476 N N . ILE B 1 5 ? -13.57 12.102 14.43 1 98.12 5 ILE B N 1
ATOM 2477 C CA . ILE B 1 5 ? -12.469 12.117 13.477 1 98.12 5 ILE B CA 1
ATOM 2478 C C . ILE B 1 5 ? -12.828 12.992 12.281 1 98.12 5 ILE B C 1
ATOM 2480 O O . ILE B 1 5 ? -13.797 12.711 11.562 1 98.12 5 ILE B O 1
ATOM 2484 N N . THR B 1 6 ? -12.047 14.055 12.07 1 97.25 6 THR B N 1
ATOM 2485 C CA . THR B 1 6 ? -12.188 14.82 10.828 1 97.25 6 THR B CA 1
ATOM 2486 C C . THR B 1 6 ? -11.289 14.242 9.742 1 97.25 6 THR B C 1
ATOM 2488 O O . THR B 1 6 ? -10.367 13.477 10.023 1 97.25 6 THR B O 1
ATOM 2491 N N . GLY B 1 7 ? -11.609 14.602 8.492 1 92.75 7 GLY B N 1
ATOM 2492 C CA . GLY B 1 7 ? -10.789 14.117 7.395 1 92.75 7 GLY B CA 1
ATOM 2493 C C . GLY B 1 7 ? -10.844 12.609 7.23 1 92.75 7 GLY B C 1
ATOM 2494 O O . GLY B 1 7 ? -9.883 12 6.75 1 92.75 7 GLY B O 1
ATOM 2495 N N . ALA B 1 8 ? -11.945 12.008 7.57 1 92.19 8 ALA B N 1
ATOM 2496 C CA . ALA B 1 8 ? -12.07 10.555 7.641 1 92.19 8 ALA B CA 1
ATOM 2497 C C . ALA B 1 8 ? -12.078 9.938 6.242 1 92.19 8 ALA B C 1
ATOM 2499 O O . ALA B 1 8 ? -11.883 8.727 6.09 1 92.19 8 ALA B O 1
ATOM 2500 N N . THR B 1 9 ? -12.281 10.727 5.238 1 88.31 9 THR B N 1
ATOM 2501 C CA . THR B 1 9 ? -12.305 10.219 3.871 1 88.31 9 THR B CA 1
ATOM 2502 C C . THR B 1 9 ? -10.906 10.258 3.26 1 88.31 9 THR B C 1
ATOM 2504 O O . THR B 1 9 ? -10.672 9.672 2.201 1 88.31 9 THR B O 1
ATOM 2507 N N . GLY B 1 10 ? -10.023 10.969 3.881 1 89.12 10 GLY B N 1
ATOM 2508 C CA . GLY B 1 10 ? -8.664 11.102 3.369 1 89.12 10 GLY B CA 1
ATOM 2509 C C . GLY B 1 10 ? -7.754 9.969 3.803 1 89.12 10 GLY B C 1
ATOM 2510 O O . GLY B 1 10 ? -8.195 9.031 4.48 1 89.12 10 GLY B O 1
ATOM 2511 N N . GLY B 1 11 ? -6.508 10.047 3.379 1 89.69 11 GLY B N 1
ATOM 2512 C CA . GLY B 1 11 ? -5.543 8.992 3.656 1 89.69 11 GLY B CA 1
ATOM 2513 C C . GLY B 1 11 ? -5.277 8.805 5.137 1 89.69 11 GLY B C 1
ATOM 2514 O O . GLY B 1 11 ? -5.57 7.75 5.695 1 89.69 11 GLY B O 1
ATOM 2515 N N . LEU B 1 12 ? -4.754 9.836 5.785 1 94.25 12 LEU B N 1
ATOM 2516 C CA . LEU B 1 12 ? -4.43 9.75 7.203 1 94.25 12 LEU B CA 1
ATOM 2517 C C . LEU B 1 12 ? -5.676 9.461 8.031 1 94.25 12 LEU B C 1
ATOM 2519 O O . LEU B 1 12 ? -5.711 8.492 8.797 1 94.25 12 LEU B O 1
ATOM 2523 N N . GLY B 1 13 ? -6.723 10.281 7.844 1 95.25 13 GLY B N 1
ATOM 2524 C CA . GLY B 1 13 ? -7.961 10.102 8.586 1 95.25 13 GLY B CA 1
ATOM 2525 C C . GLY B 1 13 ? -8.609 8.75 8.352 1 95.25 13 GLY B C 1
ATOM 2526 O O . GLY B 1 13 ? -9.188 8.164 9.266 1 95.25 13 GLY B O 1
ATOM 2527 N N . GLY B 1 14 ? -8.531 8.312 7.145 1 92.81 14 GLY B N 1
ATOM 2528 C CA . GLY B 1 14 ? -9.062 6.996 6.828 1 92.81 14 GLY B CA 1
ATOM 2529 C C . GLY B 1 14 ? -8.359 5.871 7.566 1 92.81 14 GLY B C 1
ATOM 2530 O O . GLY B 1 14 ? -9.008 4.957 8.078 1 92.81 14 GLY B O 1
ATOM 2531 N N . HIS B 1 15 ? -7.039 5.891 7.594 1 93.31 15 HIS B N 1
ATOM 2532 C CA . HIS B 1 15 ? -6.277 4.867 8.297 1 93.31 15 HIS B CA 1
ATOM 2533 C C . HIS B 1 15 ? -6.527 4.934 9.805 1 93.31 15 HIS B C 1
ATOM 2535 O O . HIS B 1 15 ? -6.578 3.902 10.477 1 93.31 15 HIS B O 1
ATOM 2541 N N . ILE B 1 16 ? -6.656 6.117 10.352 1 96.56 16 ILE B N 1
ATOM 2542 C CA . ILE B 1 16 ? -6.973 6.277 11.766 1 96.56 16 ILE B CA 1
ATOM 2543 C C . ILE B 1 16 ? -8.344 5.676 12.062 1 96.56 16 ILE B C 1
ATOM 2545 O O . ILE B 1 16 ? -8.516 4.949 13.047 1 96.56 16 ILE B O 1
ATOM 2549 N N . LEU B 1 17 ? -9.305 5.945 11.203 1 94.88 17 LEU B N 1
ATOM 2550 C CA . LEU B 1 17 ? -10.641 5.398 11.359 1 94.88 17 LEU B CA 1
ATOM 2551 C C . LEU B 1 17 ? -10.609 3.873 11.383 1 94.88 17 LEU B C 1
ATOM 2553 O O . LEU B 1 17 ? -11.273 3.242 12.203 1 94.88 17 LEU B O 1
ATOM 2557 N N . GLU B 1 18 ? -9.867 3.289 10.461 1 88.88 18 GLU B N 1
ATOM 2558 C CA . GLU B 1 18 ? -9.773 1.833 10.414 1 88.88 18 GLU B CA 1
ATOM 2559 C C . GLU B 1 18 ? -9.203 1.273 11.719 1 88.88 18 GLU B C 1
ATOM 2561 O O . GLU B 1 18 ? -9.625 0.211 12.18 1 88.88 18 GLU B O 1
ATOM 2566 N N . TYR B 1 19 ? -8.203 1.928 12.227 1 91.19 19 TYR B N 1
ATOM 2567 C CA . TYR B 1 19 ? -7.664 1.511 13.516 1 91.19 19 TYR B CA 1
ATOM 2568 C C . TYR B 1 19 ? -8.734 1.571 14.594 1 91.19 19 TYR B C 1
ATOM 2570 O O . TYR B 1 19 ? -8.859 0.652 15.406 1 91.19 19 TYR B O 1
ATOM 2578 N N . PHE B 1 20 ? -9.547 2.602 14.648 1 94.69 20 PHE B N 1
ATOM 2579 C CA . PHE B 1 20 ? -10.617 2.75 15.625 1 94.69 20 PHE B CA 1
ATOM 2580 C C . PHE B 1 20 ? -11.641 1.631 15.477 1 94.69 20 PHE B C 1
ATOM 2582 O O . PHE B 1 20 ? -12.078 1.044 16.469 1 94.69 20 PHE B O 1
ATOM 2589 N N . ILE B 1 21 ? -12.016 1.356 14.305 1 90.12 21 ILE B N 1
ATOM 2590 C CA . ILE B 1 21 ? -12.992 0.306 14.031 1 90.12 21 ILE B CA 1
ATOM 2591 C C . ILE B 1 21 ? -12.523 -1.009 14.648 1 90.12 21 ILE B C 1
ATOM 2593 O O . ILE B 1 21 ? -13.328 -1.772 15.188 1 90.12 21 ILE B O 1
ATOM 2597 N N . ALA B 1 22 ? -11.242 -1.226 14.602 1 83.31 22 ALA B N 1
ATOM 2598 C CA . ALA B 1 22 ? -10.672 -2.484 15.062 1 83.31 22 ALA B CA 1
ATOM 2599 C C . ALA B 1 22 ? -10.508 -2.486 16.578 1 83.31 22 ALA B C 1
ATOM 2601 O O . ALA B 1 22 ? -10.438 -3.549 17.203 1 83.31 22 ALA B O 1
ATOM 2602 N N . GLN B 1 23 ? -10.469 -1.338 17.234 1 88.81 23 GLN B N 1
ATOM 2603 C CA . GLN B 1 23 ? -9.953 -1.309 18.609 1 88.81 23 GLN B CA 1
ATOM 2604 C C . GLN B 1 23 ? -11.031 -0.858 19.594 1 88.81 23 GLN B C 1
ATOM 2606 O O . GLN B 1 23 ? -10.969 -1.184 20.781 1 88.81 23 GLN B O 1
ATOM 2611 N N . ILE B 1 24 ? -11.992 -0.042 19.141 1 92.19 24 ILE B N 1
ATOM 2612 C CA . ILE B 1 24 ? -12.898 0.533 20.125 1 92.19 24 ILE B CA 1
ATOM 2613 C C . ILE B 1 24 ? -14.344 0.369 19.656 1 92.19 24 ILE B C 1
ATOM 2615 O O . ILE B 1 24 ? -14.602 0.289 18.453 1 92.19 24 ILE B O 1
ATOM 2619 N N . PRO B 1 25 ? -15.32 0.295 20.609 1 94.62 25 PRO B N 1
ATOM 2620 C CA . PRO B 1 25 ? -16.734 0.137 20.25 1 94.62 25 PRO B CA 1
ATOM 2621 C C . PRO B 1 25 ? -17.234 1.251 19.328 1 94.62 25 PRO B C 1
ATOM 2623 O O . PRO B 1 25 ? -16.859 2.412 19.5 1 94.62 25 PRO B O 1
ATOM 2626 N N . PHE B 1 26 ? -18.062 0.899 18.422 1 94.75 26 PHE B N 1
ATOM 2627 C CA . PHE B 1 26 ? -18.609 1.816 17.438 1 94.75 26 PHE B CA 1
ATOM 2628 C C . PHE B 1 26 ? -19.328 2.984 18.109 1 94.75 26 PHE B C 1
ATOM 2630 O O . PHE B 1 26 ? -19.344 4.094 17.578 1 94.75 26 PHE B O 1
ATOM 2637 N N . SER B 1 27 ? -19.828 2.807 19.312 1 96.25 27 SER B N 1
ATOM 2638 C CA . SER B 1 27 ? -20.562 3.836 20.016 1 96.25 27 SER B CA 1
ATOM 2639 C C . SER B 1 27 ? -19.656 4.957 20.5 1 96.25 27 SER B C 1
ATOM 2641 O O . SER B 1 27 ? -20.109 6.039 20.859 1 96.25 27 SER B O 1
ATOM 2643 N N . ASP B 1 28 ? -18.391 4.691 20.469 1 97.5 28 ASP B N 1
ATOM 2644 C CA . ASP B 1 28 ? -17.469 5.598 21.156 1 97.5 28 ASP B CA 1
ATOM 2645 C C . ASP B 1 28 ? -16.828 6.574 20.172 1 97.5 28 ASP B C 1
ATOM 2647 O O . ASP B 1 28 ? -16.062 7.453 20.578 1 97.5 28 ASP B O 1
ATOM 2651 N N . PHE B 1 29 ? -17.125 6.422 18.891 1 97.94 29 PHE B N 1
ATOM 2652 C CA . PHE B 1 29 ? -16.5 7.34 17.938 1 97.94 29 PHE B CA 1
ATOM 2653 C C . PHE B 1 29 ? -17.406 7.586 16.75 1 97.94 29 PHE B C 1
ATOM 2655 O O . PHE B 1 29 ? -18.375 6.848 16.531 1 97.94 29 PHE B O 1
ATOM 2662 N N . ALA B 1 30 ? -17.078 8.672 16 1 98.12 30 ALA B N 1
ATOM 2663 C CA . ALA B 1 30 ? -17.75 9.023 14.758 1 98.12 30 ALA B CA 1
ATOM 2664 C C . ALA B 1 30 ? -16.766 9.562 13.727 1 98.12 30 ALA B C 1
ATOM 2666 O O . ALA B 1 30 ? -15.734 10.141 14.094 1 98.12 30 ALA B O 1
ATOM 2667 N N . ALA B 1 31 ? -17.109 9.336 12.484 1 97.25 31 ALA B N 1
ATOM 2668 C CA . ALA B 1 31 ? -16.406 9.969 11.367 1 97.25 31 ALA B CA 1
ATOM 2669 C C . ALA B 1 31 ? -17.141 11.234 10.914 1 97.25 31 ALA B C 1
ATOM 2671 O O . ALA B 1 31 ? -18.344 11.375 11.125 1 97.25 31 ALA B O 1
ATOM 2672 N N . SER B 1 32 ? -16.375 12.141 10.336 1 97.31 32 SER B N 1
ATOM 2673 C CA . SER B 1 32 ? -17.016 13.336 9.789 1 97.31 32 SER B CA 1
ATOM 2674 C C . SER B 1 32 ? -16.469 13.664 8.406 1 97.31 32 SER B C 1
ATOM 2676 O O . SER B 1 32 ? -15.406 13.188 8.016 1 97.31 32 SER B O 1
ATOM 2678 N N . SER B 1 33 ? -17.297 14.422 7.703 1 94.62 33 SER B N 1
ATOM 2679 C CA . SER B 1 33 ? -16.969 14.898 6.363 1 94.62 33 SER B CA 1
ATOM 2680 C C . SER B 1 33 ? -17.703 16.188 6.039 1 94.62 33 SER B C 1
ATOM 2682 O O . SER B 1 33 ? -18.781 16.453 6.574 1 94.62 33 SER B O 1
ATOM 2684 N N . SER B 1 34 ? -17 16.953 5.203 1 94.81 34 SER B N 1
ATOM 2685 C CA . SER B 1 34 ? -17.641 18.188 4.762 1 94.81 34 SER B CA 1
ATOM 2686 C C . SER B 1 34 ? -18.766 17.906 3.777 1 94.81 34 SER B C 1
ATOM 2688 O O . SER B 1 34 ? -19.594 18.766 3.506 1 94.81 34 SER B O 1
ATOM 2690 N N . SER B 1 35 ? -18.812 16.719 3.184 1 92.38 35 SER B N 1
ATOM 2691 C CA . SER B 1 35 ? -19.844 16.297 2.254 1 92.38 35 SER B CA 1
ATOM 2692 C C . SER B 1 35 ? -20.828 15.344 2.92 1 92.38 35 SER B C 1
ATOM 2694 O O . SER B 1 35 ? -20.5 14.188 3.193 1 92.38 35 SER B O 1
ATOM 2696 N N . PRO B 1 36 ? -22.031 15.781 3.066 1 92.94 36 PRO B N 1
ATOM 2697 C CA . PRO B 1 36 ? -23.016 14.898 3.711 1 92.94 36 PRO B CA 1
ATOM 2698 C C . PRO B 1 36 ? -23.281 13.633 2.906 1 92.94 36 PRO B C 1
ATOM 2700 O O . PRO B 1 36 ? -23.719 12.625 3.465 1 92.94 36 PRO B O 1
ATOM 2703 N N . GLU B 1 37 ? -23 13.664 1.654 1 89.19 37 GLU B N 1
ATOM 2704 C CA . GLU B 1 37 ? -23.203 12.516 0.778 1 89.19 37 GLU B CA 1
ATOM 2705 C C . GLU B 1 37 ? -22.344 11.336 1.193 1 89.19 37 GLU B C 1
ATOM 2707 O O . GLU B 1 37 ? -22.594 10.195 0.807 1 89.19 37 GLU B O 1
ATOM 2712 N N . ASN B 1 38 ? -21.328 11.594 2.018 1 90.06 38 ASN B N 1
ATOM 2713 C CA . ASN B 1 38 ? -20.422 10.531 2.469 1 90.06 38 ASN B CA 1
ATOM 2714 C C . ASN B 1 38 ? -21.031 9.734 3.613 1 90.06 38 ASN B C 1
ATOM 2716 O O . ASN B 1 38 ? -20.469 8.727 4.043 1 90.06 38 ASN B O 1
ATOM 2720 N N . ARG B 1 39 ? -22.188 10 4.062 1 93 39 ARG B N 1
ATOM 2721 C CA . ARG B 1 39 ? -22.844 9.375 5.211 1 93 39 ARG B CA 1
ATOM 2722 C C . ARG B 1 39 ? -22.953 7.871 5.023 1 93 39 ARG B C 1
ATOM 2724 O O . ARG B 1 39 ? -22.562 7.098 5.906 1 93 39 ARG B O 1
ATOM 2731 N N . SER B 1 40 ? -23.438 7.48 3.92 1 85.75 40 SER B N 1
ATOM 2732 C CA . SER B 1 40 ? -23.719 6.066 3.68 1 85.75 40 SER B CA 1
ATOM 2733 C C . SER B 1 40 ? -22.438 5.242 3.732 1 85.75 40 SER B C 1
ATOM 2735 O O . SER B 1 40 ? -22.453 4.09 4.172 1 85.75 40 SER B O 1
ATOM 2737 N N . ARG B 1 41 ? -21.391 5.891 3.336 1 83.5 41 ARG B N 1
ATOM 2738 C CA . ARG B 1 41 ? -20.078 5.246 3.342 1 83.5 41 ARG B CA 1
ATOM 2739 C C . ARG B 1 41 ? -19.703 4.785 4.746 1 83.5 41 ARG B C 1
ATOM 2741 O O . ARG B 1 41 ? -19.062 3.742 4.914 1 83.5 41 ARG B O 1
ATOM 2748 N N . PHE B 1 42 ? -20 5.457 5.691 1 91.56 42 PHE B N 1
ATOM 2749 C CA . PHE B 1 42 ? -19.625 5.188 7.074 1 91.56 42 PHE B CA 1
ATOM 2750 C C . PHE B 1 42 ? -20.719 4.395 7.789 1 91.56 42 PHE B C 1
ATOM 2752 O O . PHE B 1 42 ? -20.438 3.361 8.398 1 91.56 42 PHE B O 1
ATOM 2759 N N . GLU B 1 43 ? -21.906 4.719 7.594 1 92.5 43 GLU B N 1
ATOM 2760 C CA . GLU B 1 43 ? -23 4.102 8.336 1 92.5 43 GLU B CA 1
ATOM 2761 C C . GLU B 1 43 ? -23.25 2.674 7.859 1 92.5 43 GLU B C 1
ATOM 2763 O O . GLU B 1 43 ? -23.703 1.826 8.633 1 92.5 43 GLU B O 1
ATOM 2768 N N . SER B 1 44 ? -22.953 2.393 6.648 1 82.5 44 SER B N 1
ATOM 2769 C CA . SER B 1 44 ? -23.109 1.037 6.133 1 82.5 44 SER B CA 1
ATOM 2770 C C . SER B 1 44 ? -22.172 0.067 6.836 1 82.5 44 SER B C 1
ATOM 2772 O O . SER B 1 44 ? -22.375 -1.148 6.793 1 82.5 44 SER B O 1
ATOM 2774 N N . ARG B 1 45 ? -21.203 0.615 7.496 1 83.94 45 ARG B N 1
ATOM 2775 C CA . ARG B 1 45 ? -20.234 -0.21 8.219 1 83.94 45 ARG B CA 1
ATOM 2776 C C . ARG B 1 45 ? -20.484 -0.149 9.719 1 83.94 45 ARG B C 1
ATOM 2778 O O . ARG B 1 45 ? -19.656 -0.627 10.508 1 83.94 45 ARG B O 1
ATOM 2785 N N . GLY B 1 46 ? -21.469 0.598 10.078 1 90.75 46 GLY B N 1
ATOM 2786 C CA . GLY B 1 46 ? -21.797 0.719 11.492 1 90.75 46 GLY B CA 1
ATOM 2787 C C . GLY B 1 46 ? -21.125 1.903 12.156 1 90.75 46 GLY B C 1
ATOM 2788 O O . GLY B 1 46 ? -21.234 2.084 13.375 1 90.75 46 GLY B O 1
ATOM 2789 N N . VAL B 1 47 ? -20.422 2.693 11.383 1 94.62 47 VAL B N 1
ATOM 2790 C CA . VAL B 1 47 ? -19.719 3.844 11.93 1 94.62 47 VAL B CA 1
ATOM 2791 C C . VAL B 1 47 ? -20.641 5.047 11.992 1 94.62 47 VAL B C 1
ATOM 2793 O O . VAL B 1 47 ? -21.312 5.375 11.008 1 94.62 47 VAL B O 1
ATOM 2796 N N . ASN B 1 48 ? -20.734 5.68 13.172 1 96.94 48 ASN B N 1
ATOM 2797 C CA . ASN B 1 48 ? -21.469 6.93 13.273 1 96.94 48 ASN B CA 1
ATOM 2798 C C . ASN B 1 48 ? -20.875 8.016 12.383 1 96.94 48 ASN B C 1
ATOM 2800 O O . ASN B 1 48 ? -19.672 8.031 12.148 1 96.94 48 ASN B O 1
ATOM 2804 N N . PHE B 1 49 ? -21.828 8.922 11.906 1 97.44 49 PHE B N 1
ATOM 2805 C CA . PHE B 1 49 ? -21.375 9.953 10.984 1 97.44 49 PHE B CA 1
ATOM 2806 C C . PHE B 1 49 ? -21.891 11.328 11.406 1 97.44 49 PHE B C 1
ATOM 2808 O O . PHE B 1 49 ? -23.031 11.453 11.859 1 97.44 49 PHE B O 1
ATOM 2815 N N . ARG B 1 50 ? -21.047 12.328 11.273 1 97.94 50 ARG B N 1
ATOM 2816 C CA . ARG B 1 50 ? -21.422 13.719 11.484 1 97.94 50 ARG B CA 1
ATOM 2817 C C . ARG B 1 50 ? -20.984 14.594 10.32 1 97.94 50 ARG B C 1
ATOM 2819 O O . ARG B 1 50 ? -19.828 14.516 9.883 1 97.94 50 ARG B O 1
ATOM 2826 N N . HIS B 1 51 ? -21.906 15.438 9.812 1 97.88 51 HIS B N 1
ATOM 2827 C CA . HIS B 1 51 ? -21.562 16.438 8.812 1 97.88 51 HIS B CA 1
ATOM 2828 C C . HIS B 1 51 ? -20.781 17.594 9.43 1 97.88 51 HIS B C 1
ATOM 2830 O O . HIS B 1 51 ? -21.281 18.266 10.344 1 97.88 51 HIS B O 1
ATOM 2836 N N . LEU B 1 52 ? -19.562 17.812 8.969 1 97.69 52 LEU B N 1
ATOM 2837 C CA . LEU B 1 52 ? -18.672 18.828 9.523 1 97.69 52 LEU B CA 1
ATOM 2838 C C . LEU B 1 52 ? -17.859 19.516 8.422 1 97.69 52 LEU B C 1
ATOM 2840 O O . LEU B 1 52 ? -17 18.891 7.812 1 97.69 52 LEU B O 1
ATOM 2844 N N . ASP B 1 53 ? -18.203 20.781 8.172 1 96.94 53 ASP B N 1
ATOM 2845 C CA . ASP B 1 53 ? -17.531 21.625 7.191 1 96.94 53 ASP B CA 1
ATOM 2846 C C . ASP B 1 53 ? -16.797 22.781 7.867 1 96.94 53 ASP B C 1
ATOM 2848 O O . ASP B 1 53 ? -17.422 23.641 8.5 1 96.94 53 ASP B O 1
ATOM 2852 N N . TYR B 1 54 ? -15.523 22.859 7.684 1 96.5 54 TYR B N 1
ATOM 2853 C CA . TYR B 1 54 ? -14.695 23.859 8.352 1 96.5 54 TYR B CA 1
ATOM 2854 C C . TYR B 1 54 ? -15.141 25.266 7.977 1 96.5 54 TYR B C 1
ATOM 2856 O O . TYR B 1 54 ? -14.82 26.234 8.68 1 96.5 54 TYR B O 1
ATOM 2864 N N . GLU B 1 55 ? -15.828 25.391 6.859 1 95.31 55 GLU B N 1
ATOM 2865 C CA . GLU B 1 55 ? -16.234 26.703 6.375 1 95.31 55 GLU B CA 1
ATOM 2866 C C . GLU B 1 55 ? -17.625 27.078 6.879 1 95.31 55 GLU B C 1
ATOM 2868 O O . GLU B 1 55 ? -18.094 28.203 6.652 1 95.31 55 GLU B O 1
ATOM 2873 N N . ASN B 1 56 ? -18.297 26.172 7.539 1 96.88 56 ASN B N 1
ATOM 2874 C CA . ASN B 1 56 ? -19.672 26.375 7.965 1 96.88 56 ASN B CA 1
ATOM 2875 C C . ASN B 1 56 ? -19.828 2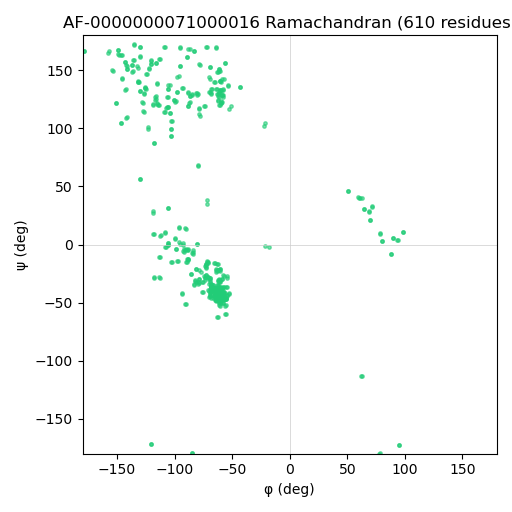6.219 9.477 1 96.88 56 ASN B C 1
ATOM 2877 O O . ASN B 1 56 ? -20.031 25.109 9.969 1 96.88 56 ASN B O 1
ATOM 2881 N N . PRO B 1 57 ? -19.859 27.312 10.164 1 96.38 57 PRO B N 1
ATOM 2882 C CA . PRO B 1 57 ? -19.922 27.266 11.625 1 96.38 57 PRO B CA 1
ATOM 2883 C C . PRO B 1 57 ? -21.141 26.516 12.141 1 96.38 57 PRO B C 1
ATOM 2885 O O . PRO B 1 57 ? -21.078 25.875 13.203 1 96.38 57 PRO B O 1
ATOM 2888 N N . THR B 1 58 ? -22.219 26.531 11.414 1 97.38 58 THR B N 1
ATOM 2889 C CA . THR B 1 58 ? -23.422 25.828 11.836 1 97.38 58 THR B CA 1
ATOM 2890 C C . THR B 1 58 ? -23.172 24.312 11.906 1 97.38 58 THR B C 1
ATOM 2892 O O . THR B 1 58 ? -23.547 23.656 12.883 1 97.38 58 THR B O 1
ATOM 2895 N N . THR B 1 59 ? -22.531 23.766 10.891 1 98.19 59 THR B N 1
ATOM 2896 C CA . THR B 1 59 ? -22.219 22.344 10.891 1 98.19 59 THR B CA 1
ATOM 2897 C C . THR B 1 59 ? -21.203 22 11.977 1 98.19 59 THR B C 1
ATOM 2899 O O . THR B 1 59 ? -21.281 20.938 12.594 1 98.19 59 THR B O 1
ATOM 2902 N N . LEU B 1 60 ? -20.281 22.875 12.242 1 98.38 60 LEU B N 1
ATOM 2903 C CA . LEU B 1 60 ? -19.266 22.672 13.273 1 98.38 60 LEU B CA 1
ATOM 2904 C C . LEU B 1 60 ? -19.922 22.594 14.656 1 98.38 60 LEU B C 1
ATOM 2906 O O . LEU B 1 60 ? -19.656 21.656 15.414 1 98.38 60 LEU B O 1
ATOM 2910 N N . ASN B 1 61 ? -20.797 23.562 14.93 1 97.38 61 ASN B N 1
ATOM 2911 C CA . ASN B 1 61 ? -21.469 23.609 16.219 1 97.38 61 ASN B CA 1
ATOM 2912 C C . ASN B 1 61 ? -22.297 22.344 16.469 1 97.38 61 ASN B C 1
ATOM 2914 O O . ASN B 1 61 ? -22.266 21.797 17.578 1 97.38 61 ASN B O 1
ATOM 2918 N N . ARG B 1 62 ? -22.953 21.906 15.477 1 97.56 62 ARG B N 1
ATOM 2919 C CA . ARG B 1 62 ? -23.781 20.703 15.602 1 97.56 62 ARG B CA 1
ATOM 2920 C C . ARG B 1 62 ? -22.922 19.453 15.766 1 97.56 62 ARG B C 1
ATOM 2922 O O . ARG B 1 62 ? -23.203 18.609 16.609 1 97.56 62 ARG B O 1
ATOM 2929 N N . ALA B 1 63 ? -21.891 19.344 14.969 1 98.19 63 ALA B N 1
ATOM 2930 C CA . ALA B 1 63 ? -21.062 18.141 14.914 1 98.19 63 ALA B CA 1
ATOM 2931 C C . ALA B 1 63 ? -20.25 17.969 16.203 1 98.19 63 ALA B C 1
ATOM 2933 O O . ALA B 1 63 ? -19.953 16.844 16.609 1 98.19 63 ALA B O 1
ATOM 2934 N N . LEU B 1 64 ? -19.891 19.047 16.844 1 98.44 64 LEU B N 1
ATOM 2935 C CA . LEU B 1 64 ? -18.969 18.969 17.984 1 98.44 64 LEU B CA 1
ATOM 2936 C C . LEU B 1 64 ? -19.719 18.859 19.297 1 98.44 64 LEU B C 1
ATOM 2938 O O . LEU B 1 64 ? -19.109 18.75 20.359 1 98.44 64 LEU B O 1
ATOM 2942 N N . HIS B 1 65 ? -21.062 18.828 19.172 1 96.19 65 HIS B N 1
ATOM 2943 C CA . HIS B 1 65 ? -21.859 18.656 20.375 1 96.19 65 HIS B CA 1
ATOM 2944 C C . HIS B 1 65 ? -21.516 17.359 21.094 1 96.19 65 HIS B C 1
ATOM 2946 O O . HIS B 1 65 ? -21.484 16.297 20.469 1 96.19 65 HIS B O 1
ATOM 2952 N N . ASP B 1 66 ? -21.109 17.406 22.359 1 96.06 66 ASP B N 1
ATOM 2953 C CA . ASP B 1 66 ? -20.859 16.281 23.266 1 96.06 66 ASP B CA 1
ATOM 2954 C C . ASP B 1 66 ? -19.609 15.5 22.828 1 96.06 66 ASP B C 1
ATOM 2956 O O . ASP B 1 66 ? -19.5 14.305 23.094 1 96.06 66 ASP B O 1
ATOM 2960 N N . VAL B 1 67 ? -18.734 16.078 22.078 1 98 67 VAL B N 1
ATOM 2961 C CA . VAL B 1 67 ? -17.484 15.438 21.688 1 98 67 VAL B CA 1
ATOM 2962 C C . VAL B 1 67 ? -16.438 15.656 22.781 1 98 67 VAL B C 1
ATOM 2964 O O . VAL B 1 67 ? -16.234 16.781 23.25 1 98 67 VAL B O 1
ATOM 2967 N N . GLU B 1 68 ? -15.82 14.602 23.188 1 98.38 68 GLU B N 1
ATOM 2968 C CA . GLU B 1 68 ? -14.766 14.711 24.203 1 98.38 68 GLU B CA 1
ATOM 2969 C C . GLU B 1 68 ? -13.398 14.898 23.562 1 98.38 68 GLU B C 1
ATOM 2971 O O . GLU B 1 68 ? -12.641 15.789 23.953 1 98.38 68 GLU B O 1
ATOM 2976 N N . ASN B 1 69 ? -13.023 14.062 22.609 1 98.75 69 ASN B N 1
ATOM 2977 C CA . ASN B 1 69 ? -11.766 14.109 21.859 1 98.75 69 ASN B CA 1
ATOM 2978 C C . ASN B 1 69 ? -12 14.398 20.391 1 98.75 69 ASN B C 1
ATOM 2980 O O . ASN B 1 69 ? -12.688 13.648 19.703 1 98.75 69 ASN B O 1
ATOM 2984 N N . LEU B 1 70 ? -11.406 15.484 19.906 1 98.81 70 LEU B N 1
ATOM 2985 C CA . LEU B 1 70 ? -11.508 15.859 18.5 1 98.81 70 LEU B CA 1
ATOM 2986 C C . LEU B 1 70 ? -10.18 15.656 17.781 1 98.81 70 LEU B C 1
ATOM 2988 O O . LEU B 1 70 ? -9.18 16.281 18.125 1 98.81 70 LEU B O 1
ATOM 2992 N N . LEU B 1 71 ? -10.164 14.711 16.828 1 98.75 71 LEU B N 1
ATOM 2993 C CA . LEU B 1 71 ? -9.055 14.711 15.891 1 98.75 71 LEU B CA 1
ATOM 2994 C C . LEU B 1 71 ? -9.25 15.781 14.82 1 98.75 71 LEU B C 1
ATOM 2996 O O . LEU B 1 71 ? -10.164 15.688 14 1 98.75 71 LEU B O 1
ATOM 3000 N N . PHE B 1 72 ? -8.398 16.766 14.883 1 98.44 72 PHE B N 1
ATOM 3001 C CA . PHE B 1 72 ? -8.406 17.938 14.008 1 98.44 72 PHE B CA 1
ATOM 3002 C C . PHE B 1 72 ? -7.312 17.828 12.953 1 98.44 72 PHE B C 1
ATOM 3004 O O . PHE B 1 72 ? -6.16 18.188 13.203 1 98.44 72 PHE B O 1
ATOM 3011 N N . ILE B 1 73 ? -7.742 17.266 11.758 1 96.69 73 ILE B N 1
ATOM 3012 C CA . ILE B 1 73 ? -6.801 17.141 10.648 1 96.69 73 ILE B CA 1
ATOM 3013 C C . ILE B 1 73 ? -6.816 18.406 9.805 1 96.69 73 ILE B C 1
ATOM 3015 O O . ILE B 1 73 ? -7.883 18.891 9.406 1 96.69 73 ILE B O 1
ATOM 3019 N N . SER B 1 74 ? -5.664 18.875 9.578 1 91.69 74 SER B N 1
ATOM 3020 C CA . SER B 1 74 ? -5.535 20.125 8.828 1 91.69 74 SER B CA 1
ATOM 3021 C C . SER B 1 74 ? -6.156 20 7.441 1 91.69 74 SER B C 1
ATOM 3023 O O . SER B 1 74 ? -6.137 18.922 6.836 1 91.69 74 SER B O 1
ATOM 3025 N N . THR B 1 75 ? -6.766 20.953 7.051 1 80.94 75 THR B N 1
ATOM 3026 C CA . THR B 1 75 ? -7.324 20.984 5.707 1 80.94 75 THR B CA 1
ATOM 3027 C C . THR B 1 75 ? -6.219 21.062 4.66 1 80.94 75 THR B C 1
ATOM 3029 O O . THR B 1 75 ? -5.16 21.641 4.914 1 80.94 75 THR B O 1
ATOM 3032 N N . ASN B 1 76 ? -6.43 20.125 3.686 1 63.47 76 ASN B N 1
ATOM 3033 C CA . ASN B 1 76 ? -5.457 20.109 2.6 1 63.47 76 ASN B CA 1
ATOM 3034 C C . ASN B 1 76 ? -5.613 21.328 1.685 1 63.47 76 ASN B C 1
ATOM 3036 O O . ASN B 1 76 ? -6.09 21.203 0.555 1 63.47 76 ASN B O 1
ATOM 3040 N N . ALA B 1 77 ? -5.914 22.5 2.27 1 51.16 77 ALA B N 1
ATOM 3041 C CA . ALA B 1 77 ? -6.094 23.562 1.289 1 51.16 77 ALA B CA 1
ATOM 3042 C C . ALA B 1 77 ? -4.895 23.656 0.348 1 51.16 77 ALA B C 1
ATOM 3044 O O . ALA B 1 77 ? -3.773 23.312 0.729 1 51.16 77 ALA B O 1
ATOM 3045 N N . ASN B 1 78 ? -5.172 23.406 -0.94 1 50.19 78 ASN B N 1
ATOM 3046 C CA . ASN B 1 78 ? -4.086 23.672 -1.881 1 50.19 78 ASN B CA 1
ATOM 3047 C C . ASN B 1 78 ? -3.07 24.656 -1.306 1 50.19 78 ASN B C 1
ATOM 3049 O O . ASN B 1 78 ? -3.443 25.641 -0.678 1 50.19 78 ASN B O 1
ATOM 3053 N N . VAL B 1 79 ? -1.851 24.047 -0.869 1 53.88 79 VAL B N 1
ATOM 3054 C CA . VAL B 1 79 ? -0.7 24.703 -0.255 1 53.88 79 VAL B CA 1
ATOM 3055 C C . VAL B 1 79 ? -0.709 26.188 -0.598 1 53.88 79 VAL B C 1
ATOM 3057 O O . VAL B 1 79 ? -0.013 26.984 0.039 1 53.88 79 VAL B O 1
ATOM 3060 N N . ILE B 1 80 ? -1.774 26.609 -1.426 1 60.09 80 ILE B N 1
ATOM 3061 C CA . ILE B 1 80 ? -1.5 27.938 -1.988 1 60.09 80 ILE B CA 1
ATOM 3062 C C . ILE B 1 80 ? -2.305 29 -1.238 1 60.09 80 ILE B C 1
ATOM 3064 O O . ILE B 1 80 ? -1.855 30.125 -1.083 1 60.09 80 ILE B O 1
ATOM 3068 N N . ASP B 1 81 ? -3.266 28.547 -0.495 1 75.06 81 ASP B N 1
ATOM 3069 C CA . ASP B 1 81 ? -4.066 29.594 0.116 1 75.06 81 ASP B CA 1
ATOM 3070 C C . ASP B 1 81 ? -3.98 29.547 1.64 1 75.06 81 ASP B C 1
ATOM 3072 O O . ASP B 1 81 ? -4.891 29.031 2.299 1 75.06 81 ASP B O 1
ATOM 3076 N N . VAL B 1 82 ? -3.057 30.156 2.217 1 80.62 82 VAL B N 1
ATOM 3077 C CA . VAL B 1 82 ? -2.725 30.141 3.639 1 80.62 82 VAL B CA 1
ATOM 3078 C C . VAL B 1 82 ? -3.832 30.828 4.438 1 80.62 82 VAL B C 1
ATOM 3080 O O . VAL B 1 82 ? -4.195 30.375 5.523 1 80.62 82 VAL B O 1
ATOM 3083 N N . GLU B 1 83 ? -4.395 31.859 3.883 1 84.94 83 GLU B N 1
ATOM 3084 C CA . GLU B 1 83 ? -5.43 32.594 4.59 1 84.94 83 GLU B CA 1
ATOM 3085 C C . GLU B 1 83 ? -6.703 31.781 4.738 1 84.94 83 GLU B C 1
ATOM 3087 O O . GLU B 1 83 ? -7.383 31.859 5.766 1 84.94 83 GLU B O 1
ATOM 3092 N N . LYS B 1 84 ? -6.957 31.078 3.762 1 87.38 84 LYS B N 1
ATOM 3093 C CA . LYS B 1 84 ? -8.117 30.188 3.834 1 87.38 84 LYS B CA 1
ATOM 3094 C C . LYS B 1 84 ? -7.941 29.141 4.922 1 87.38 84 LYS B C 1
ATOM 3096 O O . LYS B 1 84 ? -8.867 28.859 5.688 1 87.38 84 LYS B O 1
ATOM 3101 N N . VAL B 1 85 ? -6.777 28.625 5.016 1 89 85 VAL B N 1
ATOM 3102 C CA . VAL B 1 85 ? -6.477 27.609 6.02 1 89 85 VAL B CA 1
ATOM 3103 C C . VAL B 1 85 ? -6.633 28.203 7.418 1 89 85 VAL B C 1
ATOM 3105 O O . VAL B 1 85 ? -7.273 27.609 8.289 1 89 85 VAL B O 1
ATOM 3108 N N . LYS B 1 86 ? -6.148 29.375 7.57 1 90.56 86 LYS B N 1
ATOM 3109 C CA . LYS B 1 86 ? -6.219 30.031 8.875 1 90.56 86 LYS B CA 1
ATOM 3110 C C . LYS B 1 86 ? -7.668 30.281 9.289 1 90.56 86 LYS B C 1
ATOM 3112 O O . LYS B 1 86 ? -8.031 30.062 10.445 1 90.56 86 LYS B O 1
ATOM 3117 N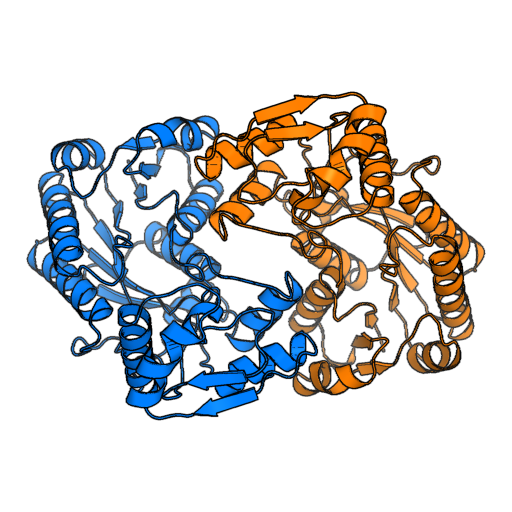 N . ARG B 1 87 ? -8.453 30.719 8.328 1 93.25 87 ARG B N 1
ATOM 3118 C CA . ARG B 1 87 ? -9.852 30.984 8.617 1 93.25 87 ARG B CA 1
ATOM 3119 C C . ARG B 1 87 ? -10.594 29.703 8.992 1 93.25 87 ARG B C 1
ATOM 3121 O O . ARG B 1 87 ? -11.344 29.672 9.961 1 93.25 87 ARG B O 1
ATOM 3128 N N . GLN B 1 88 ? -10.406 28.719 8.227 1 94.81 88 GLN B N 1
ATOM 3129 C CA . GLN B 1 88 ? -11.039 27.438 8.484 1 94.81 88 GLN B CA 1
ATOM 3130 C C . GLN B 1 88 ? -10.648 26.891 9.859 1 94.81 88 GLN B C 1
ATOM 3132 O O . GLN B 1 88 ? -11.508 26.453 10.617 1 94.81 88 GLN B O 1
ATOM 3137 N N . HIS B 1 89 ? -9.391 26.969 10.148 1 96.44 89 HIS B N 1
ATOM 3138 C CA . HIS B 1 89 ? -8.891 26.438 11.414 1 96.44 89 HIS B CA 1
ATOM 3139 C C . HIS B 1 89 ? -9.391 27.25 12.594 1 96.44 89 HIS B C 1
ATOM 3141 O O . HIS B 1 89 ? -9.688 26.703 13.656 1 96.44 89 HIS B O 1
ATOM 3147 N N . ARG B 1 90 ? -9.477 28.531 12.383 1 96.81 90 ARG B N 1
ATOM 3148 C CA . ARG B 1 90 ? -10.055 29.375 13.422 1 96.81 90 ARG B CA 1
ATOM 3149 C C . ARG B 1 90 ? -11.5 28.969 13.719 1 96.81 90 ARG B C 1
ATOM 3151 O O . ARG B 1 90 ? -11.906 28.922 14.883 1 96.81 90 ARG B O 1
ATOM 3158 N N . ASN B 1 91 ? -12.258 28.703 12.672 1 97.81 91 ASN B N 1
ATOM 3159 C CA . ASN B 1 91 ? -13.641 28.25 12.844 1 97.81 91 ASN B CA 1
ATOM 3160 C C . ASN B 1 91 ? -13.711 26.984 13.695 1 97.81 91 ASN B C 1
ATOM 3162 O O . ASN B 1 91 ? -14.57 26.875 14.57 1 97.81 91 ASN B O 1
ATOM 3166 N N . VAL B 1 92 ? -12.836 26.078 13.461 1 98.25 92 VAL B N 1
ATOM 3167 C CA . VAL B 1 92 ? -12.844 24.797 14.172 1 98.25 92 VAL B CA 1
ATOM 3168 C C . VAL B 1 92 ? -12.492 25.031 15.641 1 98.25 92 VAL B C 1
ATOM 3170 O O . VAL B 1 92 ? -13.148 24.5 16.531 1 98.25 92 VAL B O 1
ATOM 3173 N N . VAL B 1 93 ? -11.438 25.828 15.898 1 98.5 93 VAL B N 1
ATOM 317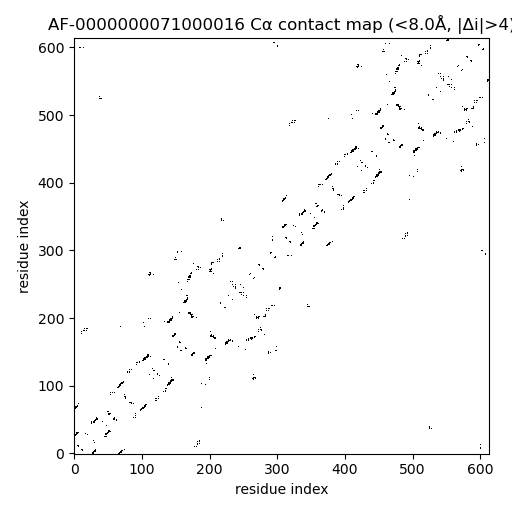4 C CA . VAL B 1 93 ? -10.977 26.094 17.25 1 98.5 93 VAL B CA 1
ATOM 3175 C C . VAL B 1 93 ? -12.078 26.797 18.047 1 98.5 93 VAL B C 1
ATOM 3177 O O . VAL B 1 93 ? -12.367 26.406 19.188 1 98.5 93 VAL B O 1
ATOM 3180 N N . GLU B 1 94 ? -12.719 27.75 17.453 1 98.19 94 GLU B N 1
ATOM 3181 C CA . GLU B 1 94 ? -13.789 28.469 18.125 1 98.19 94 GLU B CA 1
ATOM 3182 C C . GLU B 1 94 ? -14.969 27.547 18.422 1 98.19 94 GLU B C 1
ATOM 3184 O O . GLU B 1 94 ? -15.531 27.594 19.516 1 98.19 94 GLU B O 1
ATOM 3189 N N . ALA B 1 95 ? -15.336 26.766 17.469 1 98.56 95 ALA B N 1
ATOM 3190 C CA . ALA B 1 95 ? -16.438 25.844 17.656 1 98.56 95 ALA B CA 1
ATOM 3191 C C . ALA B 1 95 ? -16.125 24.828 18.766 1 98.56 95 ALA B C 1
ATOM 3193 O O . ALA B 1 95 ? -17 24.469 19.547 1 98.56 95 ALA B O 1
ATOM 3194 N N . ALA B 1 96 ? -14.906 24.312 18.766 1 98.69 96 ALA B N 1
ATOM 3195 C CA . ALA B 1 96 ? -14.484 23.344 19.781 1 98.69 96 ALA B CA 1
ATOM 3196 C C . ALA B 1 96 ? -14.57 23.953 21.172 1 98.69 96 ALA B C 1
ATOM 3198 O O . ALA B 1 96 ? -15 23.297 22.125 1 98.69 96 ALA B O 1
ATOM 3199 N N . ARG B 1 97 ? -14.164 25.203 21.281 1 98.06 97 ARG B N 1
ATOM 3200 C CA . ARG B 1 97 ? -14.25 25.922 22.547 1 98.06 97 ARG B CA 1
ATOM 3201 C C . ARG B 1 97 ? -15.703 26.031 23.016 1 98.06 97 ARG B C 1
ATOM 3203 O O . ARG B 1 97 ? -16.016 25.719 24.156 1 98.06 97 ARG B O 1
ATOM 3210 N N . LYS B 1 98 ? -16.531 26.453 22.141 1 97.56 98 LYS B N 1
ATOM 3211 C CA . LYS B 1 98 ? -17.938 26.656 22.453 1 97.56 98 LYS B CA 1
ATOM 3212 C C . LYS B 1 98 ? -18.594 25.344 22.859 1 97.56 98 LYS B C 1
ATOM 3214 O O . LYS B 1 98 ? -19.469 25.328 23.734 1 97.56 98 LYS B O 1
ATOM 3219 N N . ALA B 1 99 ? -18.188 24.281 22.266 1 97.88 99 ALA B N 1
ATOM 3220 C CA . ALA B 1 99 ? -18.781 22.969 22.531 1 97.88 99 ALA B CA 1
ATOM 3221 C C . ALA B 1 99 ? -18.156 22.312 23.75 1 97.88 99 ALA B C 1
ATOM 3223 O O . ALA B 1 99 ? -18.578 21.234 24.156 1 97.88 99 ALA B O 1
ATOM 3224 N N . ASN B 1 100 ? -17.125 22.938 24.328 1 97.25 100 ASN B N 1
ATOM 3225 C CA . ASN B 1 100 ? -16.406 22.422 25.484 1 97.25 100 ASN B CA 1
ATOM 3226 C C . ASN B 1 100 ? -15.75 21.078 25.188 1 97.25 100 ASN B C 1
ATOM 3228 O O . ASN B 1 100 ? -15.867 20.141 25.984 1 97.25 100 ASN B O 1
ATOM 3232 N N . VAL B 1 101 ? -15.188 20.922 24 1 98.56 101 VAL B N 1
ATOM 3233 C CA . VAL B 1 101 ? -14.375 19.75 23.688 1 98.56 101 VAL B CA 1
ATOM 3234 C C . VAL B 1 101 ? -13.281 19.594 24.75 1 98.56 101 VAL B C 1
ATOM 3236 O O . VAL B 1 101 ? -12.617 20.562 25.109 1 98.56 101 VAL B O 1
ATOM 3239 N N . LYS B 1 102 ? -13.062 18.406 25.203 1 98.38 102 LYS B N 1
ATOM 3240 C CA . LYS B 1 102 ? -12.164 18.188 26.328 1 98.38 102 LYS B CA 1
ATOM 3241 C C . LYS B 1 102 ? -10.711 18.141 25.875 1 98.38 102 LYS B C 1
ATOM 3243 O O . LYS B 1 102 ? -9.805 18.516 26.625 1 98.38 102 LYS B O 1
ATOM 3248 N N . HIS B 1 103 ? -10.438 17.609 24.703 1 98.81 103 HIS B N 1
ATOM 3249 C CA . HIS B 1 103 ? -9.078 17.484 24.172 1 98.81 103 HIS B CA 1
ATOM 3250 C C . HIS B 1 103 ? -9.07 17.531 22.656 1 98.81 103 HIS B C 1
ATOM 3252 O O . HIS B 1 103 ? -9.75 16.75 22 1 98.81 103 HIS B O 1
ATOM 3258 N N . VAL B 1 104 ? -8.32 18.516 22.078 1 98.81 104 VAL B N 1
ATOM 3259 C CA . VAL B 1 104 ? -8.141 18.625 20.625 1 98.81 104 VAL B CA 1
ATOM 3260 C C . VAL B 1 104 ? -6.793 18.016 20.234 1 98.81 104 VAL B C 1
ATOM 3262 O O . VAL B 1 104 ? -5.754 18.406 20.766 1 98.81 104 VAL B O 1
ATOM 3265 N N . TRP B 1 105 ? -6.816 17.047 19.344 1 98.81 105 TRP B N 1
ATOM 3266 C CA . TRP B 1 105 ? -5.637 16.438 18.75 1 98.81 105 TRP B CA 1
ATOM 3267 C C . TRP B 1 105 ? -5.426 16.953 17.328 1 98.81 105 TRP B C 1
ATOM 3269 O O . TRP B 1 105 ? -6.148 16.562 16.406 1 98.81 105 TRP B O 1
ATOM 3279 N N . TYR B 1 106 ? -4.426 17.812 17.141 1 98.44 106 TYR B N 1
ATOM 3280 C CA . TYR B 1 106 ? -4.211 18.5 15.867 1 98.44 106 TYR B CA 1
ATOM 3281 C C . TYR B 1 106 ? -3.012 17.922 15.133 1 98.44 106 TYR B C 1
ATOM 3283 O O . TYR B 1 106 ? -1.926 17.781 15.703 1 98.44 106 TYR B O 1
ATOM 3291 N N . THR B 1 107 ? -3.234 17.516 13.836 1 97.44 107 THR B N 1
ATOM 3292 C CA . THR B 1 107 ? -2.113 17.047 13.031 1 97.44 107 THR B CA 1
ATOM 3293 C C . THR B 1 107 ? -1.41 18.203 12.344 1 97.44 107 THR B C 1
ATOM 3295 O O . THR B 1 107 ? -2.035 18.969 11.602 1 97.44 107 THR B O 1
ATOM 3298 N N . SER B 1 108 ? -0.15 18.359 12.586 1 96.31 108 SER B N 1
ATOM 3299 C CA . SER B 1 108 ? 0.672 19.453 12.078 1 96.31 108 SER B CA 1
ATOM 3300 C C . SER B 1 108 ? 1.838 18.938 11.242 1 96.31 108 SER B C 1
ATOM 3302 O O . SER B 1 108 ? 1.81 17.797 10.781 1 96.31 108 SER B O 1
ATOM 3304 N N . LEU B 1 109 ? 2.791 19.828 10.852 1 95.75 109 LEU B N 1
ATOM 3305 C CA . LEU B 1 109 ? 3.898 19.484 9.969 1 95.75 109 LEU B CA 1
ATOM 3306 C C . LEU B 1 109 ? 5.227 19.562 10.711 1 95.75 109 LEU B C 1
ATOM 3308 O O . LEU B 1 109 ? 5.34 20.25 11.727 1 95.75 109 LEU B O 1
ATOM 3312 N N . PRO B 1 110 ? 6.172 18.906 10.18 1 97.12 110 PRO B N 1
ATOM 3313 C CA . PRO B 1 110 ? 7.395 18.688 10.961 1 97.12 110 PRO B CA 1
ATOM 3314 C C . PRO B 1 110 ? 8.484 19.703 10.656 1 97.12 110 PRO B C 1
ATOM 3316 O O . PRO B 1 110 ? 9.594 19.594 11.188 1 97.12 110 PRO B O 1
ATOM 3319 N N . PHE B 1 111 ? 8.242 20.688 9.773 1 96.38 111 PHE B N 1
ATOM 3320 C CA . PHE B 1 111 ? 9.305 21.609 9.398 1 96.38 111 PHE B CA 1
ATOM 3321 C C . PHE B 1 111 ? 9.836 22.359 10.617 1 96.38 111 PHE B C 1
ATOM 3323 O O . PHE B 1 111 ? 9.078 23 11.336 1 96.38 111 PHE B O 1
ATOM 3330 N N . GLY B 1 112 ? 11.156 22.219 10.883 1 96.69 112 GLY B N 1
ATOM 3331 C CA . GLY B 1 112 ? 11.773 22.859 12.039 1 96.69 112 GLY B CA 1
ATOM 3332 C C . GLY B 1 112 ? 11.75 22 13.281 1 96.69 112 GLY B C 1
ATOM 3333 O O . GLY B 1 112 ? 12.234 22.406 14.336 1 96.69 112 GLY B O 1
ATOM 3334 N N . GLY B 1 113 ? 11.273 20.75 13.109 1 96.62 113 GLY B N 1
ATOM 3335 C CA . GLY B 1 113 ? 11.188 19.891 14.273 1 96.62 113 GLY B CA 1
ATOM 3336 C C . GLY B 1 113 ? 10.242 20.406 15.336 1 96.62 113 GLY B C 1
ATOM 3337 O O . GLY B 1 113 ? 9.055 20.594 15.086 1 96.62 113 GLY B O 1
ATOM 3338 N N . LEU B 1 114 ? 10.883 20.781 16.516 1 96.56 114 LEU B N 1
ATOM 3339 C CA . LEU B 1 114 ? 10.055 21.266 17.609 1 96.56 114 LEU B CA 1
ATOM 3340 C C . LEU B 1 114 ? 10.234 22.781 17.797 1 96.56 114 LEU B C 1
ATOM 3342 O O . LEU B 1 114 ? 9.695 23.359 18.75 1 96.56 114 LEU B O 1
ATOM 3346 N N . THR B 1 115 ? 10.914 23.375 16.828 1 95.62 115 THR B N 1
ATOM 3347 C CA . THR B 1 115 ? 11.055 24.812 16.875 1 95.62 115 THR B CA 1
ATOM 3348 C C . THR B 1 115 ? 9.875 25.5 16.203 1 95.62 115 THR B C 1
ATOM 3350 O O . THR B 1 115 ? 9.094 24.859 15.5 1 95.62 115 THR B O 1
ATOM 3353 N N . ASN B 1 116 ? 9.766 26.797 16.391 1 95.56 116 ASN B N 1
ATOM 3354 C CA . ASN B 1 116 ? 8.633 27.547 15.852 1 95.56 116 ASN B CA 1
ATOM 3355 C C . ASN B 1 116 ? 9.078 28.609 14.859 1 95.56 116 ASN B C 1
ATOM 3357 O O . ASN B 1 116 ? 8.375 29.609 14.664 1 95.56 116 ASN B O 1
ATOM 3361 N N . ASP B 1 117 ? 10.18 28.422 14.211 1 93.19 117 ASP B N 1
ATOM 3362 C CA . ASP B 1 117 ? 10.773 29.516 13.438 1 93.19 117 ASP B CA 1
ATOM 3363 C C . ASP B 1 117 ? 10.844 29.172 11.953 1 93.19 117 ASP B C 1
ATOM 3365 O O . ASP B 1 117 ? 11.492 29.875 11.18 1 93.19 117 ASP B O 1
ATOM 3369 N N . SER B 1 118 ? 10.211 28.062 11.586 1 93.69 118 SER B N 1
ATOM 3370 C CA . SER B 1 118 ? 10.211 27.734 10.172 1 93.69 118 SER B CA 1
ATOM 3371 C C . SER B 1 118 ? 9.547 28.828 9.344 1 93.69 118 SER B C 1
ATOM 3373 O O . SER B 1 118 ? 8.516 29.375 9.75 1 93.69 118 SER B O 1
ATOM 3375 N N . GLU B 1 119 ? 10.109 29.125 8.164 1 90.25 119 GLU B N 1
ATOM 3376 C CA . GLU B 1 119 ? 9.562 30.156 7.293 1 90.25 119 GLU B CA 1
ATOM 3377 C C . GLU B 1 119 ? 8.852 29.547 6.09 1 90.25 119 GLU B C 1
ATOM 3379 O O . GLU B 1 119 ? 8.375 30.266 5.211 1 90.25 119 GLU B O 1
ATOM 3384 N N . VAL B 1 120 ? 8.836 28.25 6.074 1 89.25 120 VAL B N 1
ATOM 3385 C CA . VAL B 1 120 ? 8.109 27.578 5.008 1 89.25 120 VAL B CA 1
ATOM 3386 C C . VAL B 1 120 ? 6.621 27.906 5.109 1 89.25 120 VAL B C 1
ATOM 3388 O O . VAL B 1 120 ? 6.023 27.781 6.18 1 89.25 120 VAL B O 1
ATOM 3391 N N . SER B 1 121 ? 6 28.25 3.98 1 85.44 121 SER B N 1
ATOM 3392 C CA . SER B 1 121 ? 4.645 28.797 3.979 1 85.44 121 SER B CA 1
ATOM 3393 C C . SER B 1 121 ? 3.66 27.812 4.598 1 85.44 121 SER B C 1
ATOM 3395 O O . SER B 1 121 ? 2.848 28.188 5.445 1 85.44 121 SER B O 1
ATOM 3397 N N . VAL B 1 122 ? 3.746 26.562 4.227 1 86.56 122 VAL B N 1
ATOM 3398 C CA . VAL B 1 122 ? 2.805 25.578 4.742 1 86.56 122 VAL B CA 1
ATOM 3399 C C . VAL B 1 122 ? 3 25.406 6.246 1 86.56 122 VAL B C 1
ATOM 3401 O O . VAL B 1 122 ? 2.031 25.234 6.988 1 86.56 122 VAL B O 1
ATOM 3404 N N . GLN B 1 123 ? 4.191 25.422 6.688 1 91.62 123 GLN B N 1
ATOM 3405 C CA . GLN B 1 123 ? 4.461 25.297 8.117 1 91.62 123 GLN B CA 1
ATOM 3406 C C . GLN B 1 123 ? 3.963 26.516 8.883 1 91.62 123 GLN B C 1
ATOM 3408 O O . GLN B 1 123 ? 3.494 26.391 10.016 1 91.62 123 GLN B O 1
ATOM 3413 N N . ARG B 1 124 ? 4.082 27.656 8.297 1 90.5 124 ARG B N 1
ATOM 3414 C CA . ARG B 1 124 ? 3.609 28.859 8.953 1 90.5 124 ARG B CA 1
ATOM 3415 C C . ARG B 1 124 ? 2.111 28.797 9.227 1 90.5 124 ARG B C 1
ATOM 3417 O O . ARG B 1 124 ? 1.642 29.266 10.266 1 90.5 124 ARG B O 1
ATOM 3424 N N . ALA B 1 125 ? 1.433 28.25 8.297 1 89.88 125 ALA B N 1
ATOM 3425 C CA . ALA B 1 125 ? -0.002 28.078 8.508 1 89.88 125 ALA B CA 1
ATOM 3426 C C . ALA B 1 125 ? -0.275 27.141 9.688 1 89.88 125 ALA B C 1
ATOM 3428 O O . ALA B 1 125 ? -1.171 27.406 10.492 1 89.88 125 ALA B O 1
ATOM 3429 N N . HIS B 1 126 ? 0.478 26.109 9.789 1 94.56 126 HIS B N 1
ATOM 3430 C CA . HIS B 1 126 ? 0.3 25.172 10.891 1 94.56 126 HIS B CA 1
ATOM 3431 C C . HIS B 1 126 ? 0.718 25.797 12.219 1 94.56 126 HIS B C 1
ATOM 3433 O O . HIS B 1 126 ? 0.077 25.562 13.25 1 94.56 126 HIS B O 1
ATOM 3439 N N . LEU B 1 127 ? 1.784 26.578 12.18 1 95.25 127 LEU B N 1
ATOM 3440 C CA . LEU B 1 127 ? 2.201 27.266 13.391 1 95.25 127 LEU B CA 1
ATOM 3441 C C . LEU B 1 127 ? 1.113 28.234 13.867 1 95.25 127 LEU B C 1
ATOM 3443 O O . LEU B 1 127 ? 0.897 28.375 15.07 1 95.25 127 LEU B O 1
ATOM 3447 N N . ALA B 1 128 ? 0.487 28.859 12.945 1 94.75 128 ALA B N 1
ATOM 3448 C CA . ALA B 1 128 ? -0.616 29.734 13.297 1 94.75 128 ALA B CA 1
ATOM 3449 C C . ALA B 1 128 ? -1.735 28.969 14 1 94.75 128 ALA B C 1
ATOM 3451 O O . ALA B 1 128 ? -2.301 29.453 14.984 1 94.75 128 ALA B O 1
ATOM 3452 N N . THR B 1 129 ? -2.051 27.797 13.492 1 96.38 129 THR B N 1
ATOM 3453 C CA . THR B 1 129 ? -3.088 26.969 14.102 1 96.38 129 THR B CA 1
ATOM 3454 C C . THR B 1 129 ? -2.666 26.516 15.492 1 96.38 129 THR B C 1
ATOM 3456 O O . THR B 1 129 ? -3.471 26.547 16.422 1 96.38 129 THR B O 1
ATOM 3459 N N . GLU B 1 130 ? -1.428 26.109 15.648 1 97.81 130 GLU B N 1
ATOM 3460 C CA . GLU B 1 130 ? -0.915 25.734 16.969 1 97.81 130 GLU B CA 1
ATOM 3461 C C . GLU B 1 130 ? -1.04 26.875 17.953 1 97.81 130 GLU B C 1
ATOM 3463 O O . GLU B 1 130 ? -1.419 26.656 19.109 1 97.81 130 GLU B O 1
ATOM 3468 N N . LYS B 1 131 ? -0.728 28.047 17.516 1 97.56 131 LYS B N 1
ATOM 3469 C CA . LYS B 1 131 ? -0.854 29.234 18.359 1 97.56 131 LYS B CA 1
ATOM 3470 C C . LYS B 1 131 ? -2.309 29.469 18.75 1 97.56 131 LYS B C 1
ATOM 3472 O O . LYS B 1 131 ? -2.604 29.797 19.906 1 97.56 131 LYS B O 1
ATOM 3477 N N . MET B 1 132 ? -3.248 29.344 17.781 1 97.75 132 MET B N 1
ATOM 3478 C CA . MET B 1 132 ? -4.672 29.484 18.078 1 97.75 132 MET B CA 1
ATOM 3479 C C . MET B 1 132 ? -5.098 28.531 19.188 1 97.75 132 MET B C 1
ATOM 3481 O O . MET B 1 132 ? -5.848 28.922 20.094 1 97.75 132 MET B O 1
ATOM 3485 N N . LEU B 1 133 ? -4.629 27.328 19.109 1 98.56 133 LEU B N 1
ATOM 3486 C CA . LEU B 1 133 ? -4.992 26.328 20.109 1 98.56 133 LEU B CA 1
ATOM 3487 C C . LEU B 1 133 ? -4.438 26.703 21.484 1 98.56 133 LEU B C 1
ATOM 3489 O O . LEU B 1 133 ? -5.156 26.625 22.484 1 98.56 133 LEU B O 1
ATOM 3493 N N . LYS B 1 134 ? -3.219 27.125 21.516 1 97.94 134 LYS B N 1
ATOM 3494 C CA . LYS B 1 134 ? -2.574 27.531 22.75 1 97.94 134 LYS B CA 1
ATOM 3495 C C . LYS B 1 134 ? -3.322 28.672 23.422 1 97.94 134 LYS B C 1
ATOM 3497 O O . LYS B 1 134 ? -3.477 28.703 24.641 1 97.94 134 LYS B O 1
ATOM 3502 N N . GLU B 1 135 ? -3.828 29.547 22.609 1 97.81 135 GLU B N 1
ATOM 3503 C CA . GLU B 1 135 ? -4.453 30.766 23.125 1 97.81 135 GLU B CA 1
ATOM 3504 C C . GLU B 1 135 ? -5.934 30.531 23.422 1 97.81 135 GLU B C 1
ATOM 3506 O O . GLU B 1 135 ? -6.566 31.344 24.094 1 97.81 135 GLU B O 1
ATOM 3511 N N . SER B 1 136 ? -6.504 29.5 22.984 1 97.81 136 SER B N 1
ATOM 3512 C CA . SER B 1 136 ? -7.945 29.266 23.031 1 97.81 136 SER B CA 1
ATOM 3513 C C . SER B 1 136 ? -8.398 28.859 24.422 1 97.81 136 SER B C 1
ATOM 3515 O O . SER B 1 136 ? -9.586 28.953 24.75 1 97.81 136 SER B O 1
ATOM 3517 N N . GLY B 1 137 ? -7.504 28.297 25.266 1 97.25 137 GLY B N 1
ATOM 3518 C CA . GLY B 1 137 ? -7.871 27.719 26.547 1 97.25 137 GLY B CA 1
ATOM 3519 C C . GLY B 1 137 ? -8.266 26.25 26.469 1 97.25 137 GLY B C 1
ATOM 3520 O O . GLY B 1 137 ? -8.445 25.594 27.484 1 97.25 137 GLY B O 1
ATOM 3521 N N . LEU B 1 138 ? -8.383 25.734 25.297 1 98.44 138 LEU B N 1
ATOM 3522 C CA . LEU B 1 138 ? -8.641 24.312 25.109 1 98.44 138 LEU B CA 1
ATOM 3523 C C . LEU B 1 138 ? -7.422 23.484 25.5 1 98.44 138 LEU B C 1
ATOM 3525 O O . LEU B 1 138 ? -6.285 23.938 25.344 1 98.44 138 LEU B O 1
ATOM 3529 N N . THR B 1 139 ? -7.684 22.297 26.094 1 98.62 139 THR B N 1
ATOM 3530 C CA . THR B 1 139 ? -6.613 21.312 26.141 1 98.62 139 THR B CA 1
ATOM 3531 C C . THR B 1 139 ? -6.301 20.781 24.75 1 98.62 139 THR B C 1
ATOM 3533 O O . THR B 1 139 ? -7.211 20.453 23.984 1 98.62 139 THR B O 1
ATOM 3536 N N . PHE B 1 140 ? -4.98 20.703 24.391 1 98.81 140 PHE B N 1
ATOM 3537 C CA . PHE B 1 140 ? -4.625 20.281 23.031 1 98.81 140 PHE B CA 1
ATOM 3538 C C . PHE B 1 140 ? -3.375 19.422 23.047 1 98.81 140 PHE B C 1
ATOM 3540 O O . PHE B 1 140 ? -2.637 19.391 24.031 1 98.81 140 PHE B O 1
ATOM 3547 N N . THR B 1 141 ? -3.186 18.625 22.062 1 98.81 141 THR B N 1
ATOM 3548 C CA . THR B 1 141 ? -1.938 18 21.625 1 98.81 141 THR B CA 1
ATOM 3549 C C . THR B 1 141 ? -1.705 18.266 20.141 1 98.81 141 THR B C 1
ATOM 3551 O O . THR B 1 141 ? -2.514 17.859 19.297 1 98.81 141 THR B O 1
ATOM 3554 N N . CYS B 1 142 ? -0.635 19.031 19.844 1 98.62 142 CYS B N 1
ATOM 3555 C CA . CYS B 1 142 ? -0.222 19.188 18.453 1 98.62 142 CYS B CA 1
ATOM 3556 C C . CYS B 1 142 ? 0.755 18.078 18.047 1 98.62 142 CYS B C 1
ATOM 3558 O O . CYS B 1 142 ? 1.827 17.953 18.641 1 98.62 142 CYS B O 1
ATOM 3560 N N . ILE B 1 143 ? 0.323 17.344 17.078 1 98.69 143 ILE B N 1
ATOM 3561 C CA . ILE B 1 143 ? 1.128 16.219 16.594 1 98.69 143 ILE B CA 1
ATOM 3562 C C . ILE B 1 143 ? 1.806 16.594 15.281 1 98.69 143 ILE B C 1
ATOM 3564 O O . ILE B 1 143 ? 1.176 16.562 14.219 1 98.69 143 ILE B O 1
ATOM 3568 N N . ARG B 1 144 ? 3.061 16.969 15.375 1 98.38 144 ARG B N 1
ATOM 3569 C CA . ARG B 1 144 ? 3.836 17.203 14.164 1 98.38 144 ARG B CA 1
ATOM 3570 C C . ARG B 1 144 ? 4.301 15.891 13.547 1 98.38 144 ARG B C 1
ATOM 3572 O O . ARG B 1 144 ? 5.055 15.141 14.164 1 98.38 144 ARG B O 1
ATOM 3579 N N . GLU B 1 145 ? 3.82 15.656 12.328 1 98.25 145 GLU B N 1
ATOM 3580 C CA . GLU B 1 145 ? 4.047 14.375 11.664 1 98.25 145 GLU B CA 1
ATOM 3581 C C . GLU B 1 145 ? 5.098 14.508 10.562 1 98.25 145 GLU B C 1
ATOM 3583 O O . GLU B 1 145 ? 5.094 15.477 9.805 1 98.25 145 GLU B O 1
ATOM 3588 N N . GLY B 1 146 ? 5.996 13.492 10.523 1 98.12 146 GLY B N 1
ATOM 3589 C CA . GLY B 1 146 ? 6.969 13.453 9.438 1 98.12 146 GLY B CA 1
ATOM 3590 C C . GLY B 1 146 ? 6.328 13.461 8.062 1 98.12 146 GLY B C 1
ATOM 3591 O O . GLY B 1 146 ? 5.164 13.094 7.91 1 98.12 146 GLY B O 1
ATOM 3592 N N . ILE B 1 147 ? 7.105 13.914 7.09 1 97.25 147 ILE B N 1
ATOM 3593 C CA . ILE B 1 147 ? 6.629 13.938 5.711 1 97.25 147 ILE B CA 1
ATOM 3594 C C . ILE B 1 147 ? 6.285 12.523 5.262 1 97.25 147 ILE B C 1
ATOM 3596 O O . ILE B 1 147 ? 7.078 11.594 5.441 1 97.25 147 ILE B O 1
ATOM 3600 N N . TYR B 1 148 ? 5.125 12.352 4.633 1 96.75 148 TYR B N 1
ATOM 3601 C CA . TYR B 1 148 ? 4.691 11.031 4.184 1 96.75 148 TYR B CA 1
ATOM 3602 C C . TYR B 1 148 ? 5.66 10.461 3.156 1 96.75 148 TYR B C 1
ATOM 3604 O O . TYR B 1 148 ? 5.887 11.062 2.105 1 96.75 148 TYR B O 1
ATOM 3612 N N . VAL B 1 149 ? 6.105 9.242 3.441 1 97.69 149 VAL B N 1
ATOM 3613 C CA . VAL B 1 149 ? 7.039 8.602 2.525 1 97.69 149 VAL B CA 1
ATOM 3614 C C . VAL B 1 149 ? 6.328 8.25 1.223 1 97.69 149 VAL B C 1
ATOM 3616 O O . VAL B 1 149 ? 6.934 8.266 0.149 1 97.69 149 VAL B O 1
ATOM 3619 N N . GLU B 1 150 ? 5.07 8.008 1.259 1 94.5 150 GLU B N 1
ATOM 3620 C CA . GLU B 1 150 ? 4.273 7.676 0.08 1 94.5 150 GLU B CA 1
ATOM 3621 C C . GLU B 1 150 ? 4.273 8.82 -0.927 1 94.5 150 GLU B C 1
ATOM 3623 O O . GLU B 1 150 ? 4.035 8.609 -2.117 1 94.5 150 GLU B O 1
ATOM 3628 N N . GLY B 1 151 ? 4.543 10 -0.465 1 94.5 151 GLY B N 1
ATOM 3629 C CA . GLY B 1 151 ? 4.539 11.18 -1.317 1 94.5 151 GLY B CA 1
ATOM 3630 C C . GLY B 1 151 ? 5.891 11.469 -1.936 1 94.5 151 GLY B C 1
ATOM 3631 O O . GLY B 1 151 ? 6.082 12.516 -2.562 1 94.5 151 GLY B O 1
ATOM 3632 N N . PHE B 1 152 ? 6.844 10.539 -1.89 1 96.44 152 PHE B N 1
ATOM 3633 C CA . PHE B 1 152 ? 8.195 10.82 -2.357 1 96.44 152 PHE B CA 1
ATOM 3634 C C . PHE B 1 152 ? 8.195 11.195 -3.832 1 96.44 152 PHE B C 1
ATOM 3636 O O . PHE B 1 152 ? 9.023 11.992 -4.273 1 96.44 152 PHE B O 1
ATOM 3643 N N . PRO B 1 153 ? 7.281 10.664 -4.672 1 95 153 PRO B N 1
ATOM 3644 C CA . PRO B 1 153 ? 7.305 11.094 -6.074 1 95 153 PRO B CA 1
ATOM 3645 C C . PRO B 1 153 ? 7.066 12.594 -6.238 1 95 153 PRO B C 1
ATOM 3647 O O . PRO B 1 153 ? 7.621 13.211 -7.148 1 95 153 PRO B O 1
ATOM 3650 N N . LEU B 1 154 ? 6.215 13.117 -5.434 1 93.25 154 LEU B N 1
ATOM 3651 C CA . LEU B 1 154 ? 5.91 14.539 -5.508 1 93.25 154 LEU B CA 1
ATOM 3652 C C . LEU B 1 154 ? 7.145 15.375 -5.176 1 93.25 154 LEU B C 1
ATOM 3654 O O . LEU B 1 154 ? 7.434 16.359 -5.859 1 93.25 154 LEU B O 1
ATOM 3658 N N . PHE B 1 155 ? 7.887 15.016 -4.129 1 94.69 155 PHE B N 1
ATOM 3659 C CA . PHE B 1 155 ? 9.086 15.75 -3.721 1 94.69 155 PHE B CA 1
ATOM 3660 C C . PHE B 1 155 ? 10.141 15.703 -4.812 1 94.69 155 PHE B C 1
ATOM 3662 O O . PHE B 1 155 ? 10.836 16.688 -5.059 1 94.69 155 PHE B O 1
ATOM 3669 N N . LEU B 1 156 ? 10.195 14.586 -5.492 1 96.94 156 LEU B N 1
ATOM 3670 C CA . LEU B 1 156 ? 11.195 14.414 -6.543 1 96.94 156 LEU B CA 1
ATOM 3671 C C . LEU B 1 156 ? 10.664 14.914 -7.883 1 96.94 156 LEU B C 1
ATOM 3673 O O . LEU B 1 156 ? 11.43 15.086 -8.836 1 96.94 156 LEU B O 1
ATOM 3677 N N . ASN B 1 157 ? 9.352 15.164 -7.949 1 95.5 157 ASN B N 1
ATOM 3678 C CA . ASN B 1 157 ? 8.664 15.32 -9.227 1 95.5 157 ASN B CA 1
ATOM 3679 C C . ASN B 1 157 ? 8.969 14.156 -10.172 1 95.5 157 ASN B C 1
ATOM 3681 O O . ASN B 1 157 ? 9.305 14.367 -11.336 1 95.5 157 ASN B O 1
ATOM 3685 N N . TRP B 1 158 ? 8.898 12.961 -9.672 1 95.06 158 TRP B N 1
ATOM 3686 C CA . TRP B 1 158 ? 9.273 11.742 -10.383 1 95.06 158 TRP B CA 1
ATOM 3687 C C . TRP B 1 158 ? 8.047 11.055 -10.969 1 95.06 158 TRP B C 1
ATOM 3689 O O . TRP B 1 158 ? 7.027 10.906 -10.297 1 95.06 158 TRP B O 1
ATOM 3699 N N . TYR B 1 159 ? 8.164 10.711 -12.219 1 90.94 159 TYR B N 1
ATOM 3700 C CA . TYR B 1 159 ? 7.211 9.867 -12.938 1 90.94 159 TYR B CA 1
ATOM 3701 C C . TYR B 1 159 ? 7.867 8.562 -13.375 1 90.94 159 TYR B C 1
ATOM 3703 O O . TYR B 1 159 ? 9.086 8.492 -13.531 1 90.94 159 TYR B O 1
ATOM 3711 N N . PRO B 1 160 ? 7.059 7.566 -13.578 1 85.69 160 PRO B N 1
ATOM 3712 C CA . PRO B 1 160 ? 7.609 6.27 -13.984 1 85.69 160 PRO B CA 1
ATOM 3713 C C . PRO B 1 160 ? 8.492 6.363 -15.227 1 85.69 160 PRO B C 1
ATOM 3715 O O . PRO B 1 160 ? 9.445 5.594 -15.375 1 85.69 160 PRO B O 1
ATOM 3718 N N . GLU B 1 161 ? 8.227 7.281 -16.031 1 87.81 161 GLU B N 1
ATOM 3719 C CA . GLU B 1 161 ? 8.945 7.41 -17.297 1 87.81 161 GLU B CA 1
ATOM 3720 C C . GLU B 1 161 ? 10.156 8.328 -17.141 1 87.81 161 GLU B C 1
ATOM 3722 O O . GLU B 1 161 ? 10.938 8.492 -18.078 1 87.81 161 GLU B O 1
ATOM 3727 N N . THR B 1 162 ? 10.32 8.898 -15.984 1 93.44 162 THR B N 1
ATOM 3728 C CA . THR B 1 162 ? 11.391 9.875 -15.781 1 93.44 162 THR B CA 1
ATOM 3729 C C . THR B 1 162 ? 12.758 9.227 -15.969 1 93.44 162 THR B C 1
ATOM 3731 O O . THR B 1 162 ? 13.047 8.18 -15.383 1 93.44 162 THR B O 1
ATOM 3734 N N . THR B 1 163 ? 13.57 9.867 -16.781 1 95.19 163 THR B N 1
ATOM 3735 C CA . THR B 1 163 ? 14.938 9.391 -16.969 1 95.19 163 THR B CA 1
ATOM 3736 C C . THR B 1 163 ? 15.938 10.391 -16.391 1 95.19 163 THR B C 1
ATOM 3738 O O . THR B 1 163 ? 17.062 10.016 -16.031 1 95.19 163 THR B O 1
ATOM 3741 N N . LEU B 1 164 ? 15.562 11.648 -16.391 1 96.25 164 LEU B N 1
ATOM 3742 C CA . LEU B 1 164 ? 16.391 12.711 -15.82 1 96.25 164 LEU B CA 1
ATOM 3743 C C . LEU B 1 164 ? 15.586 13.539 -14.82 1 96.25 164 LEU B C 1
ATOM 3745 O O . LEU B 1 164 ? 14.547 14.109 -15.172 1 96.25 164 LEU B O 1
ATOM 3749 N N . LEU B 1 165 ? 16.125 13.539 -13.648 1 96.5 165 LEU B N 1
ATOM 3750 C CA . LEU B 1 165 ? 15.555 14.367 -12.586 1 96.5 165 LEU B CA 1
ATOM 3751 C C . LEU B 1 165 ? 16.438 15.586 -12.32 1 96.5 165 LEU B C 1
ATOM 3753 O O . LEU B 1 165 ? 17.656 15.477 -12.273 1 96.5 165 LEU B O 1
ATOM 3757 N N . THR B 1 166 ? 15.781 16.75 -12.219 1 97.12 166 THR B N 1
ATOM 3758 C CA . THR B 1 166 ? 16.484 17.938 -11.789 1 97.12 166 THR B CA 1
ATOM 3759 C C . THR B 1 166 ? 15.953 18.438 -10.453 1 97.12 166 THR B C 1
ATOM 3761 O O . THR B 1 166 ? 14.742 18.391 -10.203 1 97.12 166 THR B O 1
ATOM 3764 N N . LEU B 1 167 ? 16.844 18.859 -9.594 1 98.12 167 LEU B N 1
ATOM 3765 C CA . LEU B 1 167 ? 16.469 19.438 -8.312 1 98.12 167 LEU B CA 1
ATOM 3766 C C . LEU B 1 167 ? 17.297 20.672 -8.008 1 98.12 167 LEU B C 1
ATOM 3768 O O . LEU B 1 167 ? 18.453 20.766 -8.414 1 98.12 167 LEU B O 1
ATOM 3772 N N . PRO B 1 168 ? 16.688 21.594 -7.301 1 98.12 168 PRO B N 1
ATOM 3773 C CA . PRO B 1 168 ? 17.438 22.797 -6.945 1 98.12 168 PRO B CA 1
ATOM 3774 C C . PRO B 1 168 ? 18.375 22.578 -5.766 1 98.12 168 PRO B C 1
ATOM 3776 O O . PRO B 1 168 ? 19.359 23.312 -5.609 1 98.12 168 PRO B O 1
ATOM 3779 N N . ARG B 1 169 ? 18.047 21.75 -4.824 1 97.62 169 ARG B N 1
ATOM 3780 C CA . ARG B 1 169 ? 18.812 21.438 -3.629 1 97.62 169 ARG B CA 1
ATOM 3781 C C . ARG B 1 169 ? 18.562 20 -3.189 1 97.62 169 ARG B C 1
ATOM 3783 O O . ARG B 1 169 ? 17.688 19.312 -3.732 1 97.62 169 ARG B O 1
ATOM 3790 N N . ASP B 1 170 ? 19.359 19.562 -2.322 1 97.88 170 ASP B N 1
ATOM 3791 C CA . ASP B 1 170 ? 19.188 18.281 -1.648 1 97.88 170 ASP B CA 1
ATOM 3792 C C . ASP B 1 170 ? 19.312 18.438 -0.135 1 97.88 170 ASP B C 1
ATOM 3794 O O . ASP B 1 170 ? 19.734 19.484 0.356 1 97.88 170 ASP B O 1
ATOM 3798 N N . GLY B 1 171 ? 18.844 17.516 0.559 1 98.25 171 GLY B N 1
ATOM 3799 C CA . GLY B 1 171 ? 18.891 17.5 2.012 1 98.25 171 GLY B CA 1
ATOM 3800 C C . GLY B 1 171 ? 18.281 16.234 2.613 1 98.25 171 GLY B C 1
ATOM 3801 O O . GLY B 1 171 ? 17.625 15.461 1.914 1 98.25 171 GLY B O 1
ATOM 3802 N N . GLU B 1 172 ? 18.562 16.078 3.854 1 98.56 172 GLU B N 1
ATOM 3803 C CA . GLU B 1 172 ? 18.031 14.93 4.582 1 98.56 172 GLU B CA 1
ATOM 3804 C C . GLU B 1 172 ? 16.594 15.156 5.016 1 98.56 172 GLU B C 1
ATOM 3806 O O . GLU B 1 172 ? 16.25 16.219 5.543 1 98.56 172 GLU B O 1
ATOM 3811 N N . ILE B 1 173 ? 15.75 14.219 4.746 1 98.62 173 ILE B N 1
ATOM 3812 C CA . ILE B 1 173 ? 14.352 14.266 5.156 1 98.62 173 ILE B CA 1
ATOM 3813 C C . ILE B 1 173 ? 13.992 12.992 5.926 1 98.62 173 ILE B C 1
ATOM 3815 O O . ILE B 1 173 ? 14.297 11.883 5.477 1 98.62 173 ILE B O 1
ATOM 3819 N N . ALA B 1 174 ? 13.375 13.102 7.098 1 98.62 174 ALA B N 1
ATOM 3820 C CA . ALA B 1 174 ? 12.812 11.969 7.828 1 98.62 174 ALA B CA 1
ATOM 3821 C C . ALA B 1 174 ? 11.461 11.562 7.258 1 98.62 174 ALA B C 1
ATOM 3823 O O . ALA B 1 174 ? 10.438 11.672 7.938 1 98.62 174 ALA B O 1
ATOM 3824 N N . PHE B 1 175 ? 11.477 11.023 6.004 1 98.5 175 PHE B N 1
ATOM 3825 C CA . PHE B 1 175 ? 10.25 10.492 5.422 1 98.5 175 PHE B CA 1
ATOM 3826 C C . PHE B 1 175 ? 9.656 9.398 6.305 1 98.5 175 PHE B C 1
ATOM 3828 O O . PHE B 1 175 ? 10.375 8.508 6.758 1 98.5 175 PHE B O 1
ATOM 3835 N N . THR B 1 176 ? 8.312 9.5 6.539 1 98.56 176 THR B N 1
ATOM 3836 C CA . THR B 1 176 ? 7.664 8.633 7.52 1 98.56 176 THR B CA 1
ATOM 3837 C C . THR B 1 176 ? 6.406 7.996 6.934 1 98.56 176 THR B C 1
ATOM 3839 O O . THR B 1 176 ? 5.656 8.648 6.203 1 98.56 176 THR B O 1
ATOM 3842 N N . SER B 1 177 ? 6.18 6.707 7.254 1 96.94 177 SER B N 1
ATOM 3843 C CA . SER B 1 177 ? 5.023 5.965 6.762 1 96.94 177 SER B CA 1
ATOM 3844 C C . SER B 1 177 ? 3.717 6.582 7.254 1 96.94 177 SER B C 1
ATOM 3846 O O . SER B 1 177 ? 3.494 6.699 8.461 1 96.94 177 SER B O 1
ATOM 3848 N N . ARG B 1 178 ? 2.85 6.934 6.309 1 95.75 178 ARG B N 1
ATOM 3849 C CA . ARG B 1 178 ? 1.549 7.496 6.66 1 95.75 178 ARG B CA 1
ATOM 3850 C C . ARG B 1 178 ? 0.718 6.504 7.461 1 95.75 178 ARG B C 1
ATOM 3852 O O . ARG B 1 178 ? 0.002 6.891 8.391 1 95.75 178 ARG B O 1
ATOM 3859 N N . VAL B 1 179 ? 0.813 5.258 7.133 1 91.88 179 VAL B N 1
ATOM 3860 C CA . VAL B 1 179 ? 0.065 4.211 7.824 1 91.88 179 VAL B CA 1
ATOM 3861 C C . VAL B 1 179 ? 0.529 4.117 9.273 1 91.88 179 VAL B C 1
ATOM 3863 O O . VAL B 1 179 ? -0.293 4.047 10.195 1 91.88 179 VAL B O 1
ATOM 3866 N N . GLU B 1 180 ? 1.832 4.125 9.422 1 94.62 180 GLU B N 1
ATOM 3867 C CA . GLU B 1 180 ? 2.34 4.035 10.789 1 94.62 180 GLU B CA 1
ATOM 3868 C C . GLU B 1 180 ? 2.023 5.305 11.578 1 94.62 180 GLU B C 1
ATOM 3870 O O . GLU B 1 180 ? 1.771 5.242 12.789 1 94.62 180 GLU B O 1
ATOM 3875 N N . LEU B 1 181 ? 2.07 6.449 10.906 1 98.25 181 LEU B N 1
ATOM 3876 C CA . LEU B 1 181 ? 1.667 7.691 11.555 1 98.25 181 LEU B CA 1
ATOM 3877 C C . LEU B 1 181 ? 0.218 7.609 12.031 1 98.25 181 LEU B C 1
ATOM 3879 O O . LEU B 1 181 ? -0.107 8.07 13.125 1 98.25 181 LEU B O 1
ATOM 3883 N N . ALA B 1 182 ? -0.644 7.086 11.211 1 97.38 182 ALA B N 1
ATOM 3884 C CA . ALA B 1 182 ? -2.057 6.953 11.555 1 97.38 182 ALA B CA 1
ATOM 3885 C C . ALA B 1 182 ? -2.234 6.074 12.797 1 97.38 182 ALA B C 1
ATOM 3887 O O . ALA B 1 182 ? -2.967 6.438 13.719 1 97.38 182 ALA B O 1
ATOM 3888 N N . VAL B 1 183 ? -1.557 4.941 12.82 1 94.62 183 VAL B N 1
ATOM 3889 C CA . VAL B 1 183 ? -1.621 4.027 13.953 1 94.62 183 VAL B CA 1
ATOM 3890 C C . VAL B 1 183 ? -1.135 4.734 15.219 1 94.62 183 VAL B C 1
ATOM 3892 O O . VAL B 1 183 ? -1.773 4.652 16.266 1 94.62 183 VAL B O 1
ATOM 3895 N N . CYS B 1 184 ? -0.034 5.387 15.086 1 97.81 184 CYS B N 1
ATOM 3896 C CA . CYS B 1 184 ? 0.547 6.078 16.234 1 97.81 184 CYS B CA 1
ATOM 3897 C C . CYS B 1 184 ? -0.384 7.172 16.734 1 97.81 184 CYS B C 1
ATOM 3899 O O . CYS B 1 184 ? -0.577 7.316 17.953 1 97.81 184 CYS B O 1
ATOM 3901 N N . THR B 1 185 ? -0.93 7.973 15.844 1 98.44 185 THR B N 1
ATOM 3902 C CA . THR B 1 185 ? -1.845 9.047 16.219 1 98.44 185 THR B CA 1
ATOM 3903 C C . THR B 1 185 ? -3.07 8.477 16.938 1 98.44 185 THR B C 1
ATOM 3905 O O . THR B 1 185 ? -3.475 8.992 17.984 1 98.44 185 THR B O 1
ATOM 3908 N N . ALA B 1 186 ? -3.652 7.395 16.422 1 98.12 186 ALA B N 1
ATOM 3909 C CA . ALA B 1 186 ? -4.797 6.746 17.047 1 98.12 186 ALA B CA 1
ATOM 3910 C C . ALA B 1 186 ? -4.445 6.262 18.453 1 98.12 186 ALA B C 1
ATOM 3912 O O . ALA B 1 186 ? -5.203 6.488 19.406 1 98.12 186 ALA B O 1
ATOM 3913 N N . ARG B 1 187 ? -3.297 5.645 18.562 1 97.44 187 ARG B N 1
ATOM 3914 C CA . ARG B 1 187 ? -2.869 5.113 19.859 1 97.44 187 ARG B CA 1
ATOM 3915 C C . ARG B 1 187 ? -2.641 6.234 20.859 1 97.44 187 ARG B C 1
ATOM 3917 O O . ARG B 1 187 ? -2.973 6.094 22.047 1 97.44 187 ARG B O 1
ATOM 3924 N N . LEU B 1 188 ? -2.039 7.289 20.422 1 97.81 188 LEU B N 1
ATOM 3925 C CA . LEU B 1 188 ? -1.853 8.453 21.281 1 97.81 188 LEU B CA 1
ATOM 3926 C C . LEU B 1 188 ? -3.189 8.945 21.828 1 97.81 188 LEU B C 1
ATOM 3928 O O . LEU B 1 188 ? -3.312 9.211 23.016 1 97.81 188 LEU B O 1
ATOM 3932 N N . MET B 1 189 ? -4.145 9.055 20.984 1 98.06 189 MET B N 1
ATOM 3933 C CA . MET B 1 189 ? -5.465 9.555 21.375 1 98.06 189 MET B CA 1
ATOM 3934 C C . MET B 1 189 ? -6.121 8.633 22.391 1 98.06 189 MET B C 1
ATOM 3936 O O . MET B 1 189 ? -6.695 9.094 23.375 1 98.06 189 MET B O 1
ATOM 3940 N N . ILE B 1 190 ? -6.043 7.355 22.172 1 97.06 190 ILE B N 1
ATOM 3941 C CA . ILE B 1 190 ? -6.691 6.363 23.016 1 97.06 190 ILE B CA 1
ATOM 3942 C C . ILE B 1 190 ? -6 6.316 24.375 1 97.06 190 ILE B C 1
ATOM 3944 O O . ILE B 1 190 ? -6.66 6.211 25.422 1 97.06 190 ILE B O 1
ATOM 3948 N N . GLN B 1 191 ? -4.676 6.367 24.281 1 95.62 191 GLN B N 1
ATOM 3949 C CA . GLN B 1 191 ? -3.893 6.348 25.516 1 95.62 191 GLN B CA 1
ATOM 3950 C C . GLN B 1 191 ? -4.156 7.594 26.359 1 95.62 191 GLN B C 1
ATOM 3952 O O . GLN B 1 191 ? -4.219 7.52 27.594 1 95.62 191 GLN B O 1
ATOM 3957 N N . GLY B 1 192 ? -4.27 8.688 25.75 1 96 192 GLY B N 1
ATOM 3958 C CA . GLY B 1 192 ? -4.383 9.961 26.438 1 96 192 GLY B CA 1
ATOM 3959 C C . GLY B 1 192 ? -3.053 10.477 26.953 1 96 192 GLY B C 1
ATOM 3960 O O . GLY B 1 192 ? -2.002 9.891 26.688 1 96 192 GLY B O 1
ATOM 3961 N N . GLY B 1 193 ? -3.24 11.602 27.562 1 95.94 193 GLY B N 1
ATOM 3962 C CA . GLY B 1 193 ? -2.033 12.289 27.984 1 95.94 193 GLY B CA 1
ATOM 3963 C C . GLY B 1 193 ? -1.554 13.328 27 1 95.94 193 GLY B C 1
ATOM 3964 O O . GLY B 1 193 ? -2.318 13.766 26.141 1 95.94 193 GLY B O 1
ATOM 3965 N N . PHE B 1 194 ? -0.367 13.906 27.234 1 97.69 194 PHE B N 1
ATOM 3966 C CA . PHE B 1 194 ? 0.301 14.852 26.359 1 97.69 194 PHE B CA 1
ATOM 3967 C C . PHE B 1 194 ? -0.454 16.172 26.312 1 97.69 194 PHE B C 1
ATOM 3969 O O . PHE B 1 194 ? -0.433 16.875 25.297 1 97.69 194 PHE B O 1
ATOM 3976 N N . GLU B 1 195 ? -1.148 16.5 27.375 1 98.44 195 GLU B N 1
ATOM 3977 C CA . GLU B 1 195 ? -1.929 17.734 27.438 1 98.44 195 GLU B CA 1
ATOM 3978 C C . GLU B 1 195 ? -1.045 18.953 27.219 1 98.44 195 GLU B C 1
ATOM 3980 O O . GLU B 1 195 ? -0.015 19.109 27.891 1 98.44 195 GLU B O 1
ATOM 3985 N N . ASN B 1 196 ? -1.498 19.719 26.328 1 98.62 196 ASN B N 1
ATOM 3986 C CA . ASN B 1 196 ? -0.887 21.016 26.047 1 98.62 196 ASN B CA 1
ATOM 3987 C C . ASN B 1 196 ? 0.577 20.875 25.641 1 98.62 196 ASN B C 1
ATOM 3989 O O . ASN B 1 196 ? 1.43 21.641 26.078 1 98.62 196 ASN B O 1
ATOM 3993 N N . ARG B 1 197 ? 0.785 19.828 24.828 1 98.19 197 ARG B N 1
ATOM 3994 C CA . ARG B 1 197 ? 2.131 19.547 24.328 1 98.19 197 ARG B CA 1
ATOM 3995 C C . ARG B 1 197 ? 2.162 19.531 22.812 1 98.19 197 ARG B C 1
ATOM 3997 O O . ARG B 1 197 ? 1.132 19.312 22.172 1 98.19 197 ARG B O 1
ATOM 4004 N N . ILE B 1 198 ? 3.324 19.875 22.312 1 98.44 198 ILE B N 1
ATOM 4005 C CA . ILE B 1 198 ? 3.68 19.594 20.922 1 98.44 198 ILE B CA 1
ATOM 4006 C C . ILE B 1 198 ? 4.586 18.359 20.859 1 98.44 198 ILE B C 1
ATOM 4008 O O . ILE B 1 198 ? 5.594 18.297 21.562 1 98.44 198 ILE B O 1
ATOM 4012 N N . VAL B 1 199 ? 4.18 17.359 20.078 1 98.62 199 VAL B N 1
ATOM 4013 C CA . VAL B 1 199 ? 4.988 16.156 19.953 1 98.62 199 VAL B CA 1
ATOM 4014 C C . VAL B 1 199 ? 5.375 15.945 18.5 1 98.62 199 VAL B C 1
ATOM 4016 O O . VAL B 1 199 ? 4.742 16.5 17.594 1 98.62 199 VAL B O 1
ATOM 4019 N N . LEU B 1 200 ? 6.465 15.242 18.297 1 98.75 200 LEU B N 1
ATOM 4020 C CA . LEU B 1 200 ? 6.992 14.969 16.953 1 98.75 200 LEU B CA 1
ATOM 4021 C C . LEU B 1 200 ? 7.02 13.469 16.688 1 98.75 200 LEU B C 1
ATOM 4023 O O . LEU B 1 200 ? 7.586 12.703 17.469 1 98.75 200 LEU B O 1
ATOM 4027 N N . LEU B 1 201 ? 6.309 13.055 15.656 1 98.81 201 LEU B N 1
ATOM 4028 C CA . LEU B 1 201 ? 6.336 11.664 15.203 1 98.81 201 LEU B CA 1
ATOM 4029 C C . LEU B 1 201 ? 7.102 11.539 13.891 1 98.81 201 LEU B C 1
ATOM 4031 O O . LEU B 1 201 ? 6.68 12.078 12.867 1 98.81 201 LEU B O 1
ATOM 4035 N N . THR B 1 202 ? 8.156 10.828 13.883 1 98.69 202 THR B N 1
ATOM 4036 C CA . THR B 1 202 ? 8.984 10.648 12.695 1 98.69 202 THR B CA 1
ATOM 4037 C C . THR B 1 202 ? 9.586 9.242 12.664 1 98.69 202 THR B C 1
ATOM 4039 O O . THR B 1 202 ? 9.609 8.547 13.68 1 98.69 202 THR B O 1
ATOM 4042 N N . ALA B 1 203 ? 10.055 8.867 11.461 1 98.06 203 ALA B N 1
ATOM 4043 C CA . ALA B 1 203 ? 10.953 7.723 11.352 1 98.06 203 ALA B CA 1
ATOM 4044 C C . ALA B 1 203 ? 12.266 7.98 12.078 1 98.06 203 ALA B C 1
ATOM 4046 O O . ALA B 1 203 ? 12.508 9.094 12.562 1 98.06 203 ALA B O 1
ATOM 4047 N N . GLY B 1 204 ? 13.086 6.953 12.234 1 97.81 204 GLY B N 1
ATOM 4048 C CA . GLY B 1 204 ? 14.336 7.055 12.969 1 97.81 204 GLY B CA 1
ATOM 4049 C C . GLY B 1 204 ? 15.547 7.207 12.062 1 97.81 204 GLY B C 1
ATOM 4050 O O . GLY B 1 204 ? 16.688 7.105 12.523 1 97.81 204 GLY B O 1
ATOM 4051 N N . GLU B 1 205 ? 15.336 7.332 10.766 1 97.75 205 GLU B N 1
ATOM 4052 C CA . GLU B 1 205 ? 16.359 7.578 9.75 1 97.75 205 GLU B CA 1
ATOM 4053 C C . GLU B 1 205 ? 15.891 8.625 8.742 1 97.75 205 GLU B C 1
ATOM 4055 O O . GLU B 1 205 ? 14.695 8.883 8.617 1 97.75 205 GLU B O 1
ATOM 4060 N N . THR B 1 206 ? 16.859 9.273 8.148 1 98.56 206 THR B N 1
ATOM 4061 C CA . THR B 1 206 ? 16.578 10.203 7.066 1 98.56 206 THR B CA 1
ATOM 4062 C C . THR B 1 206 ? 17.031 9.641 5.723 1 98.56 206 THR B C 1
ATOM 4064 O O . THR B 1 206 ? 17.656 8.578 5.672 1 98.56 206 THR B O 1
ATOM 4067 N N . ILE B 1 207 ? 16.656 10.281 4.652 1 98.44 207 ILE B N 1
ATOM 4068 C CA . ILE B 1 207 ? 17.062 9.922 3.301 1 98.44 207 ILE B CA 1
ATOM 4069 C C . ILE B 1 207 ? 17.203 11.18 2.451 1 98.44 207 ILE B C 1
ATOM 4071 O O . ILE B 1 207 ? 16.438 12.133 2.607 1 98.44 207 ILE B O 1
ATOM 4075 N N . THR B 1 208 ? 18.156 11.195 1.607 1 98.62 208 THR B N 1
ATOM 4076 C CA . THR B 1 208 ? 18.344 12.305 0.684 1 98.62 208 THR B CA 1
ATOM 4077 C C . THR B 1 208 ? 17.688 12.016 -0.662 1 98.62 208 THR B C 1
ATOM 4079 O O . THR B 1 208 ? 17.25 10.891 -0.912 1 98.62 208 THR B O 1
ATOM 4082 N N . ALA B 1 209 ? 17.625 13.078 -1.514 1 98.5 209 ALA B N 1
ATOM 4083 C CA . ALA B 1 209 ? 17.125 12.883 -2.875 1 98.5 209 ALA B CA 1
ATOM 4084 C C . ALA B 1 209 ? 18.031 11.922 -3.648 1 98.5 209 ALA B C 1
ATOM 4086 O O . ALA B 1 209 ? 17.531 11.055 -4.375 1 98.5 209 ALA B O 1
ATOM 4087 N N . LYS B 1 210 ? 19.281 12.086 -3.504 1 98.19 210 LYS B N 1
ATOM 4088 C CA . LYS B 1 210 ? 20.234 11.203 -4.168 1 98.19 210 LYS B CA 1
ATOM 4089 C C . LYS B 1 210 ? 20.016 9.75 -3.771 1 98.19 210 LYS B C 1
ATOM 4091 O O . LYS B 1 210 ? 19.984 8.867 -4.629 1 98.19 210 LYS B O 1
ATOM 4096 N N . GLU B 1 211 ? 19.828 9.523 -2.521 1 97.5 211 GLU B N 1
ATOM 4097 C CA . GLU B 1 211 ? 19.578 8.172 -2.033 1 97.5 211 GLU B CA 1
ATOM 4098 C C . GLU B 1 211 ? 18.219 7.648 -2.527 1 97.5 211 GLU B C 1
ATOM 4100 O O . GLU B 1 211 ? 18.094 6.465 -2.848 1 97.5 211 GLU B O 1
ATOM 4105 N N . LEU B 1 212 ? 17.219 8.508 -2.531 1 98.19 212 LEU B N 1
ATOM 4106 C CA . LEU B 1 212 ? 15.914 8.125 -3.072 1 98.19 212 LEU B CA 1
ATOM 4107 C C . LEU B 1 212 ? 16.047 7.625 -4.508 1 98.19 212 LEU B C 1
ATOM 4109 O O . LEU B 1 212 ? 15.5 6.578 -4.859 1 98.19 212 LEU B O 1
ATOM 4113 N N . VAL B 1 213 ? 16.766 8.344 -5.297 1 97.75 213 VAL B N 1
ATOM 4114 C CA . VAL B 1 213 ? 16.969 7.961 -6.688 1 97.75 213 VAL B CA 1
ATOM 4115 C C . VAL B 1 213 ? 17.688 6.617 -6.758 1 97.75 213 VAL B C 1
ATOM 4117 O O . VAL B 1 213 ? 17.344 5.762 -7.578 1 97.75 213 VAL B O 1
ATOM 4120 N N . SER B 1 214 ? 18.641 6.418 -5.91 1 95.5 214 SER B N 1
ATOM 4121 C CA . SER B 1 214 ? 19.344 5.141 -5.852 1 95.5 214 SER B CA 1
ATOM 4122 C C . SER B 1 214 ? 18.391 3.998 -5.527 1 95.5 214 SER B C 1
ATOM 4124 O O . SER B 1 214 ? 18.438 2.939 -6.156 1 95.5 214 SER B O 1
ATOM 4126 N N . VAL B 1 215 ? 17.5 4.195 -4.559 1 94.88 215 VAL B N 1
ATOM 4127 C CA . VAL B 1 215 ? 16.531 3.174 -4.18 1 94.88 215 VAL B CA 1
ATOM 4128 C C . VAL B 1 215 ? 15.609 2.873 -5.363 1 94.88 215 VAL B C 1
ATOM 4130 O O . VAL B 1 215 ? 15.312 1.711 -5.645 1 94.88 215 VAL B O 1
ATOM 4133 N N . ILE B 1 216 ? 15.148 3.924 -6.051 1 95.44 216 ILE B N 1
ATOM 4134 C CA . ILE B 1 216 ? 14.297 3.756 -7.227 1 95.44 216 ILE B CA 1
ATOM 4135 C C . ILE B 1 216 ? 15.008 2.879 -8.25 1 95.44 216 ILE B C 1
ATOM 4137 O O . ILE B 1 216 ? 14.453 1.882 -8.719 1 95.44 216 ILE B O 1
ATOM 4141 N N . ASN B 1 217 ? 16.234 3.285 -8.562 1 93.12 217 ASN B N 1
ATOM 4142 C CA . ASN B 1 217 ? 16.984 2.57 -9.578 1 93.12 217 ASN B CA 1
ATOM 4143 C C . ASN B 1 217 ? 17.25 1.123 -9.172 1 93.12 217 ASN B C 1
ATOM 4145 O O . ASN B 1 217 ? 17.031 0.203 -9.961 1 93.12 217 ASN B O 1
ATOM 4149 N N . GLU B 1 218 ? 17.641 0.937 -7.973 1 88.56 218 GLU B N 1
ATOM 4150 C CA . GLU B 1 218 ? 17.969 -0.394 -7.473 1 88.56 218 GLU B CA 1
ATOM 4151 C C . GLU B 1 218 ? 16.734 -1.301 -7.461 1 88.56 218 GLU B C 1
ATOM 4153 O O . GLU B 1 218 ? 16.844 -2.5 -7.734 1 88.56 218 GLU B O 1
ATOM 4158 N N . THR B 1 219 ? 15.656 -0.75 -7.129 1 88.62 219 THR B N 1
ATOM 4159 C CA . THR B 1 219 ? 14.453 -1.548 -6.91 1 88.62 219 THR B CA 1
ATOM 4160 C C . THR B 1 219 ? 13.758 -1.846 -8.234 1 88.62 219 THR B C 1
ATOM 4162 O O . THR B 1 219 ? 13.18 -2.92 -8.406 1 88.62 219 THR B O 1
ATOM 4165 N N . THR B 1 220 ? 13.859 -0.968 -9.18 1 87.69 220 THR B N 1
ATOM 4166 C CA . THR B 1 220 ? 13.016 -1.092 -10.367 1 87.69 220 THR B CA 1
ATOM 4167 C C . THR B 1 220 ? 13.859 -1.409 -11.594 1 87.69 220 THR B C 1
ATOM 4169 O O . THR B 1 220 ? 13.32 -1.697 -12.672 1 87.69 220 THR B O 1
ATOM 4172 N N . GLY B 1 221 ? 15.156 -1.31 -11.477 1 84.5 221 GLY B N 1
ATOM 4173 C CA . GLY B 1 221 ? 16.047 -1.534 -12.609 1 84.5 221 GLY B CA 1
ATOM 4174 C C . GLY B 1 221 ? 16.141 -0.336 -13.539 1 84.5 221 GLY B C 1
ATOM 4175 O O . GLY B 1 221 ? 16.781 -0.406 -14.586 1 84.5 221 GLY B O 1
ATOM 4176 N N . ARG B 1 222 ? 15.5 0.706 -13.18 1 90.31 222 ARG B N 1
ATOM 4177 C CA . ARG B 1 222 ? 15.57 1.932 -13.969 1 90.31 222 ARG B CA 1
ATOM 4178 C C . ARG B 1 222 ? 16.938 2.598 -13.812 1 90.31 222 ARG B C 1
ATOM 4180 O O . ARG B 1 222 ? 17.766 2.146 -13.016 1 90.31 222 ARG B O 1
ATOM 4187 N N . ARG B 1 223 ? 17.188 3.594 -14.641 1 92.94 223 ARG B N 1
ATOM 4188 C CA . ARG B 1 223 ? 18.453 4.332 -14.609 1 92.94 223 ARG B CA 1
ATOM 4189 C C . ARG B 1 223 ? 18.203 5.836 -14.578 1 92.94 223 ARG B C 1
ATOM 4191 O O . ARG B 1 223 ? 18.703 6.566 -15.438 1 92.94 223 ARG B O 1
ATOM 4198 N N . VAL B 1 224 ? 17.484 6.254 -13.625 1 97.19 224 VAL B N 1
ATOM 4199 C CA . VAL B 1 224 ? 17.172 7.672 -13.469 1 97.19 224 VAL B CA 1
ATOM 4200 C C . VAL B 1 224 ? 18.422 8.445 -13.086 1 97.19 224 VAL B C 1
ATOM 4202 O O . VAL B 1 224 ? 19.172 8.039 -12.18 1 97.19 224 VAL B O 1
ATOM 4205 N N . GLU B 1 225 ? 18.688 9.492 -13.766 1 97.94 225 GLU B N 1
ATOM 4206 C CA . GLU B 1 225 ? 19.797 10.398 -13.438 1 97.94 225 GLU B CA 1
ATOM 4207 C C . GLU B 1 225 ? 19.297 11.602 -12.633 1 97.94 225 GLU B C 1
ATOM 4209 O O . GLU B 1 225 ? 18.172 12.078 -12.844 1 97.94 225 GLU B O 1
ATOM 4214 N N . LEU B 1 226 ? 20.156 12.062 -11.672 1 98.31 226 LEU B N 1
ATOM 4215 C CA . LEU B 1 226 ? 19.844 13.242 -10.867 1 98.31 226 LEU B CA 1
ATOM 4216 C C . LEU B 1 226 ? 20.844 14.359 -11.133 1 98.31 226 LEU B C 1
ATOM 4218 O O . LEU B 1 226 ? 22.062 14.148 -11.055 1 98.31 226 LEU B O 1
ATOM 4222 N N . ARG B 1 227 ? 20.312 15.508 -11.5 1 97.94 227 ARG B N 1
ATOM 4223 C CA . ARG B 1 227 ? 21.125 16.703 -11.734 1 97.94 227 ARG B CA 1
ATOM 4224 C C . ARG B 1 227 ? 20.625 17.875 -10.891 1 97.94 227 ARG B C 1
ATOM 4226 O O . ARG B 1 227 ? 19.422 18.125 -10.812 1 97.94 227 ARG B O 1
ATOM 4233 N N . TYR B 1 228 ? 21.594 18.562 -10.289 1 98.06 228 TYR B N 1
ATOM 4234 C CA . TYR B 1 228 ? 21.234 19.766 -9.539 1 98.06 228 TYR B CA 1
ATOM 4235 C C . TYR B 1 228 ? 21.359 21 -10.406 1 98.06 228 TYR B C 1
ATOM 4237 O O . TYR B 1 228 ? 22.344 21.172 -11.133 1 98.06 228 TYR B O 1
ATOM 4245 N N . VAL B 1 229 ? 20.375 21.812 -10.312 1 98.19 229 VAL B N 1
ATOM 4246 C CA . VAL B 1 229 ? 20.344 23.062 -11.078 1 98.19 229 VAL B CA 1
ATOM 4247 C C . VAL B 1 229 ? 20.016 24.219 -10.148 1 98.19 229 VAL B C 1
ATOM 4249 O O . VAL B 1 229 ? 19.641 24.016 -8.992 1 98.19 229 VAL B O 1
ATOM 4252 N N . SER B 1 230 ? 20.156 25.422 -10.656 1 97.81 230 SER B N 1
ATOM 4253 C CA . SER B 1 230 ? 19.797 26.578 -9.844 1 97.81 230 SER B CA 1
ATOM 4254 C C . SER B 1 230 ? 18.281 26.656 -9.625 1 97.81 230 SER B C 1
ATOM 4256 O O . SER B 1 230 ? 17.516 26.156 -10.43 1 97.81 230 SER B O 1
ATOM 4258 N N . PRO B 1 231 ? 17.891 27.266 -8.516 1 97.62 231 PRO B N 1
ATOM 4259 C CA . PRO B 1 231 ? 16.469 27.453 -8.289 1 97.62 231 PRO B CA 1
ATOM 4260 C C . PRO B 1 231 ? 15.758 28.125 -9.469 1 97.62 231 PRO B C 1
ATOM 4262 O O . PRO B 1 231 ? 14.656 27.719 -9.844 1 97.62 231 PRO B O 1
ATOM 4265 N N . ASP B 1 232 ? 16.359 29.125 -10.039 1 97.44 232 ASP B N 1
ATOM 4266 C CA . ASP B 1 232 ? 15.766 29.828 -11.172 1 97.44 232 ASP B CA 1
ATOM 4267 C C . ASP B 1 232 ? 15.578 28.891 -12.367 1 97.44 232 ASP B C 1
ATOM 4269 O O . ASP B 1 232 ? 14.523 28.875 -12.992 1 97.44 232 ASP B O 1
ATOM 4273 N N . GLU B 1 233 ? 16.609 28.156 -12.664 1 97.56 233 GLU B N 1
ATOM 4274 C CA . GLU B 1 233 ? 16.516 27.203 -13.75 1 97.56 233 GLU B CA 1
ATOM 4275 C C . GLU B 1 233 ? 15.438 26.156 -13.477 1 97.56 233 GLU B C 1
ATOM 4277 O O . GLU B 1 233 ? 14.68 25.781 -14.383 1 97.56 233 GLU B O 1
ATOM 4282 N N . PHE B 1 234 ? 15.375 25.734 -12.312 1 97.88 234 PHE B N 1
ATOM 4283 C CA . PHE B 1 234 ? 14.391 24.734 -11.914 1 97.88 234 PHE B CA 1
ATOM 4284 C C . PHE B 1 234 ? 12.977 25.25 -12.133 1 97.88 234 PHE B C 1
ATOM 4286 O O . PHE B 1 234 ? 12.141 24.547 -12.711 1 97.88 234 PHE B O 1
ATOM 4293 N N . VAL B 1 235 ? 12.68 26.438 -11.688 1 97.38 235 VAL B N 1
ATOM 4294 C CA . VAL B 1 235 ? 11.344 27.031 -11.75 1 97.38 235 VAL B CA 1
ATOM 4295 C C . VAL B 1 235 ? 11 27.359 -13.203 1 97.38 235 VAL B C 1
ATOM 4297 O O . VAL B 1 235 ? 9.844 27.25 -13.617 1 97.38 235 VAL B O 1
ATOM 4300 N N . ASP B 1 236 ? 11.945 27.734 -14.008 1 96.5 236 ASP B N 1
ATOM 4301 C CA . ASP B 1 236 ? 11.711 28.109 -15.398 1 96.5 236 ASP B CA 1
ATOM 4302 C C . ASP B 1 236 ? 11.453 26.891 -16.266 1 96.5 236 ASP B C 1
ATOM 4304 O O . ASP B 1 236 ? 10.539 26.891 -17.109 1 96.5 236 ASP B O 1
ATOM 4308 N N . ALA B 1 237 ? 12.188 25.797 -16.062 1 95.5 237 ALA B N 1
ATOM 4309 C CA . ALA B 1 237 ? 12.102 24.609 -16.906 1 95.5 237 ALA B CA 1
ATOM 4310 C C . ALA B 1 237 ? 10.977 23.688 -16.438 1 95.5 237 ALA B C 1
ATOM 4312 O O . ALA B 1 237 ? 10.414 22.922 -17.219 1 95.5 237 ALA B O 1
ATOM 4313 N N . GLY B 1 238 ? 10.648 23.766 -15.203 1 93.88 238 GLY B N 1
ATOM 4314 C CA . GLY B 1 238 ? 9.75 22.812 -14.562 1 93.88 238 GLY B CA 1
ATOM 4315 C C . GLY B 1 238 ? 8.406 22.703 -15.25 1 93.88 238 GLY B C 1
ATOM 4316 O O . GLY B 1 238 ? 8.07 21.656 -15.805 1 93.88 238 GLY B O 1
ATOM 4317 N N . PRO B 1 239 ? 7.711 23.828 -15.312 1 91.88 239 PRO B N 1
ATOM 4318 C CA . PRO B 1 239 ? 6.375 23.766 -15.914 1 91.88 239 PRO B CA 1
ATOM 4319 C C . PRO B 1 239 ? 6.406 23.328 -17.375 1 91.88 239 PRO B C 1
ATOM 4321 O O . PRO B 1 239 ? 5.488 22.641 -17.828 1 91.88 239 PRO B O 1
ATOM 4324 N N . ARG B 1 240 ? 7.426 23.609 -18.078 1 91.44 240 ARG B N 1
ATOM 4325 C CA . ARG B 1 240 ? 7.543 23.281 -19.5 1 91.44 240 ARG B CA 1
ATOM 4326 C C . ARG B 1 240 ? 7.77 21.781 -19.688 1 91.44 240 ARG B C 1
ATOM 4328 O O . ARG B 1 240 ? 7.297 21.203 -20.672 1 91.44 240 ARG B O 1
ATOM 4335 N N . ASN B 1 241 ? 8.367 21.203 -18.797 1 89.56 241 ASN B N 1
ATOM 4336 C CA . ASN B 1 241 ? 8.805 19.828 -18.969 1 89.56 241 ASN B CA 1
ATOM 4337 C C . ASN B 1 241 ? 7.965 18.859 -18.141 1 89.56 241 ASN B C 1
ATOM 4339 O O . ASN B 1 241 ? 8.141 17.641 -18.219 1 89.56 241 ASN B O 1
ATOM 4343 N N . ASP B 1 242 ? 7.062 19.391 -17.406 1 91.88 242 ASP B N 1
ATOM 4344 C CA . ASP B 1 242 ? 6.363 18.547 -16.438 1 91.88 242 ASP B CA 1
ATOM 4345 C C . ASP B 1 242 ? 5.262 17.734 -17.109 1 91.88 242 ASP B C 1
ATOM 4347 O O . ASP B 1 242 ? 4.363 18.297 -17.75 1 91.88 242 ASP B O 1
ATOM 4351 N N . ARG B 1 243 ? 5.25 16.484 -16.891 1 85.62 243 ARG B N 1
ATOM 4352 C CA . ARG B 1 243 ? 4.262 15.578 -17.453 1 85.62 243 ARG B CA 1
ATOM 4353 C C . ARG B 1 243 ? 2.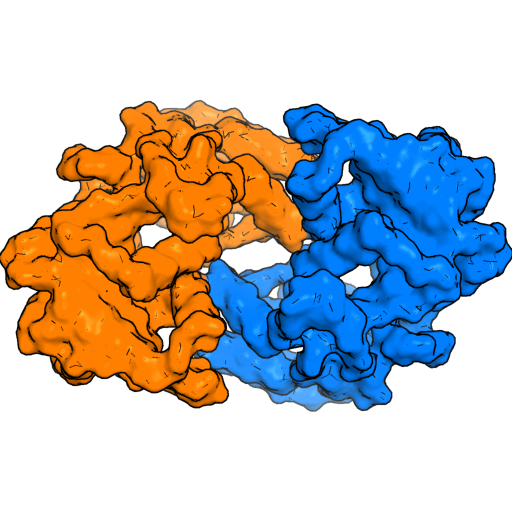893 15.789 -16.812 1 85.62 243 ARG B C 1
ATOM 4355 O O . ARG B 1 243 ? 1.862 15.555 -17.453 1 85.62 243 ARG B O 1
ATOM 4362 N N . GLY B 1 244 ? 2.885 16.219 -15.656 1 87.88 244 GLY B N 1
ATOM 4363 C CA . GLY B 1 244 ? 1.646 16.344 -14.906 1 87.88 244 GLY B CA 1
ATOM 4364 C C . GLY B 1 244 ? 0.953 17.672 -15.109 1 87.88 244 GLY B C 1
ATOM 4365 O O . GLY B 1 244 ? -0.144 17.891 -14.594 1 87.88 244 GLY B O 1
ATOM 4366 N N . GLY B 1 245 ? 1.551 18.594 -15.836 1 90.5 245 GLY B N 1
ATOM 4367 C CA . GLY B 1 245 ? 0.951 19.875 -16.125 1 90.5 245 GLY B CA 1
ATOM 4368 C C . GLY B 1 245 ? 0.905 20.797 -14.914 1 90.5 245 GLY B C 1
ATOM 4369 O O . GLY B 1 245 ? -0.017 21.609 -14.773 1 90.5 245 GLY B O 1
ATOM 4370 N N . LYS B 1 246 ? 1.818 20.734 -14.055 1 90.44 246 LYS B N 1
ATOM 4371 C CA . LYS B 1 246 ? 1.815 21.516 -12.82 1 90.44 246 LYS B CA 1
ATOM 4372 C C . LYS B 1 246 ? 2.244 22.953 -13.086 1 90.44 246 LYS B C 1
ATOM 4374 O O . LYS B 1 246 ? 2.982 23.234 -14.031 1 90.44 246 LYS B O 1
ATOM 4379 N N . SER B 1 247 ? 1.864 23.859 -12.305 1 90.69 247 SER B N 1
ATOM 4380 C CA . SER B 1 247 ? 2.057 25.297 -12.492 1 90.69 247 SER B CA 1
ATOM 4381 C C . SER B 1 247 ? 3.441 25.719 -12.023 1 90.69 247 SER B C 1
ATOM 4383 O O . SER B 1 247 ? 4.141 24.969 -11.344 1 90.69 247 SER B O 1
ATOM 4385 N N . ARG B 1 248 ? 3.791 26.953 -12.422 1 92.81 248 ARG B N 1
ATOM 4386 C CA . ARG B 1 248 ? 5.016 27.578 -11.938 1 92.81 248 ARG B CA 1
ATOM 4387 C C . ARG B 1 248 ? 5.012 27.688 -10.414 1 92.81 248 ARG B C 1
ATOM 4389 O O . ARG B 1 248 ? 6.035 27.469 -9.773 1 92.81 248 ARG B O 1
ATOM 4396 N N . ALA B 1 249 ? 3.859 28.047 -9.883 1 88.62 249 ALA B N 1
ATOM 4397 C CA . ALA B 1 249 ? 3.707 28.172 -8.438 1 88.62 249 ALA B CA 1
ATOM 4398 C C . ALA B 1 249 ? 4.055 26.875 -7.723 1 88.62 249 ALA B C 1
ATOM 4400 O O . ALA B 1 249 ? 4.641 26.891 -6.637 1 88.62 249 ALA B O 1
ATOM 4401 N N . PHE B 1 250 ? 3.719 25.797 -8.32 1 90.56 250 PHE B N 1
ATOM 4402 C CA . PHE B 1 250 ? 4.066 24.5 -7.754 1 90.56 250 PHE B CA 1
ATOM 4403 C C . PHE B 1 250 ? 5.582 24.344 -7.656 1 90.56 250 PHE B C 1
ATOM 4405 O O . PHE B 1 250 ? 6.102 23.938 -6.617 1 90.56 250 PHE B O 1
ATOM 4412 N N . PHE B 1 251 ? 6.27 24.641 -8.688 1 94.62 251 PHE B N 1
ATOM 4413 C CA . PHE B 1 251 ? 7.719 24.453 -8.719 1 94.62 251 PHE B CA 1
ATOM 4414 C C . PHE B 1 251 ? 8.406 25.438 -7.77 1 94.62 251 PHE B C 1
ATOM 4416 O O . PHE B 1 251 ? 9.43 25.094 -7.164 1 94.62 251 PHE B O 1
ATOM 4423 N N . GLU B 1 252 ? 7.844 26.625 -7.637 1 93.06 252 GLU B N 1
ATOM 4424 C CA . GLU B 1 252 ? 8.352 27.547 -6.633 1 93.06 252 GLU B CA 1
ATOM 4425 C C . GLU B 1 252 ? 8.203 26.969 -5.223 1 93.06 252 GLU B C 1
ATOM 4427 O O . GLU B 1 252 ? 9.102 27.109 -4.395 1 93.06 252 GLU B O 1
ATOM 4432 N N . THR B 1 253 ? 7.082 26.328 -4.98 1 90.69 253 THR B N 1
ATOM 4433 C CA . THR B 1 253 ? 6.867 25.672 -3.695 1 90.69 253 THR B CA 1
ATOM 4434 C C . THR B 1 253 ? 7.883 24.547 -3.482 1 90.69 253 THR B C 1
ATOM 4436 O O . THR B 1 253 ? 8.438 24.406 -2.393 1 90.69 253 THR B O 1
ATOM 4439 N N . LEU B 1 254 ? 8.141 23.828 -4.52 1 94.31 254 LEU B N 1
ATOM 4440 C CA . LEU B 1 254 ? 9.094 22.719 -4.422 1 94.31 254 LEU B CA 1
ATOM 4441 C C . LEU B 1 254 ? 10.492 23.234 -4.109 1 94.31 254 LEU B C 1
ATOM 4443 O O . LEU B 1 254 ? 11.242 22.609 -3.361 1 94.31 254 LEU B O 1
ATOM 4447 N N . VAL B 1 255 ? 10.875 24.359 -4.672 1 96.12 255 VAL B N 1
ATOM 4448 C CA . VAL B 1 255 ? 12.148 25 -4.328 1 96.12 255 VAL B CA 1
ATOM 4449 C C . VAL B 1 255 ? 12.195 25.281 -2.828 1 96.12 255 VAL B C 1
ATOM 4451 O O . VAL B 1 255 ? 13.18 24.969 -2.162 1 96.12 255 VAL B O 1
ATOM 4454 N N . SER B 1 256 ? 11.109 25.844 -2.344 1 93.31 256 SER B N 1
ATOM 4455 C CA . SER B 1 256 ? 11.047 26.172 -0.926 1 93.31 256 SER B CA 1
ATOM 4456 C C . SER B 1 256 ? 11.188 24.938 -0.053 1 93.31 256 SER B C 1
ATOM 4458 O O . SER B 1 256 ? 11.883 24.953 0.965 1 93.31 256 SER B O 1
ATOM 4460 N N . LEU B 1 257 ? 10.578 23.875 -0.443 1 94.31 257 LEU B N 1
ATOM 4461 C CA . LEU B 1 257 ? 10.633 22.625 0.314 1 94.31 257 LEU B CA 1
ATOM 4462 C C . LEU B 1 257 ? 12.055 22.078 0.338 1 94.31 257 LEU B C 1
ATOM 4464 O O . LEU B 1 257 ? 12.555 21.688 1.397 1 94.31 257 LEU B O 1
ATOM 4468 N N . TRP B 1 258 ? 12.688 22.109 -0.742 1 96.94 258 TRP B N 1
ATOM 4469 C CA . TRP B 1 258 ? 14.031 21.531 -0.802 1 96.94 258 TRP B CA 1
ATOM 4470 C C . TRP B 1 258 ? 15.047 22.453 -0.134 1 96.94 258 TRP B C 1
ATOM 4472 O O . TRP B 1 258 ? 16.031 22 0.449 1 96.94 258 TRP B O 1
ATOM 4482 N N . GLU B 1 259 ? 14.852 23.75 -0.193 1 96.69 259 GLU B N 1
ATOM 4483 C CA . GLU B 1 259 ? 15.695 24.672 0.571 1 96.69 259 GLU B CA 1
ATOM 4484 C C . GLU B 1 259 ? 15.562 24.422 2.07 1 96.69 259 GLU B C 1
ATOM 4486 O O . GLU B 1 259 ? 16.547 24.469 2.803 1 96.69 259 GLU B O 1
ATOM 4491 N N . SER B 1 260 ? 14.344 24.156 2.449 1 96.25 260 SER B N 1
ATOM 4492 C CA . SER B 1 260 ? 14.102 23.844 3.852 1 96.25 260 SER B CA 1
ATOM 4493 C C . SER B 1 260 ? 14.797 22.547 4.246 1 96.25 260 SER B C 1
ATOM 4495 O O . SER B 1 260 ? 15.414 22.469 5.312 1 96.25 260 SER B O 1
ATOM 4497 N N . ALA B 1 261 ? 14.711 21.594 3.408 1 97.56 261 ALA B N 1
ATOM 4498 C CA . ALA B 1 261 ? 15.406 20.328 3.664 1 97.56 261 ALA B CA 1
ATOM 4499 C C . ALA B 1 261 ? 16.922 20.547 3.746 1 97.56 261 ALA B C 1
ATOM 4501 O O . ALA B 1 261 ? 17.578 20.016 4.645 1 97.56 261 ALA B O 1
ATOM 4502 N N . ALA B 1 262 ? 17.438 21.312 2.846 1 97.75 262 ALA B N 1
ATOM 4503 C CA . ALA B 1 262 ? 18.875 21.609 2.793 1 97.75 262 ALA B CA 1
ATOM 4504 C C . ALA B 1 262 ? 19.328 22.328 4.055 1 97.75 262 ALA B C 1
ATOM 4506 O O . ALA B 1 262 ? 20.469 22.141 4.5 1 97.75 262 ALA B O 1
ATOM 4507 N N . SER B 1 263 ? 18.469 23.062 4.613 1 96.88 263 SER B N 1
ATOM 4508 C CA . SER B 1 263 ? 18.797 23.828 5.816 1 96.88 263 SER B CA 1
ATOM 4509 C C . SER B 1 263 ? 18.641 22.969 7.066 1 96.88 263 SER B C 1
ATOM 4511 O O . SER B 1 263 ? 18.922 23.422 8.18 1 96.88 263 SER B O 1
ATOM 4513 N N . GLY B 1 264 ? 18.094 21.781 6.883 1 97.5 264 GLY B N 1
ATOM 4514 C CA . GLY B 1 264 ? 18.031 20.828 7.98 1 97.5 264 GLY B CA 1
ATOM 4515 C C . GLY B 1 264 ? 16.688 20.812 8.68 1 97.5 264 GLY B C 1
ATOM 4516 O O . GLY B 1 264 ? 16.516 20.156 9.711 1 97.5 264 GLY B O 1
ATOM 4517 N N . GLU B 1 265 ? 15.688 21.438 8.164 1 97.62 265 GLU B N 1
ATOM 4518 C CA . GLU B 1 265 ? 14.398 21.578 8.852 1 97.62 265 GLU B CA 1
ATOM 4519 C C . GLU B 1 265 ? 13.633 20.266 8.875 1 97.62 265 GLU B C 1
ATOM 4521 O O . GLU B 1 265 ? 12.719 20.094 9.688 1 97.62 265 GLU B O 1
ATOM 4526 N N . LEU B 1 266 ? 14.023 19.344 8.008 1 97.94 266 LEU B N 1
ATOM 4527 C CA . LEU B 1 266 ? 13.234 18.125 7.883 1 97.94 266 LEU B CA 1
ATOM 4528 C C . LEU B 1 266 ? 14.016 16.922 8.391 1 97.94 266 LEU B C 1
ATOM 4530 O O . LEU B 1 266 ? 13.562 15.781 8.234 1 97.94 266 LEU B O 1
ATOM 4534 N N . ARG B 1 267 ? 15.156 17.125 8.984 1 97.94 267 ARG B N 1
ATOM 4535 C CA . ARG B 1 267 ? 16 16 9.383 1 97.94 267 ARG B CA 1
ATOM 4536 C C . ARG B 1 267 ? 15.789 15.656 10.859 1 97.94 267 ARG B C 1
ATOM 4538 O O . ARG B 1 267 ? 16.266 14.625 11.336 1 97.94 267 ARG B O 1
ATOM 4545 N N . THR B 1 268 ? 15.133 16.562 11.625 1 97.75 268 THR B N 1
ATOM 4546 C CA . THR B 1 268 ? 14.93 16.312 13.047 1 97.75 268 THR B CA 1
ATOM 4547 C C . THR B 1 268 ? 14.094 15.047 13.258 1 97.75 268 THR B C 1
ATOM 4549 O O . THR B 1 268 ? 13.078 14.852 12.594 1 97.75 268 THR B O 1
ATOM 4552 N N . MET B 1 269 ? 14.578 14.203 14.125 1 98.19 269 MET B N 1
ATOM 4553 C CA . MET B 1 269 ? 13.891 12.961 14.469 1 98.19 269 MET B CA 1
ATOM 4554 C C . MET B 1 269 ? 13.578 12.914 15.961 1 98.19 269 MET B C 1
ATOM 4556 O O . MET B 1 269 ? 14.18 13.648 16.75 1 98.19 269 MET B O 1
ATOM 4560 N N . ASP B 1 270 ? 12.648 12.133 16.328 1 97.88 270 ASP B N 1
ATOM 4561 C CA . ASP B 1 270 ? 12.266 11.938 17.719 1 97.88 270 ASP B CA 1
ATOM 4562 C C . ASP B 1 270 ? 11.914 10.477 17.984 1 97.88 270 ASP B C 1
ATOM 4564 O O . ASP B 1 270 ? 11.391 9.781 17.109 1 97.88 270 ASP B O 1
ATOM 4568 N N . GLY B 1 271 ? 12.039 9.984 19.219 1 97.75 271 GLY B N 1
ATOM 4569 C CA . GLY B 1 271 ? 11.867 8.586 19.594 1 97.75 271 GLY B CA 1
ATOM 4570 C C . GLY B 1 271 ? 10.445 8.242 19.984 1 97.75 271 GLY B C 1
ATOM 4571 O O . GLY B 1 271 ? 10.109 7.07 20.156 1 97.75 271 GLY B O 1
ATOM 4572 N N . LEU B 1 272 ? 9.586 9.172 20.031 1 98.25 272 LEU B N 1
ATOM 4573 C CA . LEU B 1 272 ? 8.234 8.945 20.531 1 98.25 272 LEU B CA 1
ATOM 4574 C C . LEU B 1 272 ? 7.496 7.93 19.672 1 98.25 272 LEU B C 1
ATOM 4576 O O . LEU B 1 272 ? 6.773 7.074 20.188 1 98.25 272 LEU B O 1
ATOM 4580 N N . MET B 1 273 ? 7.66 8.039 18.328 1 98.12 273 MET B N 1
ATOM 4581 C CA . MET B 1 273 ? 6.969 7.113 17.438 1 98.12 273 MET B CA 1
ATOM 4582 C C . MET B 1 273 ? 7.391 5.676 17.703 1 98.12 273 MET B C 1
ATOM 4584 O O . MET B 1 273 ? 6.551 4.773 17.734 1 98.12 273 MET B O 1
ATOM 4588 N N . ALA B 1 274 ? 8.656 5.438 17.875 1 97.44 274 ALA B N 1
ATOM 4589 C CA . ALA B 1 274 ? 9.148 4.109 18.219 1 97.44 274 ALA B CA 1
ATOM 4590 C C . ALA B 1 274 ? 8.547 3.617 19.531 1 97.44 274 ALA B C 1
ATOM 4592 O O . ALA B 1 274 ? 8.141 2.457 19.641 1 97.44 274 ALA B O 1
ATOM 4593 N N . GLU B 1 275 ? 8.477 4.473 20.5 1 97.44 275 GLU B N 1
ATOM 4594 C CA . GLU B 1 275 ? 7.906 4.137 21.797 1 97.44 275 GLU B CA 1
ATOM 4595 C C . GLU B 1 275 ? 6.445 3.711 21.672 1 97.44 275 GLU B C 1
ATOM 4597 O O . GLU B 1 275 ? 6.039 2.686 22.219 1 97.44 275 GLU B O 1
ATOM 4602 N N . ILE B 1 276 ? 5.699 4.461 20.922 1 97.06 276 ILE B N 1
ATOM 4603 C CA . ILE B 1 276 ? 4.27 4.219 20.797 1 97.06 276 ILE B CA 1
ATOM 4604 C C . ILE B 1 276 ? 4.035 2.941 19.984 1 97.06 276 ILE B C 1
ATOM 4606 O O . ILE B 1 276 ? 3.143 2.152 20.312 1 97.06 276 ILE B O 1
ATOM 4610 N N . LEU B 1 277 ? 4.82 2.729 18.953 1 93.38 277 LEU B N 1
ATOM 4611 C CA . LEU B 1 277 ? 4.676 1.548 18.109 1 93.38 277 LEU B CA 1
ATOM 4612 C C . LEU B 1 277 ? 5.168 0.299 18.828 1 93.38 277 LEU B C 1
ATOM 4614 O O . LEU B 1 277 ? 4.746 -0.815 18.516 1 93.38 277 LEU B O 1
ATOM 4618 N N . GLY B 1 278 ? 6.102 0.488 19.797 1 92.44 278 GLY B N 1
ATOM 4619 C CA . GLY B 1 278 ? 6.734 -0.646 20.453 1 92.44 278 GLY B CA 1
ATOM 4620 C C . GLY B 1 278 ? 7.824 -1.288 19.625 1 92.44 278 GLY B C 1
ATOM 4621 O O . GLY B 1 278 ? 8.242 -2.416 19.891 1 92.44 278 GLY B O 1
ATOM 4622 N N . ARG B 1 279 ? 8.234 -0.714 18.547 1 88.12 279 ARG B N 1
ATOM 4623 C CA . ARG B 1 279 ? 9.297 -1.07 17.609 1 88.12 279 ARG B CA 1
ATOM 4624 C C . ARG B 1 279 ? 9.766 0.149 16.812 1 88.12 279 ARG B C 1
ATOM 4626 O O . ARG B 1 279 ? 9.086 1.178 16.797 1 88.12 279 ARG B O 1
ATOM 4633 N N . ASP B 1 280 ? 10.891 0.027 16.172 1 93.06 280 ASP B N 1
ATOM 4634 C CA . ASP B 1 280 ? 11.344 1.115 15.305 1 93.06 280 ASP B CA 1
ATOM 4635 C C . ASP B 1 280 ? 10.398 1.311 14.125 1 93.06 280 ASP B C 1
ATOM 4637 O O . ASP B 1 280 ? 9.906 0.338 13.547 1 93.06 280 ASP B O 1
ATOM 4641 N N . PRO B 1 281 ? 10.141 2.543 13.766 1 95.81 281 PRO B N 1
ATOM 4642 C CA . PRO B 1 281 ? 9.43 2.781 12.508 1 95.81 281 PRO B CA 1
ATOM 4643 C C . PRO B 1 281 ? 10.195 2.268 11.289 1 95.81 281 PRO B C 1
ATOM 4645 O O . PRO B 1 281 ? 11.422 2.172 11.328 1 95.81 281 PRO B O 1
ATOM 4648 N N . ILE B 1 282 ? 9.461 1.882 10.242 1 90.94 282 ILE B N 1
ATOM 4649 C CA . ILE B 1 282 ? 10.117 1.438 9.016 1 90.94 282 ILE B CA 1
ATOM 4650 C C . ILE B 1 282 ? 11.016 2.551 8.477 1 90.94 282 ILE B C 1
ATOM 4652 O O . ILE B 1 282 ? 10.586 3.703 8.359 1 90.94 282 ILE B O 1
ATOM 4656 N N . PRO B 1 283 ? 12.242 2.215 8.203 1 94.81 283 PRO B N 1
ATOM 4657 C CA . PRO B 1 283 ? 13.125 3.23 7.625 1 94.81 283 PRO B CA 1
ATOM 4658 C C . PRO B 1 283 ? 12.656 3.711 6.254 1 94.81 283 PRO B C 1
ATOM 4660 O O . PRO B 1 283 ? 12.094 2.926 5.48 1 94.81 283 PRO B O 1
ATOM 4663 N N . PRO B 1 284 ? 12.938 4.98 5.957 1 97.38 284 PRO B N 1
ATOM 4664 C CA . PRO B 1 284 ? 12.461 5.523 4.684 1 97.38 284 PRO B CA 1
ATOM 4665 C C . PRO B 1 284 ? 12.938 4.711 3.479 1 97.38 284 PRO B C 1
ATOM 4667 O O . PRO B 1 284 ? 12.18 4.504 2.529 1 97.38 284 PRO B O 1
ATOM 4670 N N . ARG B 1 285 ? 14.188 4.258 3.445 1 94.44 285 ARG B N 1
ATOM 4671 C CA . ARG B 1 285 ? 14.703 3.463 2.334 1 94.44 285 ARG B CA 1
ATOM 4672 C C . ARG B 1 285 ? 13.875 2.203 2.125 1 94.44 285 ARG B C 1
ATOM 4674 O O . ARG B 1 285 ? 13.492 1.885 0.998 1 94.44 285 ARG B O 1
ATOM 4681 N N . ASP B 1 286 ? 13.602 1.518 3.186 1 90.31 286 ASP B N 1
ATOM 4682 C CA . ASP B 1 286 ? 12.836 0.279 3.123 1 90.31 286 ASP B CA 1
ATOM 4683 C C . ASP B 1 286 ? 11.383 0.554 2.73 1 90.31 286 ASP B C 1
ATOM 4685 O O . ASP B 1 286 ? 10.773 -0.231 2.002 1 90.31 286 ASP B O 1
ATOM 4689 N N . ALA B 1 287 ? 10.828 1.629 3.271 1 94.31 287 ALA B N 1
ATOM 4690 C CA . ALA B 1 287 ? 9.453 1.984 2.938 1 94.31 287 ALA B CA 1
ATOM 4691 C C . ALA B 1 287 ? 9.312 2.268 1.444 1 94.31 287 ALA B C 1
ATOM 4693 O O . ALA B 1 287 ? 8.367 1.795 0.806 1 94.31 287 ALA B O 1
ATOM 4694 N N . VAL B 1 288 ? 10.227 3.004 0.862 1 96.12 288 VAL B N 1
ATOM 4695 C CA . VAL B 1 288 ? 10.188 3.312 -0.563 1 96.12 288 VAL B CA 1
ATOM 4696 C C . VAL B 1 288 ? 10.336 2.027 -1.374 1 96.12 288 VAL B C 1
ATOM 4698 O O . VAL B 1 288 ? 9.617 1.816 -2.352 1 96.12 288 VAL B O 1
ATOM 4701 N N . ARG B 1 289 ? 11.258 1.187 -0.995 1 91.88 289 ARG B N 1
ATOM 4702 C CA . ARG B 1 289 ? 11.438 -0.098 -1.664 1 91.88 289 ARG B CA 1
ATOM 4703 C C . ARG B 1 289 ? 10.141 -0.899 -1.669 1 91.88 289 ARG B C 1
ATOM 4705 O O . ARG B 1 289 ? 9.742 -1.434 -2.705 1 91.88 289 ARG B O 1
ATOM 4712 N N . GLN B 1 290 ? 9.516 -0.942 -0.527 1 87.81 290 GLN B N 1
ATOM 4713 C CA . GLN B 1 290 ? 8.273 -1.701 -0.414 1 87.81 290 GLN B CA 1
ATOM 4714 C C . GLN B 1 290 ? 7.195 -1.133 -1.331 1 87.81 290 GLN B C 1
ATOM 4716 O O . GLN B 1 290 ? 6.461 -1.885 -1.974 1 87.81 290 GLN B O 1
ATOM 4721 N N . LEU B 1 291 ? 7.07 0.145 -1.347 1 91.44 291 LEU B N 1
ATOM 4722 C CA . LEU B 1 291 ? 6.09 0.786 -2.221 1 91.44 291 LEU B CA 1
ATOM 4723 C C . LEU B 1 291 ? 6.344 0.418 -3.68 1 91.44 291 LEU B C 1
ATOM 4725 O O . LEU B 1 291 ? 5.406 0.089 -4.41 1 91.44 291 LEU B O 1
ATOM 4729 N N . LEU B 1 292 ? 7.617 0.4 -4.062 1 91.06 292 LEU B N 1
ATOM 4730 C CA . LEU B 1 292 ? 7.977 0.175 -5.457 1 91.06 292 LEU B CA 1
ATOM 4731 C C . LEU B 1 292 ? 7.887 -1.306 -5.809 1 91.06 292 LEU B C 1
ATOM 4733 O O . LEU B 1 292 ? 7.645 -1.659 -6.965 1 91.06 292 LEU B O 1
ATOM 4737 N N . VAL B 1 293 ? 8.117 -2.178 -4.824 1 84.06 293 VAL B N 1
ATOM 4738 C CA . VAL B 1 293 ? 7.926 -3.607 -5.035 1 84.06 293 VAL B CA 1
ATOM 4739 C C . VAL B 1 293 ? 6.441 -3.902 -5.246 1 84.06 293 VAL B C 1
ATOM 4741 O O . VAL B 1 293 ? 6.078 -4.715 -6.098 1 84.06 293 VAL B O 1
ATOM 4744 N N . GLU B 1 294 ? 5.621 -3.201 -4.508 1 83.25 294 GLU B N 1
ATOM 4745 C CA . GLU B 1 294 ? 4.176 -3.359 -4.656 1 83.25 294 GLU B CA 1
ATOM 4746 C C . GLU B 1 294 ? 3.697 -2.816 -6 1 83.25 294 GLU B C 1
ATOM 4748 O O . GLU B 1 294 ? 2.846 -3.426 -6.652 1 83.25 294 GLU B O 1
ATOM 4753 N N . ASN B 1 295 ? 4.172 -1.728 -6.352 1 83.56 295 ASN B N 1
ATOM 4754 C CA . ASN B 1 295 ? 3.865 -1.062 -7.613 1 83.56 295 ASN B CA 1
ATOM 4755 C C . ASN B 1 295 ? 5.07 -0.286 -8.141 1 83.56 295 ASN B C 1
ATOM 4757 O O . ASN B 1 295 ? 5.344 0.826 -7.691 1 83.56 295 ASN B O 1
ATOM 4761 N N . ARG B 1 296 ? 5.711 -0.816 -9.141 1 85.5 296 ARG B N 1
ATOM 4762 C CA . ARG B 1 296 ? 6.926 -0.211 -9.672 1 85.5 296 ARG B CA 1
ATOM 4763 C C . ARG B 1 296 ? 6.652 1.193 -10.203 1 85.5 296 ARG B C 1
ATOM 4765 O O . ARG B 1 296 ? 7.578 1.989 -10.375 1 85.5 296 ARG B O 1
ATOM 4772 N N . ASP B 1 297 ? 5.336 1.438 -10.531 1 85.06 297 ASP B N 1
ATOM 4773 C CA . ASP B 1 297 ? 4.934 2.744 -11.039 1 85.06 297 ASP B CA 1
ATOM 4774 C C . ASP B 1 297 ? 4.18 3.541 -9.977 1 85.06 297 ASP B C 1
ATOM 4776 O O . ASP B 1 297 ? 3.229 4.258 -10.289 1 85.06 297 ASP B O 1
ATOM 4780 N N . HIS B 1 298 ? 4.543 3.299 -8.734 1 88.19 298 HIS B N 1
ATOM 4781 C CA . HIS B 1 298 ? 3.924 4.008 -7.625 1 88.19 298 HIS B CA 1
ATOM 4782 C C . HIS B 1 298 ? 3.779 5.496 -7.93 1 88.19 298 HIS B C 1
ATOM 4784 O O . HIS B 1 298 ? 4.699 6.113 -8.469 1 88.19 298 HIS B O 1
ATOM 4790 N N . THR B 1 299 ? 2.646 6.047 -7.637 1 84.5 299 THR B N 1
ATOM 4791 C CA . THR B 1 299 ? 2.365 7.461 -7.848 1 84.5 299 THR B CA 1
ATOM 4792 C C . THR B 1 299 ? 1.672 8.062 -6.629 1 84.5 299 THR B C 1
ATOM 4794 O O . THR B 1 299 ? 1.46 7.379 -5.629 1 84.5 299 THR B O 1
ATOM 4797 N N . TRP B 1 300 ? 1.535 9.375 -6.664 1 84 300 TRP B N 1
ATOM 4798 C CA . TRP B 1 300 ? 0.89 10.18 -5.629 1 84 300 TRP B CA 1
ATOM 4799 C C . TRP B 1 300 ? -0.233 11.023 -6.215 1 84 300 TRP B C 1
ATOM 4801 O O . TRP B 1 300 ? -0.166 11.438 -7.379 1 84 300 TRP B O 1
ATOM 4811 N N . HIS B 1 301 ? -1.228 11.227 -5.477 1 72.75 301 HIS B N 1
ATOM 4812 C CA . HIS B 1 301 ? -2.479 11.781 -5.98 1 72.75 301 HIS B CA 1
ATOM 4813 C C . HIS B 1 301 ? -2.283 13.195 -6.508 1 72.75 301 HIS B C 1
ATOM 4815 O O . HIS B 1 301 ? -3.086 13.68 -7.309 1 72.75 301 HIS B O 1
ATOM 4821 N N . GLN B 1 302 ? -1.286 13.875 -6.07 1 70.06 302 GLN B N 1
ATOM 4822 C CA . GLN B 1 302 ? -1.088 15.258 -6.492 1 70.06 302 GLN B CA 1
ATOM 4823 C C . GLN B 1 302 ? -0.108 15.344 -7.656 1 70.06 302 GLN B C 1
ATOM 4825 O O . GLN B 1 302 ? 0.427 16.406 -7.949 1 70.06 302 GLN B O 1
ATOM 4830 N N . MET B 1 303 ? 0.191 14.266 -8.289 1 71.88 303 MET B N 1
ATOM 4831 C CA . MET B 1 303 ? 1.2 14.273 -9.344 1 71.88 303 MET B CA 1
ATOM 4832 C C . MET B 1 303 ? 0.674 14.961 -10.594 1 71.88 303 MET B C 1
ATOM 4834 O O . MET B 1 303 ? 1.456 15.398 -11.445 1 71.88 303 MET B O 1
ATOM 4838 N N . TYR B 1 304 ? -0.59 15.055 -10.656 1 66.06 304 TYR B N 1
ATOM 4839 C CA . TYR B 1 304 ? -1.186 15.641 -11.852 1 66.06 304 TYR B CA 1
ATOM 4840 C C . TYR B 1 304 ? -2.109 16.797 -11.492 1 66.06 304 TYR B C 1
ATOM 4842 O O . TYR B 1 304 ? -2.844 16.734 -10.508 1 66.06 304 TYR B O 1
ATOM 4850 N N . ALA B 1 305 ? -1.981 17.828 -12.195 1 70 305 ALA B N 1
ATOM 4851 C CA . ALA B 1 305 ? -2.857 18.984 -11.984 1 70 305 ALA B CA 1
ATOM 4852 C C . ALA B 1 305 ? -4.32 18.609 -12.203 1 70 305 ALA B C 1
ATOM 4854 O O . ALA B 1 305 ? -4.637 17.797 -13.078 1 70 305 ALA B O 1
ATOM 4855 N N . LYS B 1 306 ? -5.023 19 -11.312 1 59.94 306 LYS B N 1
ATOM 4856 C CA . LYS B 1 306 ? -6.465 18.828 -11.461 1 59.94 306 LYS B CA 1
ATOM 4857 C C . LYS B 1 306 ? -6.988 19.578 -12.68 1 59.94 306 LYS B C 1
ATOM 4859 O O . LYS B 1 306 ? -6.578 20.703 -12.945 1 59.94 306 LYS B O 1
ATOM 4864 N N . LYS B 1 307 ? -7.664 18.641 -13.703 1 48.56 307 LYS B N 1
ATOM 4865 C CA . LYS B 1 307 ? -8.297 19.281 -14.859 1 48.56 307 LYS B CA 1
ATOM 4866 C C . LYS B 1 307 ? -9.547 20.047 -14.438 1 48.56 307 LYS B C 1
ATOM 4868 O O . LYS B 1 307 ? -10.227 19.656 -13.492 1 48.56 307 LYS B O 1
#